Protein AF-A0A8J6H0V4-F1 (afdb_monomer_lite)

InterPro domains:
  IPR000889 Glutathione peroxidase [PF00255] (317-397)
  IPR000889 Glutathione peroxidase [PR01011] (338-354)
  IPR000889 Glutathione peroxidase [PR01011] (427-436)
  IPR000889 Glutathione peroxidase [PS51355] (317-469)
  IPR000889 Glutathione peroxidase [cd00340] (319-459)
  IPR003006 Immunoglobulin/major histocompatibility complex, conserved site [PS00290] (299-305)
  IPR003597 Immunoglobulin C1-set [PF07654] (238-308)
  IPR003597 Immunoglobulin C1-set [SM00407] (240-311)
  IPR007110 Immunoglobulin-like domain [PS50835] (227-315)
  IPR011161 MHC class I-like antigen recognition-like [PF00129] (22-112)
  IPR011161 MHC class I-like antigen recognition-like [PF00129] (132-221)
  IPR011162 MHC classes I/II-like antigen recognition protein [SSF54452] (23-223)
  IPR013783 Immunoglobulin-like fold [G3DSA:2.60.40.10] (223-315)
  IPR029760 Glutathione peroxidase conserved site [PS00763] (341-348)
  IPR036179 Immunoglobulin-like domain superfamily [SSF48726] (226-317)
  IPR036249 Thioredoxin-like superfamily [SSF52833] (317-464)
  IPR037055 MHC class I-like antigen recognition-like superfamily [G3DSA:3.30.500.10] (21-222)
  IPR050208 Antigen-presenting and immune regulatory MHC class I-related [PTHR16675] (17-315)

Organism: Microtus ochrogaster (NCBI:txid79684)

Structure (mmCIF, N/CA/C/O backbone):
data_AF-A0A8J6H0V4-F1
#
_entry.id   AF-A0A8J6H0V4-F1
#
loop_
_atom_site.group_PDB
_atom_site.id
_atom_site.type_symbol
_atom_site.label_atom_id
_atom_site.label_alt_id
_atom_site.label_comp_id
_atom_site.label_asym_id
_atom_site.label_entity_id
_atom_site.label_seq_id
_atom_site.pdbx_PDB_ins_code
_atom_site.Cartn_x
_atom_site.Cartn_y
_atom_site.Cartn_z
_atom_site.occupancy
_atom_site.B_iso_or_equiv
_atom_site.auth_seq_id
_atom_site.auth_comp_id
_atom_site.auth_asym_id
_atom_site.auth_atom_id
_atom_site.pdbx_PDB_model_num
ATOM 1 N N . MET A 1 1 ? 44.389 -31.201 23.366 1.00 42.38 1 MET A N 1
ATOM 2 C CA . MET A 1 1 ? 44.169 -29.769 23.068 1.00 42.38 1 MET A CA 1
ATOM 3 C C . MET A 1 1 ? 43.301 -29.694 21.826 1.00 42.38 1 MET A C 1
ATOM 5 O O . MET A 1 1 ? 43.809 -29.912 20.738 1.00 42.38 1 MET A O 1
ATOM 9 N N . ALA A 1 2 ? 41.991 -29.517 21.993 1.00 37.41 2 ALA A N 1
ATOM 10 C CA . ALA A 1 2 ? 41.088 -29.301 20.864 1.00 37.41 2 ALA A CA 1
ATOM 11 C C . ALA A 1 2 ? 41.216 -27.835 20.408 1.00 37.41 2 ALA A C 1
ATOM 13 O O . ALA A 1 2 ? 41.276 -26.959 21.279 1.00 37.41 2 ALA A O 1
ATOM 14 N N . PRO A 1 3 ? 41.300 -27.544 19.099 1.00 42.03 3 PRO A N 1
ATOM 15 C CA . PRO A 1 3 ? 41.389 -26.171 18.635 1.00 42.03 3 PRO A CA 1
ATOM 16 C C . PRO A 1 3 ? 40.044 -25.485 18.894 1.00 42.03 3 PRO A C 1
ATOM 18 O O . PRO A 1 3 ? 38.991 -25.965 18.482 1.00 42.03 3 PRO A O 1
ATOM 21 N N . ARG A 1 4 ? 40.084 -24.376 19.637 1.00 40.03 4 ARG A N 1
ATOM 22 C CA . ARG A 1 4 ? 38.938 -23.486 19.838 1.00 40.03 4 ARG A CA 1
ATOM 23 C C . ARG A 1 4 ? 38.650 -22.779 18.516 1.00 40.03 4 ARG A C 1
ATOM 25 O O . ARG A 1 4 ? 39.342 -21.827 18.166 1.00 40.03 4 ARG A O 1
ATOM 32 N N . THR A 1 5 ? 37.651 -23.255 17.787 1.00 45.59 5 THR A N 1
ATOM 33 C CA . THR A 1 5 ? 37.117 -22.573 16.608 1.00 45.59 5 THR A CA 1
ATOM 34 C C . THR A 1 5 ? 36.374 -21.318 17.064 1.00 45.59 5 THR A C 1
ATOM 36 O O . THR A 1 5 ? 35.381 -21.407 17.783 1.00 45.59 5 THR A O 1
ATOM 39 N N . LEU A 1 6 ? 36.881 -20.144 16.688 1.00 35.69 6 LEU A N 1
ATOM 40 C CA . LEU A 1 6 ? 36.187 -18.867 16.847 1.00 35.69 6 LEU A CA 1
ATOM 41 C C . LEU A 1 6 ? 35.175 -18.727 15.705 1.00 35.69 6 LEU A C 1
ATOM 43 O O . LEU A 1 6 ? 35.563 -18.637 14.543 1.00 35.69 6 LEU A O 1
ATOM 47 N N . LEU A 1 7 ? 33.886 -18.736 16.044 1.00 33.88 7 LEU A N 1
ATOM 48 C CA . LEU A 1 7 ? 32.797 -18.427 15.121 1.00 33.88 7 LEU A CA 1
ATOM 49 C C . LEU A 1 7 ? 32.561 -16.909 15.150 1.00 33.88 7 LEU A C 1
ATOM 51 O O . LEU A 1 7 ? 32.177 -16.369 16.186 1.00 33.88 7 LEU A O 1
ATOM 55 N N . LEU A 1 8 ? 32.796 -16.223 14.031 1.00 32.75 8 LEU A N 1
ATOM 56 C CA . LEU A 1 8 ? 32.398 -14.827 13.850 1.00 32.75 8 LEU A CA 1
ATOM 57 C C . LEU A 1 8 ? 31.008 -14.821 13.198 1.00 32.75 8 LEU A C 1
ATOM 59 O O . LEU A 1 8 ? 30.882 -15.068 12.001 1.00 32.75 8 LEU A O 1
ATOM 63 N N . LEU A 1 9 ? 29.961 -14.593 13.990 1.00 32.12 9 LEU A N 1
ATOM 64 C CA . LEU A 1 9 ? 28.604 -14.386 13.482 1.00 32.12 9 LEU A CA 1
ATOM 65 C C . LEU A 1 9 ? 28.456 -12.911 13.096 1.00 32.12 9 LEU A C 1
ATOM 67 O O . LEU A 1 9 ? 28.273 -12.051 13.955 1.00 32.12 9 LEU A O 1
ATOM 71 N N . LEU A 1 10 ? 28.570 -12.615 11.802 1.00 32.62 10 LEU A N 1
ATOM 72 C CA . LEU A 1 10 ? 28.185 -11.320 11.247 1.00 32.62 10 LEU A CA 1
ATOM 73 C C . LEU A 1 10 ? 26.661 -11.295 11.100 1.00 32.62 10 LEU A C 1
ATOM 75 O O . LEU A 1 10 ? 26.109 -11.894 10.180 1.00 32.62 10 LEU A O 1
ATOM 79 N N . ALA A 1 11 ? 25.984 -10.596 12.009 1.00 33.47 11 ALA A N 1
ATOM 80 C CA . ALA A 1 11 ? 24.611 -10.165 11.793 1.00 33.47 11 ALA A CA 1
ATOM 81 C C . ALA A 1 11 ? 24.630 -9.033 10.754 1.00 33.47 11 ALA A C 1
ATOM 83 O O . ALA A 1 11 ? 24.763 -7.860 11.094 1.00 33.47 11 ALA A O 1
ATOM 84 N N . ALA A 1 12 ? 24.559 -9.390 9.473 1.00 30.44 12 ALA A N 1
ATOM 85 C CA . ALA A 1 12 ? 24.222 -8.431 8.435 1.00 30.44 12 ALA A CA 1
ATOM 86 C C . ALA A 1 12 ? 22.711 -8.198 8.515 1.00 30.44 12 ALA A C 1
ATOM 88 O O . ALA A 1 12 ? 21.922 -8.988 8.000 1.00 30.44 12 ALA A O 1
ATOM 89 N N . ALA A 1 13 ? 22.303 -7.130 9.200 1.00 29.81 13 ALA A N 1
ATOM 90 C CA . ALA A 1 13 ? 20.993 -6.560 8.950 1.00 29.81 13 ALA A CA 1
ATOM 91 C C . ALA A 1 13 ? 20.997 -6.113 7.483 1.00 29.81 13 ALA A C 1
ATOM 93 O O . ALA A 1 13 ? 21.652 -5.132 7.130 1.00 29.81 13 ALA A O 1
ATOM 94 N N . LEU A 1 14 ? 20.315 -6.866 6.619 1.00 32.09 14 LEU A N 1
ATOM 95 C CA . LEU A 1 14 ? 19.807 -6.318 5.370 1.00 32.09 14 LEU A CA 1
ATOM 96 C C . LEU A 1 14 ? 18.828 -5.230 5.796 1.00 32.09 14 LEU A C 1
ATOM 98 O O . LEU A 1 14 ? 17.664 -5.509 6.070 1.00 32.09 14 LEU A O 1
ATOM 102 N N . ALA A 1 15 ? 19.332 -4.008 5.964 1.00 26.64 15 ALA A N 1
ATOM 103 C CA . ALA A 1 15 ? 18.470 -2.853 6.050 1.00 26.64 15 ALA A CA 1
ATOM 104 C C . ALA A 1 15 ? 17.652 -2.874 4.752 1.00 26.64 15 ALA A C 1
ATOM 106 O O . ALA A 1 15 ? 18.264 -2.809 3.679 1.00 26.64 15 ALA A O 1
ATOM 107 N N . PRO A 1 16 ? 16.313 -3.016 4.796 1.00 32.91 16 PRO A N 1
ATOM 108 C CA . PRO A 1 16 ? 15.524 -2.625 3.645 1.00 32.91 16 PRO A CA 1
ATOM 109 C C . PRO A 1 16 ? 15.962 -1.197 3.335 1.00 32.91 16 PRO A C 1
ATOM 111 O O . PRO A 1 16 ? 16.039 -0.355 4.234 1.00 32.91 16 PRO A O 1
ATOM 114 N N . THR A 1 17 ? 16.393 -0.961 2.102 1.00 33.16 17 THR A N 1
ATOM 115 C CA . THR A 1 17 ? 16.719 0.375 1.628 1.00 33.16 17 THR A CA 1
ATOM 116 C C . THR A 1 17 ? 15.465 1.211 1.827 1.00 33.16 17 THR A C 1
ATOM 118 O O . THR A 1 17 ? 14.549 1.119 1.016 1.00 33.16 17 THR A O 1
ATOM 121 N N . LEU A 1 18 ? 15.391 1.965 2.930 1.00 34.75 18 LEU A N 1
ATOM 122 C CA . LEU A 1 18 ? 14.419 3.034 3.071 1.00 34.75 18 LEU A CA 1
ATOM 123 C C . LEU A 1 18 ? 14.687 3.954 1.883 1.00 34.75 18 LEU A C 1
ATOM 125 O O . LEU A 1 18 ? 15.693 4.670 1.868 1.00 34.75 18 LEU A O 1
ATOM 129 N N . THR A 1 19 ? 13.819 3.910 0.877 1.00 42.47 19 THR A N 1
ATOM 130 C CA . THR A 1 19 ? 13.658 5.030 -0.040 1.00 42.47 19 THR A CA 1
ATOM 131 C C . THR A 1 19 ? 13.414 6.241 0.842 1.00 42.47 19 THR A C 1
ATOM 133 O O . THR A 1 19 ? 12.488 6.284 1.653 1.00 42.47 19 THR A O 1
ATOM 136 N N . ARG A 1 20 ? 14.367 7.170 0.815 1.00 48.34 20 ARG A N 1
ATOM 137 C CA . ARG A 1 20 ? 14.336 8.357 1.658 1.00 48.34 20 ARG A CA 1
ATOM 138 C C . ARG A 1 20 ? 13.078 9.129 1.277 1.00 48.34 20 ARG A C 1
ATOM 140 O O . ARG A 1 20 ? 12.924 9.435 0.103 1.00 48.34 20 ARG A O 1
ATOM 147 N N . ALA A 1 21 ? 12.218 9.439 2.248 1.00 56.38 21 ALA A N 1
ATOM 148 C CA . ALA A 1 21 ? 10.981 10.191 2.021 1.00 56.38 21 ALA A CA 1
ATOM 149 C C . ALA A 1 21 ? 11.200 11.337 1.010 1.00 56.38 21 ALA A C 1
ATOM 151 O O . ALA A 1 21 ? 12.090 12.175 1.207 1.00 56.38 21 ALA A O 1
ATOM 152 N N . GLY A 1 22 ? 10.429 11.329 -0.082 1.00 72.12 22 GLY A N 1
ATOM 153 C CA . GLY A 1 22 ? 10.547 12.288 -1.184 1.00 72.12 22 GLY A CA 1
ATOM 154 C C . GLY A 1 22 ? 11.622 12.000 -2.247 1.00 72.12 22 GLY A C 1
ATOM 155 O O . GLY A 1 22 ? 11.982 12.930 -2.972 1.00 72.12 22 GLY A O 1
ATOM 156 N N . SER A 1 23 ? 12.172 10.781 -2.346 1.00 88.69 23 SER A N 1
ATOM 157 C CA . SER A 1 23 ? 12.898 10.333 -3.547 1.00 88.69 23 SER A CA 1
ATOM 158 C C . SER A 1 23 ? 11.946 9.729 -4.581 1.00 88.69 23 SER A C 1
ATOM 160 O O . SER A 1 23 ? 10.896 9.194 -4.237 1.00 88.69 23 SER A O 1
ATOM 162 N N . HIS A 1 24 ? 12.321 9.833 -5.855 1.00 92.81 24 HIS A N 1
ATOM 163 C CA . HIS A 1 24 ? 11.563 9.284 -6.977 1.00 92.81 24 HIS A CA 1
ATOM 164 C C . HIS A 1 24 ? 12.484 8.517 -7.915 1.00 92.81 24 HIS A C 1
ATOM 166 O O . HIS A 1 24 ? 13.661 8.846 -8.052 1.00 92.81 24 HIS A O 1
ATOM 172 N N . SER A 1 25 ? 11.955 7.525 -8.617 1.00 95.69 25 SER A N 1
ATOM 173 C CA . SER A 1 25 ? 12.724 6.650 -9.497 1.00 95.69 25 SER A CA 1
ATOM 174 C C . SER A 1 25 ? 12.058 6.462 -10.854 1.00 95.69 25 SER A C 1
ATOM 176 O O . SER A 1 25 ? 10.842 6.358 -10.957 1.00 95.69 25 SER A O 1
ATOM 178 N N . LEU A 1 26 ? 12.866 6.384 -11.909 1.00 97.94 26 LEU A N 1
ATOM 179 C CA . LEU A 1 26 ? 12.450 5.970 -13.245 1.00 97.94 26 LEU A CA 1
ATOM 180 C C . LEU A 1 26 ? 13.085 4.616 -13.528 1.00 97.94 26 LEU A C 1
ATOM 182 O O . LEU A 1 26 ? 14.309 4.516 -13.582 1.00 97.94 26 LEU A O 1
ATOM 186 N N . ARG A 1 27 ? 12.272 3.576 -13.713 1.00 97.88 27 ARG A N 1
ATOM 187 C CA . ARG A 1 27 ? 12.739 2.208 -13.975 1.00 97.88 27 ARG A CA 1
ATOM 188 C C . ARG A 1 27 ? 12.188 1.712 -15.299 1.00 97.88 27 ARG A C 1
ATOM 190 O O . ARG A 1 27 ? 10.991 1.810 -15.548 1.00 97.88 27 ARG A O 1
ATOM 197 N N . TYR A 1 28 ? 13.038 1.108 -16.112 1.00 98.06 28 TYR A N 1
ATOM 198 C CA . TYR A 1 28 ? 12.611 0.317 -17.256 1.00 98.06 28 TYR A CA 1
ATOM 199 C C . TYR A 1 28 ? 13.051 -1.125 -17.063 1.00 98.06 28 TYR A C 1
ATOM 201 O O . TYR A 1 28 ? 14.191 -1.383 -16.679 1.00 98.06 28 TYR A O 1
ATOM 209 N N . PHE A 1 29 ? 12.148 -2.043 -17.382 1.00 98.19 29 PHE A N 1
ATOM 210 C CA . PHE A 1 29 ? 12.400 -3.473 -17.406 1.00 98.19 29 PHE A CA 1
ATOM 211 C C . PHE A 1 29 ? 12.188 -3.957 -18.827 1.00 98.19 29 PHE A C 1
ATOM 213 O O . PHE A 1 29 ? 11.118 -3.729 -19.407 1.00 98.19 29 PHE A O 1
ATOM 220 N N . ARG A 1 30 ? 13.186 -4.626 -19.395 1.00 98.31 30 ARG A N 1
ATOM 221 C CA . ARG A 1 30 ? 13.046 -5.277 -20.695 1.00 98.31 30 ARG A CA 1
ATOM 222 C C . ARG A 1 30 ? 13.235 -6.764 -20.520 1.00 98.31 30 ARG A C 1
ATOM 224 O O . ARG A 1 30 ? 14.003 -7.231 -19.686 1.00 98.31 30 ARG A O 1
ATOM 231 N N . THR A 1 31 ? 12.476 -7.533 -21.276 1.00 98.31 31 THR A N 1
ATOM 232 C CA . THR A 1 31 ? 12.514 -8.988 -21.208 1.00 98.31 31 THR A CA 1
ATOM 233 C C . THR A 1 31 ? 12.337 -9.536 -22.604 1.00 98.31 31 THR A C 1
ATOM 235 O O . THR A 1 31 ? 11.366 -9.207 -23.283 1.00 98.31 31 THR A O 1
ATOM 238 N N . ILE A 1 32 ? 13.274 -10.380 -23.024 1.00 97.88 32 ILE A N 1
ATOM 239 C CA . ILE A 1 32 ? 13.137 -11.196 -24.220 1.00 97.88 32 ILE A CA 1
ATOM 240 C C . ILE A 1 32 ? 13.088 -12.671 -23.830 1.00 97.88 32 ILE A C 1
ATOM 242 O O . ILE A 1 32 ? 13.905 -13.140 -23.038 1.00 97.88 32 ILE A O 1
ATOM 246 N N . VAL A 1 33 ? 12.126 -13.399 -24.389 1.00 96.25 33 VAL A N 1
ATOM 247 C CA . VAL A 1 33 ? 11.936 -14.831 -24.140 1.00 96.25 33 VAL A CA 1
ATOM 248 C C . VAL A 1 33 ? 11.974 -15.558 -25.471 1.00 96.25 33 VAL A C 1
ATOM 250 O O . VAL A 1 33 ? 11.123 -15.337 -26.335 1.00 96.25 33 VAL A O 1
ATOM 253 N N . SER A 1 34 ? 12.973 -16.416 -25.652 1.00 93.19 34 SER A N 1
ATOM 254 C CA . SER A 1 34 ? 13.044 -17.307 -26.813 1.00 93.19 34 SER A CA 1
ATOM 255 C C . SER A 1 34 ? 11.968 -18.385 -26.725 1.00 93.19 34 SER A C 1
ATOM 257 O O . SER A 1 34 ? 11.650 -18.871 -25.647 1.00 93.19 34 SER A O 1
ATOM 259 N N . ARG A 1 35 ? 11.372 -18.750 -27.863 1.00 89.06 35 ARG A N 1
ATOM 260 C CA . ARG A 1 35 ? 10.264 -19.713 -27.913 1.00 89.06 35 ARG A CA 1
ATOM 261 C C . ARG A 1 35 ? 10.515 -20.754 -29.005 1.00 89.06 35 ARG A C 1
ATOM 263 O O . ARG A 1 35 ? 9.944 -20.636 -30.091 1.00 89.06 35 ARG A O 1
ATOM 270 N N . PRO A 1 36 ? 11.386 -21.749 -28.752 1.00 81.38 36 PRO A N 1
ATOM 271 C CA . PRO A 1 36 ? 11.667 -22.818 -29.706 1.00 81.38 36 PRO A CA 1
ATOM 272 C C . PRO A 1 36 ? 10.387 -23.402 -30.318 1.00 81.38 36 PRO A C 1
ATOM 274 O O . PRO A 1 36 ? 9.484 -23.822 -29.597 1.00 81.38 36 PRO A O 1
ATOM 277 N N . GLY A 1 37 ? 10.287 -23.392 -31.649 1.00 74.75 37 GLY A N 1
ATOM 278 C CA . GLY A 1 37 ? 9.133 -23.932 -32.381 1.00 74.75 37 GLY A CA 1
ATOM 279 C C . GLY A 1 37 ? 7.853 -23.079 -32.384 1.00 74.75 37 GLY A C 1
ATOM 280 O O . GLY A 1 37 ? 6.884 -23.480 -33.021 1.00 74.75 37 GLY A O 1
ATOM 281 N N . LEU A 1 38 ? 7.829 -21.910 -31.730 1.00 78.50 38 LEU A N 1
ATOM 282 C CA . LEU A 1 38 ? 6.657 -21.014 -31.658 1.00 78.50 38 LEU A CA 1
ATOM 283 C C . LEU A 1 38 ? 6.909 -19.625 -32.279 1.00 78.50 38 LEU A C 1
ATOM 285 O O . LEU A 1 38 ? 6.136 -18.695 -32.053 1.00 78.50 38 LEU A O 1
ATOM 289 N N . GLY A 1 39 ? 7.975 -19.487 -33.073 1.00 82.38 39 GLY A N 1
ATOM 290 C CA . GLY A 1 39 ? 8.324 -18.263 -33.799 1.00 82.38 39 GLY A CA 1
ATOM 291 C C . GLY A 1 39 ? 9.465 -17.469 -33.162 1.00 82.38 39 GLY A C 1
ATOM 292 O O . GLY A 1 39 ? 10.290 -18.006 -32.424 1.00 82.38 39 GLY A O 1
ATOM 293 N N . GLU A 1 40 ? 9.532 -16.177 -33.485 1.00 88.62 40 GLU A N 1
ATOM 294 C CA . GLU A 1 40 ? 10.568 -15.279 -32.966 1.00 88.62 40 GLU A CA 1
ATOM 295 C C . GLU A 1 40 ? 10.439 -15.073 -31.440 1.00 88.62 40 GLU A C 1
ATOM 297 O O . GLU A 1 40 ? 9.332 -15.153 -30.883 1.00 88.62 40 GLU A O 1
ATOM 302 N N . PRO A 1 41 ? 11.552 -14.778 -30.738 1.00 93.31 41 PRO A N 1
ATOM 303 C CA . PRO A 1 41 ? 11.514 -14.447 -29.320 1.00 93.31 41 PRO A CA 1
ATOM 304 C C . PRO A 1 41 ? 10.566 -13.276 -29.030 1.00 93.31 41 PRO A C 1
ATOM 306 O O . PRO A 1 41 ? 10.598 -12.264 -29.731 1.00 93.31 41 PRO A O 1
ATOM 309 N N . ARG A 1 42 ? 9.742 -13.402 -27.983 1.00 96.62 42 ARG A N 1
ATOM 310 C CA . ARG A 1 42 ? 8.853 -12.318 -27.543 1.00 96.62 42 ARG A CA 1
ATOM 311 C C . ARG A 1 42 ? 9.655 -11.287 -26.776 1.00 96.62 42 ARG A C 1
ATOM 313 O O . ARG A 1 42 ? 10.352 -11.665 -25.839 1.00 96.62 42 ARG A O 1
ATOM 320 N N . PHE A 1 43 ? 9.504 -10.015 -27.111 1.00 98.12 43 PHE A N 1
ATOM 321 C CA . PHE A 1 43 ? 10.146 -8.904 -26.426 1.00 98.12 43 PHE A CA 1
ATOM 322 C C . PHE A 1 43 ? 9.114 -7.971 -25.797 1.00 98.12 43 PHE A C 1
ATOM 324 O O . PHE A 1 43 ? 8.161 -7.541 -26.447 1.00 98.12 43 PHE A O 1
ATOM 331 N N . ILE A 1 44 ? 9.313 -7.659 -24.520 1.00 98.44 44 ILE A N 1
ATOM 332 C CA . ILE A 1 44 ? 8.433 -6.809 -23.722 1.00 98.44 44 ILE A CA 1
ATOM 333 C C . ILE A 1 44 ? 9.282 -5.729 -23.056 1.00 98.44 44 ILE A C 1
ATOM 335 O O . ILE A 1 44 ? 10.342 -6.026 -22.504 1.00 98.44 44 ILE A O 1
ATOM 339 N N . ILE A 1 45 ? 8.795 -4.489 -23.077 1.00 98.50 45 ILE A N 1
ATOM 340 C CA . ILE A 1 45 ? 9.324 -3.385 -22.265 1.00 98.50 45 ILE A CA 1
ATOM 341 C C . ILE A 1 45 ? 8.200 -2.882 -21.370 1.00 98.50 45 ILE A C 1
ATOM 343 O O . ILE A 1 45 ? 7.084 -2.673 -21.846 1.00 98.50 45 ILE A O 1
ATOM 347 N N . VAL A 1 46 ? 8.499 -2.630 -20.100 1.00 98.50 46 VAL A N 1
ATOM 348 C CA . VAL A 1 46 ? 7.630 -1.863 -19.202 1.00 98.50 46 VAL A CA 1
ATOM 349 C C . VAL A 1 46 ? 8.432 -0.764 -18.514 1.00 98.50 46 VAL A C 1
ATOM 351 O O . VAL A 1 46 ? 9.572 -0.982 -18.110 1.00 98.50 46 VAL A O 1
ATOM 354 N N . GLY A 1 47 ? 7.844 0.427 -18.419 1.00 98.06 47 GLY A N 1
ATOM 355 C CA . GLY A 1 47 ? 8.432 1.580 -17.739 1.00 98.06 47 GLY A CA 1
ATOM 356 C C . GLY A 1 47 ? 7.588 1.989 -16.539 1.00 98.06 47 GLY A C 1
ATOM 357 O O . GLY A 1 47 ? 6.359 2.033 -16.638 1.00 98.06 47 GLY A O 1
ATOM 358 N N . TYR A 1 48 ? 8.252 2.302 -15.431 1.00 97.00 48 TYR A N 1
ATOM 359 C CA . TYR A 1 48 ? 7.664 2.739 -14.171 1.00 97.00 48 TYR A CA 1
ATOM 360 C C . TYR A 1 48 ? 8.279 4.061 -13.720 1.00 97.00 48 TYR A C 1
ATOM 362 O O . TYR A 1 48 ? 9.495 4.238 -13.807 1.00 97.00 48 TYR A O 1
ATOM 370 N N . VAL A 1 49 ? 7.436 4.960 -13.216 1.00 96.19 49 VAL A N 1
ATOM 371 C CA . VAL A 1 49 ? 7.868 6.019 -12.301 1.00 96.19 49 VAL A CA 1
ATOM 372 C C . VAL A 1 49 ? 7.385 5.611 -10.920 1.00 96.19 49 VAL A C 1
ATOM 374 O O . VAL A 1 49 ? 6.185 5.405 -10.732 1.00 96.19 49 VAL A O 1
ATOM 377 N N . ASP A 1 50 ? 8.322 5.423 -9.997 1.00 92.12 50 ASP A N 1
ATOM 378 C CA . ASP A 1 50 ? 8.089 4.789 -8.698 1.00 92.12 50 ASP A CA 1
ATOM 379 C C . ASP A 1 50 ? 7.370 3.446 -8.869 1.00 92.12 50 ASP A C 1
ATOM 381 O O . ASP A 1 50 ? 7.877 2.560 -9.564 1.00 92.12 50 ASP A O 1
ATOM 385 N N . ASP A 1 51 ? 6.175 3.310 -8.298 1.00 89.69 51 ASP A N 1
ATOM 386 C CA . ASP A 1 51 ? 5.350 2.108 -8.400 1.00 89.69 51 ASP A CA 1
ATOM 387 C C . ASP A 1 51 ? 4.252 2.219 -9.480 1.00 89.69 51 ASP A C 1
ATOM 389 O O . ASP A 1 51 ? 3.390 1.344 -9.604 1.00 89.69 51 ASP A O 1
ATOM 393 N N . THR A 1 52 ? 4.270 3.281 -10.295 1.00 91.75 52 THR A N 1
ATOM 394 C CA . THR A 1 52 ? 3.260 3.550 -11.329 1.00 91.75 52 THR A CA 1
ATOM 395 C C . THR A 1 52 ? 3.782 3.218 -12.727 1.00 91.75 52 THR A C 1
ATOM 397 O O . THR A 1 52 ? 4.655 3.903 -13.267 1.00 91.75 52 THR A O 1
ATOM 400 N N . GLN A 1 53 ? 3.203 2.195 -13.363 1.00 94.88 53 GLN A N 1
ATOM 401 C CA . GLN A 1 53 ? 3.513 1.864 -14.756 1.00 94.88 53 GLN A CA 1
ATOM 402 C C . GLN A 1 53 ? 3.010 2.967 -15.693 1.00 94.88 53 GLN A C 1
ATOM 404 O O . GLN A 1 53 ? 1.830 3.310 -15.663 1.00 94.88 53 GLN A O 1
ATOM 409 N N . PHE A 1 54 ? 3.866 3.464 -16.584 1.00 97.06 54 PHE A N 1
ATOM 410 C CA . PHE A 1 54 ? 3.499 4.546 -17.503 1.00 97.06 54 PHE A CA 1
ATOM 411 C C . PHE A 1 54 ? 3.600 4.182 -18.981 1.00 97.06 54 PHE A C 1
ATOM 413 O O . PHE A 1 54 ? 2.870 4.756 -19.788 1.00 97.06 54 PHE A O 1
ATOM 420 N N . VAL A 1 55 ? 4.418 3.190 -19.339 1.00 98.06 55 VAL A N 1
ATOM 421 C CA . VAL A 1 55 ? 4.549 2.708 -20.722 1.00 98.06 55 VAL A CA 1
ATOM 422 C C . VAL A 1 55 ? 4.666 1.192 -20.814 1.00 98.06 55 VAL A C 1
ATOM 424 O O . VAL A 1 55 ? 5.085 0.509 -19.870 1.00 98.06 55 VAL A O 1
ATOM 427 N N . ARG A 1 56 ? 4.292 0.662 -21.982 1.00 98.19 56 ARG A N 1
ATOM 428 C CA . ARG A 1 56 ? 4.496 -0.736 -22.365 1.00 98.19 56 ARG A CA 1
ATOM 429 C C . ARG A 1 56 ? 4.763 -0.875 -23.864 1.00 98.19 56 ARG A C 1
ATOM 431 O O . ARG A 1 56 ? 4.078 -0.255 -24.667 1.00 98.19 56 ARG A O 1
ATOM 438 N N . TYR A 1 57 ? 5.672 -1.775 -24.221 1.00 98.56 57 TYR A N 1
ATOM 439 C CA . TYR A 1 57 ? 5.841 -2.314 -25.574 1.00 98.56 57 TYR A CA 1
ATOM 440 C C . TYR A 1 57 ? 5.723 -3.841 -25.526 1.00 98.56 57 TYR A C 1
ATOM 442 O O . TYR A 1 57 ? 6.195 -4.463 -24.574 1.00 98.56 57 TYR A O 1
ATOM 450 N N . ASP A 1 58 ? 5.107 -4.443 -26.542 1.00 98.25 58 ASP A N 1
ATOM 451 C CA . ASP A 1 58 ? 4.969 -5.895 -26.688 1.00 98.25 58 ASP A CA 1
ATOM 452 C C . ASP A 1 58 ? 5.130 -6.271 -28.165 1.00 98.25 58 ASP A C 1
ATOM 454 O O . ASP A 1 58 ? 4.344 -5.831 -29.006 1.00 98.25 58 ASP A O 1
ATOM 458 N N . SER A 1 59 ? 6.152 -7.066 -28.486 1.00 97.19 59 SER A N 1
ATOM 459 C CA . SER A 1 59 ? 6.445 -7.472 -29.867 1.00 97.19 59 SER A CA 1
ATOM 460 C C . SER A 1 59 ? 5.357 -8.357 -30.479 1.00 97.19 59 SER A C 1
ATOM 462 O O . SER A 1 59 ? 5.272 -8.455 -31.697 1.00 97.19 59 SER A O 1
ATOM 464 N N . ASP A 1 60 ? 4.546 -9.015 -29.644 1.00 95.81 60 ASP A N 1
ATOM 465 C CA . ASP A 1 60 ? 3.447 -9.882 -30.085 1.00 95.81 60 ASP A CA 1
ATOM 466 C C . ASP A 1 60 ? 2.140 -9.109 -30.344 1.00 95.81 60 ASP A C 1
ATOM 468 O O . ASP A 1 60 ? 1.143 -9.704 -30.755 1.00 95.81 60 ASP A O 1
ATOM 472 N N . ALA A 1 61 ? 2.102 -7.797 -30.082 1.00 95.19 61 ALA A N 1
ATOM 473 C CA . ALA A 1 61 ? 0.940 -6.983 -30.423 1.00 95.19 61 ALA A CA 1
ATOM 474 C C . ALA A 1 61 ? 0.724 -6.954 -31.947 1.00 95.19 61 ALA A C 1
ATOM 476 O O . ALA A 1 61 ? 1.679 -6.983 -32.717 1.00 95.19 61 ALA A O 1
ATOM 477 N N . GLU A 1 62 ? -0.530 -6.830 -32.397 1.00 94.50 62 GLU A N 1
ATOM 478 C CA . GLU A 1 62 ? -0.863 -6.777 -33.833 1.00 94.50 62 GLU A CA 1
ATOM 479 C C . GLU A 1 62 ? -0.129 -5.639 -34.561 1.00 94.50 62 GLU A C 1
ATOM 481 O O . GLU A 1 62 ? 0.304 -5.783 -35.701 1.00 94.50 62 GLU A O 1
ATOM 486 N N . THR A 1 63 ? 0.047 -4.499 -33.890 1.00 95.38 63 THR A N 1
ATOM 487 C CA . THR A 1 63 ? 0.871 -3.383 -34.366 1.00 95.38 63 THR A CA 1
ATOM 488 C C . THR A 1 63 ? 1.828 -2.962 -33.251 1.00 95.38 63 THR A C 1
ATOM 490 O O . THR A 1 63 ? 1.463 -2.111 -32.436 1.00 95.38 63 THR A O 1
ATOM 493 N N . PRO A 1 64 ? 3.042 -3.545 -33.178 1.00 96.44 64 PRO A N 1
ATOM 494 C CA . PRO A 1 64 ? 3.985 -3.261 -32.102 1.00 96.44 64 PRO A CA 1
ATOM 495 C C . PRO A 1 64 ? 4.390 -1.785 -32.075 1.00 96.44 64 PRO A C 1
ATOM 497 O O . PRO A 1 64 ? 5.026 -1.268 -33.005 1.00 96.44 64 PRO A O 1
ATOM 500 N N . ARG A 1 65 ? 4.011 -1.111 -30.990 1.00 97.62 65 ARG A N 1
ATOM 501 C CA . ARG A 1 65 ? 4.321 0.289 -30.689 1.00 97.62 65 ARG A CA 1
ATOM 502 C C . ARG A 1 65 ? 4.436 0.497 -29.186 1.00 97.62 65 ARG A C 1
ATOM 504 O O . ARG A 1 65 ? 3.943 -0.322 -28.412 1.00 97.62 65 ARG A O 1
ATOM 511 N N . MET A 1 66 ? 5.100 1.574 -28.781 1.00 98.06 66 MET A N 1
ATOM 512 C CA . MET A 1 66 ? 5.084 1.998 -27.386 1.00 98.06 66 MET A CA 1
ATOM 513 C C . MET A 1 66 ? 3.692 2.542 -27.052 1.00 98.06 66 MET A C 1
ATOM 515 O O . MET A 1 66 ? 3.154 3.369 -27.786 1.00 98.06 66 MET A O 1
ATOM 519 N N . GLU A 1 67 ? 3.099 2.057 -25.966 1.00 97.38 67 GLU A N 1
ATOM 520 C CA . GLU A 1 67 ? 1.744 2.409 -25.550 1.00 97.38 67 GLU A CA 1
ATOM 521 C C . GLU A 1 67 ? 1.737 3.064 -24.166 1.00 97.38 67 GLU A C 1
ATOM 523 O O . GLU A 1 67 ? 2.432 2.580 -23.263 1.00 97.38 67 GLU A O 1
ATOM 528 N N . PRO A 1 68 ? 0.910 4.104 -23.951 1.00 97.50 68 PRO A N 1
ATOM 529 C CA . PRO A 1 68 ? 0.704 4.670 -22.628 1.00 97.50 68 PRO A CA 1
ATOM 530 C C . PRO A 1 68 ? -0.011 3.674 -21.706 1.00 97.50 68 PRO A C 1
ATOM 532 O O . PRO A 1 68 ? -0.898 2.913 -22.113 1.00 97.50 68 PRO A O 1
ATOM 535 N N . ARG A 1 69 ? 0.376 3.701 -20.430 1.00 96.19 69 ARG A N 1
ATOM 536 C CA . ARG A 1 69 ? -0.245 2.959 -19.319 1.00 96.19 69 ARG A CA 1
ATOM 537 C C . ARG A 1 69 ? -0.667 3.850 -18.154 1.00 96.19 69 ARG A C 1
ATOM 539 O O . ARG A 1 69 ? -1.348 3.367 -17.257 1.00 96.19 69 ARG A O 1
ATOM 546 N N . ALA A 1 70 ? -0.348 5.142 -18.218 1.00 94.00 70 ALA A N 1
ATOM 547 C CA . ALA A 1 70 ? -0.819 6.143 -17.275 1.00 94.00 70 ALA A CA 1
ATOM 548 C C . ALA A 1 70 ? -1.453 7.341 -18.009 1.00 94.00 70 ALA A C 1
ATOM 550 O O . ALA A 1 70 ? -0.914 7.759 -19.036 1.00 94.00 70 ALA A O 1
ATOM 551 N N . PRO A 1 71 ? -2.540 7.946 -17.484 1.00 94.31 71 PRO A N 1
ATOM 552 C CA . PRO A 1 71 ? -3.229 9.061 -18.147 1.00 94.31 71 PRO A CA 1
ATOM 553 C C . PRO A 1 71 ? -2.335 10.275 -18.419 1.00 94.31 71 PRO A C 1
ATOM 555 O O . PRO A 1 71 ? -2.472 10.951 -19.432 1.00 94.31 71 PRO A O 1
ATOM 558 N N . TRP A 1 72 ? -1.370 10.551 -17.539 1.00 94.38 72 TRP A N 1
ATOM 559 C CA . TRP A 1 72 ? -0.461 11.687 -17.699 1.00 94.38 72 TRP A CA 1
ATOM 560 C C . TRP A 1 72 ? 0.513 11.539 -18.877 1.00 94.38 72 TRP A C 1
ATOM 562 O O . TRP A 1 72 ? 1.092 12.541 -19.294 1.00 94.38 72 TRP A O 1
ATOM 572 N N . MET A 1 73 ? 0.640 10.341 -19.457 1.00 96.06 73 MET A N 1
ATOM 573 C CA . MET A 1 73 ? 1.399 10.124 -20.691 1.00 96.06 73 MET A CA 1
ATOM 574 C C . MET A 1 73 ? 0.656 10.571 -21.947 1.00 96.06 73 MET A C 1
ATOM 576 O O . MET A 1 73 ? 1.298 10.837 -22.956 1.00 96.06 73 MET A O 1
ATOM 580 N N . GLU A 1 74 ? -0.668 10.742 -21.905 1.00 91.62 74 GLU A N 1
ATOM 581 C CA . GLU A 1 74 ? -1.435 11.266 -23.050 1.00 91.62 74 GLU A CA 1
ATOM 582 C C . GLU A 1 74 ? -1.053 12.714 -23.406 1.00 91.62 74 GLU A C 1
ATOM 584 O O . GLU A 1 74 ? -1.365 13.192 -24.494 1.00 91.62 74 GLU A O 1
ATOM 589 N N . LYS A 1 75 ? -0.345 13.407 -22.503 1.00 92.31 75 LYS A N 1
ATOM 590 C CA . LYS A 1 75 ? 0.234 14.736 -22.741 1.00 92.31 75 LYS A CA 1
ATOM 591 C C . LYS A 1 75 ? 1.418 14.708 -23.712 1.00 92.31 75 LYS A C 1
ATOM 593 O O . LYS A 1 75 ? 1.757 15.754 -24.264 1.00 92.31 75 LYS A O 1
ATOM 598 N N . GLU A 1 76 ? 2.068 13.558 -23.891 1.00 96.06 76 GLU A N 1
ATOM 599 C CA . GLU A 1 76 ? 3.195 13.430 -24.811 1.00 96.06 76 GLU A CA 1
ATOM 600 C C . GLU A 1 76 ? 2.726 13.414 -26.270 1.00 96.06 76 GLU A C 1
ATOM 602 O O . GLU A 1 76 ? 1.756 12.745 -26.635 1.00 96.06 76 GLU A O 1
ATOM 607 N N . GLY A 1 77 ? 3.434 14.172 -27.110 1.00 95.25 77 GLY A N 1
ATOM 608 C CA . GLY A 1 77 ? 3.112 14.331 -28.525 1.00 95.25 77 GLY A CA 1
ATOM 609 C C . GLY A 1 77 ? 3.451 13.098 -29.375 1.00 95.25 77 GLY A C 1
ATOM 610 O O . GLY A 1 77 ? 4.154 12.196 -28.922 1.00 95.25 77 GLY A O 1
ATOM 611 N N . PRO A 1 78 ? 2.999 13.057 -30.641 1.00 96.25 78 PRO A N 1
ATOM 612 C CA . PRO A 1 78 ? 3.242 11.924 -31.537 1.00 96.25 78 PRO A CA 1
ATOM 613 C C . PRO A 1 78 ? 4.734 11.637 -31.776 1.00 96.25 78 PRO A C 1
ATOM 615 O O . PRO A 1 78 ? 5.100 10.473 -31.897 1.00 96.25 78 PRO A O 1
ATOM 618 N N . GLU A 1 79 ? 5.587 12.668 -31.780 1.00 97.06 79 GLU A N 1
ATOM 619 C CA . GLU A 1 79 ? 7.042 12.532 -31.962 1.00 97.06 79 GLU A CA 1
ATOM 620 C C . GLU A 1 79 ? 7.680 11.654 -30.875 1.00 97.06 79 GLU A C 1
ATOM 622 O O . GLU A 1 79 ? 8.469 10.766 -31.187 1.00 97.06 79 GLU A O 1
ATOM 627 N N . TYR A 1 80 ? 7.266 11.829 -29.614 1.00 97.00 80 TYR A N 1
ATOM 628 C CA . TYR A 1 80 ? 7.720 11.000 -28.494 1.00 97.00 80 TYR A CA 1
ATOM 629 C C . TYR A 1 80 ? 7.375 9.525 -28.719 1.00 97.00 80 TYR A C 1
ATOM 631 O O . TYR A 1 80 ? 8.219 8.642 -28.577 1.00 97.00 80 TYR A O 1
ATOM 639 N N . TRP A 1 81 ? 6.126 9.249 -29.101 1.00 97.88 81 TRP A N 1
ATOM 640 C CA . TRP A 1 81 ? 5.652 7.882 -29.305 1.00 97.88 81 TRP A CA 1
ATOM 641 C C . TRP A 1 81 ? 6.320 7.206 -30.499 1.00 97.88 81 TRP A C 1
ATOM 643 O O . TRP A 1 81 ? 6.580 6.002 -30.449 1.00 97.88 81 TRP A O 1
ATOM 653 N N . GLU A 1 82 ? 6.603 7.955 -31.563 1.00 97.69 82 GLU A N 1
ATOM 654 C CA . GLU A 1 82 ? 7.332 7.460 -32.728 1.00 97.69 82 GLU A CA 1
ATOM 655 C C . GLU A 1 82 ? 8.790 7.136 -32.376 1.00 97.69 82 GLU A C 1
ATOM 657 O O . GLU A 1 82 ? 9.254 6.027 -32.663 1.00 97.69 82 GLU A O 1
ATOM 662 N N . GLU A 1 83 ? 9.480 8.043 -31.678 1.00 97.31 83 GLU A N 1
ATOM 663 C CA . GLU A 1 83 ? 10.862 7.849 -31.232 1.00 97.31 83 GLU A CA 1
ATOM 664 C C . GLU A 1 83 ? 10.989 6.649 -30.282 1.00 97.31 83 GLU A C 1
ATOM 666 O O . GLU A 1 83 ? 11.787 5.739 -30.529 1.00 97.31 83 GLU A O 1
ATOM 671 N N . GLU A 1 84 ? 10.154 6.579 -29.242 1.00 97.50 84 GLU A N 1
ATOM 672 C CA . GLU A 1 84 ? 10.185 5.481 -28.271 1.00 97.50 84 GLU A CA 1
ATOM 673 C C . GLU A 1 84 ? 9.777 4.142 -28.901 1.00 97.50 84 GLU A C 1
ATOM 675 O O . GLU A 1 84 ? 10.342 3.095 -28.571 1.00 97.50 84 GLU A O 1
ATOM 680 N N . THR A 1 85 ? 8.861 4.152 -29.875 1.00 98.31 85 THR A N 1
ATOM 681 C CA . THR A 1 85 ? 8.532 2.952 -30.658 1.00 98.31 85 THR A CA 1
ATOM 682 C C . THR A 1 85 ? 9.724 2.482 -31.485 1.00 98.31 85 THR A C 1
ATOM 684 O O . THR A 1 85 ? 10.031 1.287 -31.502 1.00 98.31 85 THR A O 1
ATOM 687 N N . GLN A 1 86 ? 10.417 3.394 -32.168 1.00 97.94 86 GLN A N 1
ATOM 688 C CA . GLN A 1 86 ? 11.584 3.032 -32.967 1.00 97.94 86 GLN A CA 1
ATOM 689 C C . GLN A 1 86 ? 12.729 2.530 -32.080 1.00 97.94 86 GLN A C 1
ATOM 691 O O . GLN A 1 86 ? 13.384 1.536 -32.409 1.00 97.94 86 GLN A O 1
ATOM 696 N N . ARG A 1 87 ? 12.935 3.159 -30.919 1.00 96.50 87 ARG A N 1
ATOM 697 C CA . ARG A 1 87 ? 13.902 2.716 -29.913 1.00 96.50 87 ARG A CA 1
ATOM 698 C C . ARG A 1 87 ? 13.567 1.322 -29.387 1.00 96.50 87 ARG A C 1
ATOM 700 O O . ARG A 1 87 ? 14.463 0.485 -29.300 1.00 96.50 87 ARG A O 1
ATOM 707 N N . ALA A 1 88 ? 12.296 1.039 -29.101 1.00 97.69 88 ALA A N 1
ATOM 708 C CA . ALA A 1 88 ? 11.848 -0.285 -28.674 1.00 97.69 88 ALA A CA 1
ATOM 709 C C . ALA A 1 88 ? 12.112 -1.360 -29.740 1.00 97.69 88 ALA A C 1
ATOM 711 O O . ALA A 1 88 ? 12.670 -2.407 -29.415 1.00 97.69 88 ALA A O 1
ATOM 712 N N . LYS A 1 89 ? 11.820 -1.077 -31.016 1.00 97.31 89 LYS A N 1
ATOM 713 C CA . LYS A 1 89 ? 12.112 -1.986 -32.140 1.00 97.31 89 LYS A CA 1
ATOM 714 C C . LYS A 1 89 ? 13.611 -2.233 -32.326 1.00 97.31 89 LYS A C 1
ATOM 716 O O . LYS A 1 89 ? 14.024 -3.360 -32.586 1.00 97.31 89 LYS A O 1
ATOM 721 N N . ASN A 1 90 ? 14.441 -1.203 -32.163 1.00 97.25 90 ASN A N 1
ATOM 722 C CA . ASN A 1 90 ? 15.896 -1.356 -32.215 1.00 97.25 90 ASN A CA 1
ATOM 723 C C . ASN A 1 90 ? 16.408 -2.203 -31.038 1.00 97.25 90 ASN A C 1
ATOM 725 O O . ASN A 1 90 ? 17.235 -3.095 -31.229 1.00 97.25 90 ASN A O 1
ATOM 729 N N . ASN A 1 91 ? 15.882 -1.968 -29.832 1.00 96.25 91 ASN A N 1
ATOM 730 C CA . ASN A 1 91 ? 16.202 -2.772 -28.656 1.00 96.25 91 ASN A CA 1
ATOM 731 C C . ASN A 1 91 ? 15.810 -4.234 -28.868 1.00 96.25 91 ASN A C 1
ATOM 733 O O . ASN A 1 91 ? 16.623 -5.108 -28.608 1.00 96.25 91 ASN A O 1
ATOM 737 N N . GLU A 1 92 ? 14.626 -4.510 -29.410 1.00 96.62 92 GLU A N 1
ATOM 738 C CA . GLU A 1 92 ? 14.184 -5.869 -29.728 1.00 96.62 92 GLU A CA 1
ATOM 739 C C . GLU A 1 92 ? 15.229 -6.635 -30.555 1.00 96.62 92 GLU A C 1
ATOM 741 O O . GLU A 1 92 ? 15.600 -7.756 -30.207 1.00 96.62 92 GLU A O 1
ATOM 746 N N . GLN A 1 93 ? 15.774 -6.011 -31.605 1.00 96.06 93 GLN A N 1
ATOM 747 C CA . GLN A 1 93 ? 16.821 -6.625 -32.428 1.00 96.06 93 GLN A CA 1
ATOM 748 C C . GLN A 1 93 ? 18.127 -6.836 -31.652 1.00 96.06 93 GLN A C 1
ATOM 750 O O . GLN A 1 93 ? 18.725 -7.911 -31.736 1.00 96.06 93 GLN A O 1
ATOM 755 N N . ASN A 1 94 ? 18.546 -5.856 -30.845 1.00 94.88 94 ASN A N 1
ATOM 756 C CA . ASN A 1 94 ? 19.727 -5.986 -29.986 1.00 94.88 94 ASN A CA 1
ATOM 757 C C . ASN A 1 94 ? 19.573 -7.140 -28.986 1.00 94.88 94 ASN A C 1
ATOM 759 O O . ASN A 1 94 ? 20.505 -7.917 -28.792 1.00 94.88 94 ASN A O 1
ATOM 763 N N . TYR A 1 95 ? 18.386 -7.295 -28.403 1.00 96.12 95 TYR A N 1
ATOM 764 C CA . TYR A 1 95 ? 18.060 -8.361 -27.463 1.00 96.12 95 TYR A CA 1
ATOM 765 C C . TYR A 1 95 ? 18.016 -9.736 -28.133 1.00 96.12 95 TYR A C 1
ATOM 767 O O . TYR A 1 95 ? 18.489 -10.710 -27.548 1.00 96.12 95 TYR A O 1
ATOM 775 N N . ARG A 1 96 ? 17.532 -9.831 -29.380 1.00 94.88 96 ARG A N 1
ATOM 776 C CA . ARG A 1 96 ? 17.613 -11.073 -30.169 1.00 94.88 96 ARG A CA 1
ATOM 777 C C . ARG A 1 96 ? 19.066 -11.487 -30.402 1.00 94.88 96 ARG A C 1
ATOM 779 O O . ARG A 1 96 ? 19.408 -12.651 -30.213 1.00 94.88 96 ARG A O 1
ATOM 786 N N . VAL A 1 97 ? 19.938 -10.545 -30.769 1.00 94.75 97 VAL A N 1
ATOM 787 C CA . VAL A 1 97 ? 21.382 -10.805 -30.930 1.00 94.75 97 VAL A CA 1
ATOM 788 C C . VAL A 1 97 ? 22.038 -11.156 -29.590 1.00 94.75 97 VAL A C 1
ATOM 790 O O . VAL A 1 97 ? 22.865 -12.069 -29.534 1.00 94.75 97 VAL A O 1
ATOM 793 N N . GLY A 1 98 ? 21.646 -10.473 -28.512 1.00 94.81 98 GLY A N 1
ATOM 794 C CA . GLY A 1 98 ? 22.083 -10.760 -27.147 1.00 94.81 98 GLY A CA 1
ATOM 795 C C . GLY A 1 98 ? 21.768 -12.197 -26.737 1.00 94.81 98 GLY A C 1
ATOM 796 O O . GLY A 1 98 ? 22.680 -12.919 -26.346 1.00 94.81 98 GLY A O 1
ATOM 797 N N . LEU A 1 99 ? 20.527 -12.654 -26.940 1.00 93.44 99 LEU A N 1
ATOM 798 C CA . LEU A 1 99 ? 20.132 -14.044 -26.686 1.00 93.44 99 LEU A CA 1
ATOM 799 C C . LEU A 1 99 ? 21.004 -15.049 -27.443 1.00 93.44 99 LEU A C 1
ATOM 801 O O . LEU A 1 99 ? 21.532 -15.968 -26.828 1.00 93.44 99 LEU A O 1
ATOM 805 N N . ARG A 1 100 ? 21.209 -14.867 -28.755 1.00 92.19 100 ARG A N 1
ATOM 806 C CA . ARG A 1 100 ? 22.062 -15.776 -29.552 1.00 92.19 100 ARG A CA 1
ATOM 807 C C . ARG A 1 100 ? 23.506 -15.803 -29.051 1.00 92.19 100 ARG A C 1
ATOM 809 O O . ARG A 1 100 ? 24.145 -16.851 -29.013 1.00 92.19 100 ARG A O 1
ATOM 816 N N . THR A 1 101 ? 24.016 -14.648 -28.628 1.00 94.19 101 THR A N 1
ATOM 817 C CA . THR A 1 101 ? 25.359 -14.534 -28.045 1.00 94.19 101 THR A CA 1
ATOM 818 C C . THR A 1 101 ? 25.451 -15.292 -26.720 1.00 94.19 101 THR A C 1
ATOM 820 O O . THR A 1 101 ? 26.411 -16.028 -26.506 1.00 94.19 101 THR A O 1
ATOM 823 N N . LEU A 1 102 ? 24.446 -15.158 -25.850 1.00 95.00 102 LEU A N 1
ATOM 824 C CA . LEU A 1 102 ? 24.386 -15.859 -24.566 1.00 95.00 102 LEU A CA 1
ATOM 825 C C . LEU A 1 102 ? 24.274 -17.373 -24.757 1.00 95.00 102 LEU A C 1
ATOM 827 O O . LEU A 1 102 ? 25.037 -18.107 -24.133 1.00 95.00 102 LEU A O 1
ATOM 831 N N . LEU A 1 103 ? 23.433 -17.838 -25.687 1.00 92.31 103 LEU A N 1
ATOM 832 C CA . LEU A 1 103 ? 23.366 -19.255 -26.060 1.00 92.31 103 LEU A CA 1
ATOM 833 C C . LEU A 1 103 ? 24.751 -19.793 -26.437 1.00 92.31 103 LEU A C 1
ATOM 835 O O . LEU A 1 103 ? 25.169 -20.837 -25.941 1.00 92.31 103 LEU A O 1
ATOM 839 N N . SER A 1 104 ? 25.506 -19.042 -27.245 1.00 92.44 104 SER A N 1
ATOM 840 C CA . SER A 1 104 ? 26.874 -19.417 -27.607 1.00 92.44 104 SER A CA 1
ATOM 841 C C . SER A 1 104 ? 27.827 -19.421 -26.410 1.00 92.44 104 SER A C 1
ATOM 843 O O . SER A 1 104 ? 28.618 -20.352 -26.288 1.00 92.44 104 SER A O 1
ATOM 845 N N . TYR A 1 105 ? 27.779 -18.419 -25.528 1.00 94.06 105 TYR A N 1
ATOM 846 C CA . TYR A 1 105 ? 28.673 -18.351 -24.365 1.00 94.06 105 TYR A CA 1
ATOM 847 C C . TYR A 1 105 ? 28.432 -19.484 -23.365 1.00 94.06 105 TYR A C 1
ATOM 849 O O . TYR A 1 105 ? 29.381 -19.965 -22.746 1.00 94.06 105 TYR A O 1
ATOM 857 N N . TYR A 1 106 ? 27.183 -19.932 -23.238 1.00 92.88 106 TYR A N 1
ATOM 858 C CA . TYR A 1 106 ? 26.795 -21.028 -22.353 1.00 92.88 106 TYR A CA 1
ATOM 859 C C . TYR A 1 106 ? 26.748 -22.398 -23.048 1.00 92.88 106 TYR A C 1
ATOM 861 O O . TYR A 1 106 ? 26.376 -23.380 -22.408 1.00 92.88 106 TYR A O 1
ATOM 869 N N . ASN A 1 107 ? 27.159 -22.495 -24.320 1.00 90.25 107 ASN A N 1
ATOM 870 C CA . ASN A 1 107 ? 27.105 -23.718 -25.133 1.00 90.25 107 ASN A CA 1
ATOM 871 C C . ASN A 1 107 ? 25.704 -24.369 -25.168 1.00 90.25 107 ASN A C 1
ATOM 873 O O . ASN A 1 107 ? 25.566 -25.587 -25.066 1.00 90.25 107 ASN A O 1
ATOM 877 N N . GLN A 1 108 ? 24.659 -23.550 -25.285 1.00 86.44 108 GLN A N 1
ATOM 878 C CA . GLN A 1 108 ? 23.256 -23.963 -25.339 1.00 86.44 108 GLN A CA 1
ATOM 879 C C . GLN A 1 108 ? 22.756 -24.005 -26.794 1.00 86.44 108 GLN A C 1
ATOM 881 O O . GLN A 1 108 ? 23.174 -23.207 -27.634 1.00 86.44 108 GLN A O 1
ATOM 886 N N . SER A 1 109 ? 21.863 -24.946 -27.113 1.00 74.69 109 SER A N 1
ATOM 887 C CA . SER A 1 109 ? 21.345 -25.146 -28.474 1.00 74.69 109 SER A CA 1
ATOM 888 C C . SER A 1 109 ? 20.242 -24.145 -28.838 1.00 74.69 109 SER A C 1
ATOM 890 O O . SER A 1 109 ? 19.258 -24.027 -28.107 1.00 74.69 109 SER A O 1
ATOM 892 N N . GLU A 1 110 ? 20.333 -23.518 -30.015 1.00 63.31 110 GLU A N 1
ATOM 893 C CA . GLU A 1 110 ? 19.196 -22.828 -30.636 1.00 63.31 110 GLU A CA 1
ATOM 894 C C . GLU A 1 110 ? 18.141 -23.868 -31.035 1.00 63.31 110 GLU A C 1
ATOM 896 O O . GLU A 1 110 ? 18.404 -24.779 -31.818 1.00 63.31 110 GLU A O 1
ATOM 901 N N . GLY A 1 111 ? 16.937 -23.775 -30.481 1.00 55.09 111 GLY A N 1
ATOM 902 C CA . GLY A 1 111 ? 15.860 -24.710 -30.789 1.00 55.09 111 GLY A CA 1
ATOM 903 C C . GLY A 1 111 ? 15.296 -24.557 -32.186 1.00 55.09 111 GLY A C 1
ATOM 904 O O . GLY A 1 111 ? 14.265 -23.918 -32.365 1.00 55.09 111 GLY A O 1
ATOM 905 N N . GLY A 1 112 ? 15.963 -25.175 -33.159 1.00 44.56 112 GLY A N 1
ATOM 906 C CA . GLY A 1 112 ? 15.580 -25.201 -34.565 1.00 44.56 112 GLY A CA 1
ATOM 907 C C . GLY A 1 112 ? 15.535 -26.620 -35.125 1.00 44.56 112 GLY A C 1
ATOM 908 O O . GLY A 1 112 ? 16.387 -26.999 -35.920 1.00 44.56 112 GLY A O 1
ATOM 909 N N . GLY A 1 113 ? 14.528 -27.405 -34.736 1.00 36.75 113 GLY A N 1
ATOM 910 C CA . GLY A 1 113 ? 14.084 -28.559 -35.518 1.00 36.75 113 GLY A CA 1
ATOM 911 C C . GLY A 1 113 ? 12.988 -28.106 -36.476 1.00 36.75 113 GLY A C 1
ATOM 912 O O . GLY A 1 113 ? 11.853 -27.901 -36.050 1.00 36.75 113 GLY A O 1
ATOM 913 N N . ALA A 1 114 ? 13.324 -27.896 -37.749 1.00 35.41 114 ALA A N 1
ATOM 914 C CA . ALA A 1 114 ? 12.342 -27.609 -38.787 1.00 35.41 114 ALA A CA 1
ATOM 915 C C . ALA A 1 114 ? 11.340 -28.770 -38.904 1.00 35.41 114 ALA A C 1
ATOM 917 O O . ALA A 1 114 ? 11.714 -29.944 -38.896 1.00 35.41 114 ALA A O 1
ATOM 918 N N . ALA A 1 115 ? 10.059 -28.431 -39.018 1.00 38.84 115 ALA A N 1
ATOM 919 C CA . ALA A 1 115 ? 9.009 -29.382 -39.329 1.00 38.84 115 ALA A CA 1
ATOM 920 C C . ALA A 1 115 ? 9.243 -29.998 -40.723 1.00 38.84 115 ALA A C 1
ATOM 922 O O . ALA A 1 115 ? 9.129 -29.306 -41.726 1.00 38.84 115 ALA A O 1
ATOM 923 N N . GLY A 1 116 ? 9.538 -31.300 -40.742 1.00 30.66 116 GLY A N 1
ATOM 924 C CA . GLY A 1 116 ? 9.151 -32.263 -41.778 1.00 30.66 116 GLY A CA 1
ATOM 925 C C . GLY A 1 116 ? 9.743 -32.119 -43.184 1.00 30.66 116 GLY A C 1
ATOM 926 O O . GLY A 1 116 ? 9.179 -31.429 -44.023 1.00 30.66 116 GLY A O 1
ATOM 927 N N . ASP A 1 117 ? 10.733 -32.961 -43.485 1.00 26.64 117 ASP A N 1
ATOM 928 C CA . ASP A 1 117 ? 10.804 -33.664 -44.771 1.00 26.64 117 ASP A CA 1
ATOM 929 C C . ASP A 1 117 ? 10.943 -35.171 -44.454 1.00 26.64 117 ASP A C 1
ATOM 931 O O . ASP A 1 117 ? 11.865 -35.548 -43.723 1.00 26.64 117 ASP A O 1
ATOM 935 N N . PRO A 1 118 ? 10.015 -36.057 -44.868 1.00 44.72 118 PRO A N 1
ATOM 936 C CA . PRO A 1 118 ? 9.959 -37.424 -44.367 1.00 44.72 118 PRO A CA 1
ATOM 937 C C . PRO A 1 118 ? 10.731 -38.379 -45.279 1.00 44.72 118 PRO A C 1
ATOM 939 O O . PRO A 1 118 ? 10.133 -39.261 -45.880 1.00 44.72 118 PRO A O 1
ATOM 942 N N . VAL A 1 119 ? 12.051 -38.239 -45.391 1.00 39.12 119 VAL A N 1
ATOM 943 C CA . VAL A 1 119 ? 12.902 -39.308 -45.938 1.00 39.12 119 VAL A CA 1
ATOM 944 C C . VAL A 1 119 ? 14.299 -39.184 -45.329 1.00 39.12 119 VAL A C 1
ATOM 946 O O . VAL A 1 119 ? 15.038 -38.278 -45.682 1.00 39.12 119 VAL A O 1
ATOM 949 N N . VAL A 1 120 ? 14.649 -40.074 -44.398 1.00 33.56 120 VAL A N 1
ATOM 950 C CA . VAL A 1 120 ? 15.824 -40.972 -44.441 1.00 33.56 120 VAL A CA 1
ATOM 951 C C . VAL A 1 120 ? 15.929 -41.665 -43.079 1.00 33.56 120 VAL A C 1
ATOM 953 O O . VAL A 1 120 ? 16.080 -41.045 -42.029 1.00 33.56 120 VAL A O 1
ATOM 956 N N . GLU A 1 121 ? 15.822 -42.986 -43.128 1.00 33.16 121 GLU A N 1
ATOM 957 C CA . GLU A 1 121 ? 15.926 -43.911 -42.010 1.00 33.16 121 GLU A CA 1
ATOM 958 C C . GLU A 1 121 ? 17.400 -44.129 -41.607 1.00 33.16 121 GLU A C 1
ATOM 960 O O . GLU A 1 121 ? 18.258 -44.321 -42.463 1.00 33.16 121 GLU A O 1
ATOM 965 N N . GLN A 1 122 ? 17.644 -44.116 -40.290 1.00 36.03 122 GLN A N 1
ATOM 966 C CA . GLN A 1 122 ? 18.693 -44.819 -39.528 1.00 36.03 122 GLN A CA 1
ATOM 967 C C . GLN A 1 122 ? 20.136 -44.874 -40.062 1.00 36.03 122 GLN A C 1
ATOM 969 O O . GLN A 1 122 ? 20.429 -45.718 -40.897 1.00 36.03 122 GLN A O 1
ATOM 974 N N . VAL A 1 123 ? 21.073 -44.203 -39.363 1.00 32.31 123 VAL A N 1
ATOM 975 C CA . VAL A 1 123 ? 22.357 -44.801 -38.916 1.00 32.31 123 VAL A CA 1
ATOM 976 C C . VAL A 1 123 ? 22.861 -44.121 -37.618 1.00 32.31 123 VAL A C 1
ATOM 978 O O . VAL A 1 123 ? 23.175 -42.940 -37.612 1.00 32.31 123 VAL A O 1
ATOM 981 N N . SER A 1 124 ? 22.925 -44.915 -36.539 1.00 32.56 124 SER A N 1
ATOM 982 C CA . SER A 1 124 ? 23.794 -44.880 -35.336 1.00 32.56 124 SER A CA 1
ATOM 983 C C . SER A 1 124 ? 24.225 -43.573 -34.636 1.00 32.56 124 SER A C 1
ATOM 985 O O . SER A 1 124 ? 24.887 -42.727 -35.226 1.00 32.56 124 SER A O 1
ATOM 987 N N . GLY A 1 125 ? 24.138 -43.594 -33.298 1.00 28.77 125 GLY A N 1
ATOM 988 C CA . GLY A 1 125 ? 25.166 -43.012 -32.420 1.00 28.77 125 GLY A CA 1
ATOM 989 C C . GLY A 1 125 ? 24.626 -42.055 -31.362 1.00 28.77 125 GLY A C 1
ATOM 990 O O . GLY A 1 125 ? 23.950 -41.090 -31.682 1.00 28.77 125 GLY A O 1
ATOM 991 N N . ALA A 1 126 ? 24.921 -42.348 -30.099 1.00 42.12 126 ALA A N 1
ATOM 992 C CA . ALA A 1 126 ? 24.535 -41.575 -28.929 1.00 42.12 126 ALA A CA 1
ATOM 993 C C . ALA A 1 126 ? 24.918 -40.086 -29.023 1.00 42.12 126 ALA A C 1
ATOM 995 O O . ALA A 1 126 ? 26.096 -39.753 -28.971 1.00 42.12 126 ALA A O 1
ATOM 996 N N . ASP A 1 127 ? 23.914 -39.215 -29.049 1.00 31.52 127 ASP A N 1
ATOM 997 C CA . ASP A 1 127 ? 23.827 -38.111 -28.099 1.00 31.52 127 ASP A CA 1
ATOM 998 C C . ASP A 1 127 ? 22.342 -37.783 -27.913 1.00 31.52 127 ASP A C 1
ATOM 1000 O O . ASP A 1 127 ? 21.608 -37.556 -28.878 1.00 31.52 127 ASP A O 1
ATOM 1004 N N . GLY A 1 128 ? 21.854 -37.876 -26.679 1.00 32.41 128 GLY A N 1
ATOM 1005 C CA . GLY A 1 128 ? 20.477 -37.526 -26.360 1.00 32.41 128 GLY A CA 1
ATOM 1006 C C . GLY A 1 128 ? 20.339 -36.018 -26.469 1.00 32.41 128 GLY A C 1
ATOM 1007 O O . GLY A 1 128 ? 20.589 -35.325 -25.488 1.00 32.41 128 GLY A O 1
ATOM 1008 N N . GLY A 1 129 ? 19.982 -35.522 -27.657 1.00 35.88 129 GLY A N 1
ATOM 1009 C CA . GLY A 1 129 ? 19.736 -34.106 -27.902 1.00 35.88 129 GLY A CA 1
ATOM 1010 C C . GLY A 1 129 ? 18.778 -33.561 -26.850 1.00 35.88 129 GLY A C 1
ATOM 1011 O O . GLY A 1 129 ? 17.596 -33.909 -26.834 1.00 35.88 129 GLY A O 1
ATOM 1012 N N . VAL A 1 130 ? 19.311 -32.744 -25.942 1.00 39.34 130 VAL A N 1
ATOM 1013 C CA . VAL A 1 130 ? 18.524 -31.999 -24.963 1.00 39.34 130 VAL A CA 1
ATOM 1014 C C . VAL A 1 130 ? 17.527 -31.166 -25.771 1.00 39.34 130 VAL A C 1
ATOM 1016 O O . VAL A 1 130 ? 17.963 -30.422 -26.654 1.00 39.34 130 VAL A O 1
ATOM 1019 N N . PRO A 1 131 ? 16.206 -31.299 -25.557 1.00 49.91 131 PRO A N 1
ATOM 1020 C CA . PRO A 1 131 ? 15.249 -30.453 -26.250 1.00 49.91 131 PRO A CA 1
ATOM 1021 C C . PRO A 1 131 ? 15.611 -29.002 -25.954 1.00 49.91 131 PRO A C 1
ATOM 1023 O O . PRO A 1 131 ? 15.802 -28.631 -24.795 1.00 49.91 131 PRO A O 1
ATOM 1026 N N . ALA A 1 132 ? 15.759 -28.205 -27.007 1.00 61.03 132 ALA A N 1
ATOM 1027 C CA . ALA A 1 132 ? 16.161 -26.822 -26.862 1.00 61.03 132 ALA A CA 1
ATOM 1028 C C . ALA A 1 132 ? 15.198 -26.084 -25.930 1.00 61.03 132 ALA A C 1
ATOM 1030 O O . ALA A 1 132 ? 13.984 -26.055 -26.152 1.00 61.03 132 ALA A O 1
ATOM 1031 N N . GLY A 1 133 ? 15.763 -25.539 -24.857 1.00 76.88 133 GLY A N 1
ATOM 1032 C CA . GLY A 1 133 ? 15.021 -24.841 -23.824 1.00 76.88 133 GLY A CA 1
ATOM 1033 C C . GLY A 1 133 ? 14.578 -23.457 -24.283 1.00 76.88 133 GLY A C 1
ATOM 1034 O O . GLY A 1 133 ? 15.188 -22.830 -25.146 1.00 76.88 133 GLY A O 1
ATOM 1035 N N . SER A 1 134 ? 13.497 -22.969 -23.683 1.00 90.19 134 SER A N 1
ATOM 1036 C CA . SER A 1 134 ? 13.161 -21.548 -23.701 1.00 90.19 134 SER A CA 1
ATOM 1037 C C . SER A 1 134 ? 14.124 -20.810 -22.773 1.00 90.19 134 SER A C 1
ATOM 1039 O O . SER A 1 134 ? 14.160 -21.102 -21.581 1.00 90.19 134 SER A O 1
ATOM 1041 N N . HIS A 1 135 ? 14.847 -19.836 -23.309 1.00 93.88 135 HIS A N 1
ATOM 1042 C CA . HIS A 1 135 ? 15.777 -18.971 -22.581 1.00 93.88 135 HIS A CA 1
ATOM 1043 C C . HIS A 1 135 ? 15.253 -17.544 -22.450 1.00 93.88 135 HIS A C 1
ATOM 1045 O O . HIS A 1 135 ? 14.582 -17.039 -23.360 1.00 93.88 135 HIS A O 1
ATOM 1051 N N . THR A 1 136 ? 15.595 -16.893 -21.341 1.00 96.44 136 THR A N 1
ATOM 1052 C CA . THR A 1 136 ? 15.133 -15.549 -20.978 1.00 96.44 136 THR A CA 1
ATOM 1053 C C . THR A 1 136 ? 16.313 -14.619 -20.729 1.00 96.44 136 THR A C 1
ATOM 1055 O O . THR A 1 136 ? 17.205 -14.944 -19.955 1.00 96.44 136 THR A O 1
ATOM 1058 N N . TYR A 1 137 ? 16.307 -13.440 -21.348 1.00 97.50 137 TYR A N 1
ATOM 1059 C CA . TYR A 1 137 ? 17.297 -12.388 -21.107 1.00 97.50 137 TYR A CA 1
ATOM 1060 C C . TYR A 1 137 ? 16.589 -11.092 -20.716 1.00 97.50 137 TYR A C 1
ATOM 1062 O O . TYR A 1 137 ? 15.615 -10.689 -21.359 1.00 97.50 137 TYR A O 1
ATOM 1070 N N . GLN A 1 138 ? 17.038 -10.475 -19.627 1.00 97.75 138 GLN A N 1
ATOM 1071 C CA . GLN A 1 138 ? 16.359 -9.345 -18.996 1.00 97.75 138 GLN A CA 1
ATOM 1072 C C . GLN A 1 138 ? 17.357 -8.258 -18.622 1.00 97.75 138 GLN A C 1
ATOM 1074 O O . GLN A 1 138 ? 18.490 -8.566 -18.252 1.00 97.75 138 GLN A O 1
ATOM 1079 N N . ASP A 1 139 ? 16.913 -7.004 -18.663 1.00 97.06 139 ASP A N 1
ATOM 1080 C CA . ASP A 1 139 ? 17.589 -5.897 -17.991 1.00 97.06 139 ASP A CA 1
ATOM 1081 C C . ASP A 1 139 ? 16.648 -5.130 -17.069 1.00 97.06 139 ASP A C 1
ATOM 1083 O O . ASP A 1 139 ? 15.418 -5.170 -17.167 1.00 97.06 139 ASP A O 1
ATOM 1087 N N . THR A 1 140 ? 17.265 -4.409 -16.147 1.00 97.44 140 THR A N 1
ATOM 1088 C CA . THR A 1 140 ? 16.645 -3.306 -15.431 1.00 97.44 140 THR A CA 1
ATOM 1089 C C . THR A 1 140 ? 17.610 -2.143 -15.461 1.00 97.44 140 THR A C 1
ATOM 1091 O O . THR A 1 140 ? 18.768 -2.288 -15.071 1.00 97.44 140 THR A O 1
ATOM 1094 N N . TYR A 1 141 ? 17.145 -0.986 -15.916 1.00 96.44 141 TYR A N 1
ATOM 1095 C CA . TYR A 1 141 ? 17.953 0.227 -15.903 1.00 96.44 141 TYR A CA 1
ATOM 1096 C C . TYR A 1 141 ? 17.113 1.445 -15.541 1.00 96.44 141 TYR A C 1
ATOM 1098 O O . TYR A 1 141 ? 15.893 1.470 -15.741 1.00 96.44 141 TYR A O 1
ATOM 1106 N N . GLY A 1 142 ? 17.764 2.459 -14.984 1.00 97.50 142 GLY A N 1
ATOM 1107 C CA . GLY A 1 142 ? 17.054 3.618 -14.481 1.00 97.50 142 GLY A CA 1
ATOM 1108 C C . GLY A 1 142 ? 17.853 4.480 -13.525 1.00 97.50 142 GLY A C 1
ATOM 1109 O O . GLY A 1 142 ? 19.014 4.210 -13.226 1.00 97.50 142 GLY A O 1
ATOM 1110 N N . CYS A 1 143 ? 17.199 5.527 -13.045 1.00 97.50 143 CYS A N 1
ATOM 1111 C CA . CYS A 1 143 ? 17.772 6.505 -12.136 1.00 97.50 143 CYS A CA 1
ATOM 1112 C C . CYS A 1 143 ? 16.808 6.788 -10.986 1.00 97.50 143 CYS A C 1
ATOM 1114 O O . CYS A 1 143 ? 15.590 6.759 -11.156 1.00 97.50 143 CYS A O 1
ATOM 1116 N N . GLU A 1 144 ? 17.369 7.103 -9.828 1.00 96.50 144 GLU A N 1
ATOM 1117 C CA . GLU A 1 144 ? 16.671 7.619 -8.660 1.00 96.50 144 GLU A CA 1
ATOM 1118 C C . GLU A 1 144 ? 17.151 9.043 -8.382 1.00 96.50 144 GLU A C 1
ATOM 1120 O O . GLU A 1 144 ? 18.354 9.315 -8.410 1.00 96.50 144 GLU A O 1
ATOM 1125 N N . VAL A 1 145 ? 16.217 9.951 -8.117 1.00 94.56 145 VAL A N 1
ATOM 1126 C CA . VAL A 1 145 ? 16.480 11.349 -7.780 1.00 94.56 145 VAL A CA 1
ATOM 1127 C C . VAL A 1 145 ? 15.950 11.671 -6.394 1.00 94.56 145 VAL A C 1
ATOM 1129 O O . VAL A 1 145 ? 14.927 11.143 -5.965 1.00 94.56 145 VAL A O 1
ATOM 1132 N N . GLY A 1 146 ? 16.648 12.552 -5.688 1.00 90.88 146 GLY A N 1
ATOM 1133 C CA . GLY A 1 146 ? 16.199 13.053 -4.397 1.00 90.88 146 GLY A CA 1
ATOM 1134 C C . GLY A 1 146 ? 15.140 14.136 -4.549 1.00 90.88 146 GLY A C 1
ATOM 1135 O O . GLY A 1 146 ? 14.833 14.589 -5.652 1.00 90.88 146 GLY A O 1
ATOM 1136 N N . SER A 1 147 ? 14.653 14.630 -3.414 1.00 85.75 147 SER A N 1
ATOM 1137 C CA . SER A 1 147 ? 13.689 15.734 -3.359 1.00 85.75 147 SER A CA 1
ATOM 1138 C C . SER A 1 147 ? 14.220 17.043 -3.965 1.00 85.75 147 SER A C 1
ATOM 1140 O O . SER A 1 147 ? 13.449 17.910 -4.360 1.00 85.75 147 SER A O 1
ATOM 1142 N N . ASP A 1 148 ? 15.545 17.212 -4.039 1.00 87.12 148 ASP A N 1
ATOM 1143 C CA . ASP A 1 148 ? 16.212 18.333 -4.717 1.00 87.12 148 ASP A CA 1
ATOM 1144 C C . ASP A 1 148 ? 16.352 18.122 -6.240 1.00 87.12 148 ASP A C 1
ATOM 1146 O O . ASP A 1 148 ? 16.939 18.946 -6.948 1.00 87.12 148 ASP A O 1
ATOM 1150 N N . GLY A 1 149 ? 15.832 17.000 -6.743 1.00 86.00 149 GLY A N 1
ATOM 1151 C CA . GLY A 1 149 ? 15.874 16.573 -8.131 1.00 86.00 149 GLY A CA 1
ATOM 1152 C C . GLY A 1 149 ? 17.236 16.059 -8.592 1.00 86.00 149 GLY A C 1
ATOM 1153 O O . GLY A 1 149 ? 17.376 15.783 -9.786 1.00 86.00 149 GLY A O 1
ATOM 1154 N N . ARG A 1 150 ? 18.258 15.968 -7.732 1.00 91.88 150 ARG A N 1
ATOM 1155 C CA . ARG A 1 150 ? 19.594 15.483 -8.118 1.00 91.88 150 ARG A CA 1
ATOM 1156 C C . ARG A 1 150 ? 19.637 13.962 -8.143 1.00 91.88 150 ARG A C 1
ATOM 1158 O O . ARG A 1 150 ? 18.942 13.318 -7.363 1.00 91.88 150 ARG A O 1
ATOM 1165 N N . LEU A 1 151 ? 20.477 13.405 -9.019 1.00 94.50 151 LEU A N 1
ATOM 1166 C CA . LEU A 1 151 ? 20.711 11.965 -9.080 1.00 94.50 151 LEU A CA 1
ATOM 1167 C C . LEU A 1 151 ? 21.236 11.465 -7.726 1.00 94.50 151 LEU A C 1
ATOM 1169 O O . LEU A 1 151 ? 22.258 11.945 -7.239 1.00 94.50 151 LEU A O 1
ATOM 1173 N N . LEU A 1 152 ? 20.537 10.493 -7.148 1.00 93.94 152 LEU A N 1
ATOM 1174 C CA . LEU A 1 152 ? 20.987 9.724 -5.992 1.00 93.94 152 LEU A CA 1
ATOM 1175 C C . LEU A 1 152 ? 21.684 8.442 -6.431 1.00 93.94 152 LEU A C 1
ATOM 1177 O O . LEU A 1 152 ? 22.724 8.090 -5.880 1.00 93.94 152 LEU A O 1
ATOM 1181 N N . ARG A 1 153 ? 21.104 7.746 -7.416 1.00 93.81 153 ARG A N 1
ATOM 1182 C CA . ARG A 1 153 ? 21.603 6.455 -7.887 1.00 93.81 153 ARG A CA 1
ATOM 1183 C C . ARG A 1 153 ? 21.220 6.210 -9.339 1.00 93.81 153 ARG A C 1
ATOM 1185 O O . ARG A 1 153 ? 20.072 6.421 -9.713 1.00 93.81 153 ARG A O 1
ATOM 1192 N N . GLY A 1 154 ? 22.164 5.728 -10.138 1.00 95.00 154 GLY A N 1
ATOM 1193 C CA . GLY A 1 154 ? 21.889 5.078 -11.419 1.00 95.00 154 GLY A CA 1
ATOM 1194 C C . GLY A 1 154 ? 22.052 3.568 -11.272 1.00 95.00 154 GLY A C 1
ATOM 1195 O O . GLY A 1 154 ? 22.873 3.115 -10.478 1.00 95.00 154 GLY A O 1
ATOM 1196 N N . TYR A 1 155 ? 21.277 2.787 -12.012 1.00 93.50 155 TYR A N 1
ATOM 1197 C CA . TYR A 1 155 ? 21.444 1.337 -12.070 1.00 93.50 155 TYR A CA 1
ATOM 1198 C C . TYR A 1 155 ? 21.235 0.844 -13.496 1.00 93.50 155 TYR A C 1
ATOM 1200 O O . TYR A 1 155 ? 20.401 1.361 -14.241 1.00 93.50 155 TYR A O 1
ATOM 1208 N N . GLU A 1 156 ? 22.007 -0.172 -13.859 1.00 96.25 156 GLU A N 1
ATOM 1209 C CA . GLU A 1 156 ? 21.884 -0.934 -15.095 1.00 96.25 156 GLU A CA 1
ATOM 1210 C C . GLU A 1 156 ? 22.368 -2.356 -14.801 1.00 96.25 156 GLU A C 1
ATOM 1212 O O . GLU A 1 156 ? 23.537 -2.579 -14.492 1.00 96.25 156 GLU A O 1
ATOM 1217 N N . GLN A 1 157 ? 21.457 -3.321 -14.842 1.00 97.31 157 GLN A N 1
ATOM 1218 C CA . GLN A 1 157 ? 21.732 -4.708 -14.483 1.00 97.31 157 GLN A CA 1
ATOM 1219 C C . GLN A 1 157 ? 21.043 -5.659 -15.447 1.00 97.31 157 GLN A C 1
ATOM 1221 O O . GLN A 1 157 ? 19.929 -5.396 -15.897 1.00 97.31 157 GLN A O 1
ATOM 1226 N N . TYR A 1 158 ? 21.705 -6.771 -15.735 1.00 97.94 158 TYR A N 1
ATOM 1227 C CA . TYR A 1 158 ? 21.259 -7.773 -16.688 1.00 97.94 158 TYR A CA 1
ATOM 1228 C C . TYR A 1 158 ? 21.200 -9.148 -16.032 1.00 97.94 158 TYR A C 1
ATOM 1230 O O . TYR A 1 158 ? 22.086 -9.510 -15.255 1.00 97.94 158 TYR A O 1
ATOM 1238 N N . ALA A 1 159 ? 20.197 -9.935 -16.411 1.00 98.00 159 ALA A N 1
ATOM 1239 C CA . ALA A 1 159 ? 19.984 -11.298 -15.944 1.00 98.00 159 ALA A CA 1
ATOM 1240 C C . ALA A 1 159 ? 19.717 -12.250 -17.117 1.00 98.00 159 ALA A C 1
ATOM 1242 O O . ALA A 1 159 ? 19.066 -11.881 -18.097 1.00 98.00 159 ALA A O 1
ATOM 1243 N N . TYR A 1 160 ? 20.201 -13.486 -17.002 1.00 97.38 160 TYR A N 1
ATOM 1244 C CA . TYR A 1 160 ? 19.983 -14.564 -17.965 1.00 97.38 160 TYR A CA 1
ATOM 1245 C C . TYR A 1 160 ? 19.424 -15.800 -17.254 1.00 97.38 160 TYR A C 1
ATOM 1247 O O . TYR A 1 160 ? 19.953 -16.224 -16.228 1.00 97.38 160 TYR A O 1
ATOM 1255 N N . ASP A 1 161 ? 18.317 -16.344 -17.764 1.00 95.69 161 ASP A N 1
ATOM 1256 C CA . ASP A 1 161 ? 17.571 -17.471 -17.185 1.00 95.69 161 ASP A CA 1
ATOM 1257 C C . ASP A 1 161 ? 17.267 -17.302 -15.679 1.00 95.69 161 ASP A C 1
ATOM 1259 O O . ASP A 1 161 ? 17.365 -18.236 -14.880 1.00 95.69 161 ASP A O 1
ATOM 1263 N N . GLY A 1 162 ? 16.898 -16.075 -15.290 1.00 93.19 162 GLY A N 1
ATOM 1264 C CA . GLY A 1 162 ? 16.534 -15.713 -13.916 1.00 93.19 162 GLY A CA 1
ATOM 1265 C C . GLY A 1 162 ? 17.714 -15.587 -12.947 1.00 93.19 162 GLY A C 1
ATOM 1266 O O . GLY A 1 162 ? 17.493 -15.500 -11.741 1.00 93.19 162 GLY A O 1
ATOM 1267 N N . ARG A 1 163 ? 18.957 -15.594 -13.445 1.00 96.00 163 ARG A N 1
ATOM 1268 C CA . ARG A 1 163 ? 20.176 -15.397 -12.649 1.00 96.00 163 ARG A CA 1
ATOM 1269 C C . ARG A 1 163 ? 20.884 -14.119 -13.065 1.00 96.00 163 ARG A C 1
ATOM 1271 O O . ARG A 1 163 ? 20.909 -13.793 -14.252 1.00 96.00 163 ARG A O 1
ATOM 1278 N N . ASP A 1 164 ? 21.491 -13.436 -12.101 1.00 97.50 164 ASP A N 1
ATOM 1279 C CA . ASP A 1 164 ? 22.329 -12.270 -12.375 1.00 97.50 164 ASP A CA 1
ATOM 1280 C C . ASP A 1 164 ? 23.422 -12.627 -13.389 1.00 97.50 164 ASP A C 1
ATOM 1282 O O . ASP A 1 164 ? 24.054 -13.681 -13.293 1.00 97.50 164 ASP A O 1
ATOM 1286 N N . TYR A 1 165 ? 23.626 -11.750 -14.371 1.00 98.00 165 TYR A N 1
ATOM 1287 C CA . TYR A 1 165 ? 24.616 -11.919 -15.430 1.00 98.00 165 TYR A CA 1
ATOM 1288 C C . TYR A 1 165 ? 25.720 -10.866 -15.305 1.00 98.00 165 TYR A C 1
ATOM 1290 O O . TYR A 1 165 ? 26.872 -11.200 -15.028 1.00 98.00 165 TYR A O 1
ATOM 1298 N N . ILE A 1 166 ? 25.380 -9.585 -15.462 1.00 98.00 166 ILE A N 1
ATOM 1299 C CA . ILE A 1 166 ? 26.331 -8.475 -15.320 1.00 98.00 166 ILE A CA 1
ATOM 1300 C C . ILE A 1 166 ? 25.612 -7.223 -14.805 1.00 98.00 166 ILE A C 1
ATOM 1302 O O . ILE A 1 166 ? 24.489 -6.945 -15.226 1.00 98.00 166 ILE A O 1
ATOM 1306 N N . ALA A 1 167 ? 26.247 -6.469 -13.911 1.00 97.88 167 ALA A N 1
ATOM 1307 C CA . ALA A 1 167 ? 25.684 -5.249 -13.332 1.00 97.88 167 ALA A CA 1
ATOM 1308 C C . ALA A 1 167 ? 26.695 -4.099 -13.337 1.00 97.88 167 ALA A C 1
ATOM 1310 O O . ALA A 1 167 ? 27.884 -4.310 -13.088 1.00 97.88 167 ALA A O 1
ATOM 1311 N N . LEU A 1 168 ? 26.214 -2.892 -13.632 1.00 96.81 168 LEU A N 1
ATOM 1312 C CA . LEU A 1 168 ? 26.963 -1.650 -13.489 1.00 96.81 168 LEU A CA 1
ATOM 1313 C C . LEU A 1 168 ? 27.063 -1.315 -11.998 1.00 96.81 168 LEU A C 1
ATOM 1315 O O . LEU A 1 168 ? 26.054 -1.302 -11.293 1.00 96.81 168 LEU A O 1
ATOM 1319 N N . ASN A 1 169 ? 28.275 -1.058 -11.519 1.00 95.25 169 ASN A N 1
ATOM 1320 C CA . ASN A 1 169 ? 28.510 -0.716 -10.122 1.00 95.25 169 ASN A CA 1
ATOM 1321 C C . ASN A 1 169 ? 28.016 0.705 -9.810 1.00 95.25 169 ASN A C 1
ATOM 1323 O O . ASN A 1 169 ? 27.847 1.528 -10.708 1.00 95.25 169 ASN A O 1
ATOM 1327 N N . ASP A 1 170 ? 27.842 1.021 -8.524 1.00 92.25 170 ASP A N 1
ATOM 1328 C CA . ASP A 1 170 ? 27.340 2.333 -8.078 1.00 92.25 170 ASP A CA 1
ATOM 1329 C C . ASP A 1 170 ? 28.262 3.512 -8.476 1.00 92.25 170 ASP A C 1
ATOM 1331 O O . ASP A 1 170 ? 27.836 4.664 -8.458 1.00 92.25 170 ASP A O 1
ATOM 1335 N N . ASP A 1 171 ? 29.515 3.241 -8.866 1.00 93.19 171 ASP A N 1
ATOM 1336 C CA . ASP A 1 171 ? 30.434 4.239 -9.435 1.00 93.19 171 ASP A CA 1
ATOM 1337 C C . ASP A 1 171 ? 30.106 4.633 -10.893 1.00 93.19 171 ASP A C 1
ATOM 1339 O O . ASP A 1 171 ? 30.698 5.576 -11.424 1.00 93.19 171 ASP A O 1
ATOM 1343 N N . LEU A 1 172 ? 29.164 3.925 -11.529 1.00 94.38 172 LEU A N 1
ATOM 1344 C CA . LEU A 1 172 ? 28.706 4.079 -12.914 1.00 94.38 172 LEU A CA 1
ATOM 1345 C C . LEU A 1 172 ? 29.805 3.936 -13.979 1.00 94.38 172 LEU A C 1
ATOM 1347 O O . LEU A 1 172 ? 29.639 4.378 -15.114 1.00 94.38 172 LEU A O 1
ATOM 1351 N N . THR A 1 173 ? 30.932 3.320 -13.634 1.00 93.75 173 THR A N 1
ATOM 1352 C CA . THR A 1 173 ? 32.108 3.195 -14.513 1.00 93.75 173 THR A CA 1
ATOM 1353 C C . THR A 1 173 ? 32.628 1.768 -14.609 1.00 93.75 173 THR A C 1
ATOM 1355 O O . THR A 1 173 ? 33.192 1.392 -15.638 1.00 93.75 173 THR A O 1
ATOM 1358 N N . THR A 1 174 ? 32.425 0.956 -13.572 1.00 95.25 174 THR A N 1
ATOM 1359 C CA . THR A 1 174 ? 32.915 -0.421 -13.507 1.00 95.25 174 THR A CA 1
ATOM 1360 C C . THR A 1 174 ? 31.774 -1.438 -13.508 1.00 95.25 174 THR A C 1
ATOM 1362 O O . THR A 1 174 ? 30.641 -1.130 -13.143 1.00 95.25 174 THR A O 1
ATOM 1365 N N . TRP A 1 175 ? 32.072 -2.667 -13.937 1.00 97.31 175 TRP A N 1
ATOM 1366 C CA . TRP A 1 175 ? 31.099 -3.758 -14.037 1.00 97.31 175 TRP A CA 1
ATOM 1367 C C . TRP A 1 175 ? 31.429 -4.894 -13.073 1.00 97.31 175 TRP A C 1
ATOM 1369 O O . TRP A 1 175 ? 32.594 -5.239 -12.868 1.00 97.31 175 TRP A O 1
ATOM 1379 N N . THR A 1 176 ? 30.389 -5.532 -12.548 1.00 97.81 176 THR A N 1
ATOM 1380 C CA . THR A 1 176 ? 30.481 -6.792 -11.809 1.00 97.81 176 THR A CA 1
ATOM 1381 C C . THR A 1 176 ? 29.876 -7.908 -12.655 1.00 97.81 176 THR A C 1
ATOM 1383 O O . THR A 1 176 ? 28.694 -7.874 -12.991 1.00 97.81 176 THR A O 1
ATOM 1386 N N . ALA A 1 177 ? 30.699 -8.893 -13.017 1.00 98.00 177 ALA A N 1
ATOM 1387 C CA . ALA A 1 177 ? 30.302 -10.086 -13.764 1.00 98.00 177 ALA A CA 1
ATOM 1388 C C . ALA A 1 177 ? 29.989 -11.247 -12.810 1.00 98.00 177 ALA A C 1
ATOM 1390 O O . ALA A 1 177 ? 30.790 -11.551 -11.925 1.00 98.00 177 ALA A O 1
ATOM 1391 N N . ALA A 1 178 ? 28.853 -11.917 -13.013 1.00 97.50 178 ALA A N 1
ATOM 1392 C CA . ALA A 1 178 ? 28.402 -13.002 -12.143 1.00 97.50 178 ALA A CA 1
ATOM 1393 C C . ALA A 1 178 ? 29.158 -14.323 -12.375 1.00 97.50 178 ALA A C 1
ATOM 1395 O O . ALA A 1 178 ? 29.344 -15.110 -11.447 1.00 97.50 178 ALA A O 1
ATOM 1396 N N . ASP A 1 179 ? 29.617 -14.572 -13.605 1.00 96.44 179 ASP A N 1
ATOM 1397 C CA . ASP A 1 179 ? 30.330 -15.794 -13.977 1.00 96.44 179 ASP A CA 1
ATOM 1398 C C . ASP A 1 179 ? 31.349 -15.590 -15.119 1.00 96.44 179 ASP A C 1
ATOM 1400 O O . ASP A 1 179 ? 31.600 -14.481 -15.599 1.00 96.44 179 ASP A O 1
ATOM 1404 N N . VAL A 1 180 ? 31.971 -16.689 -15.556 1.00 96.38 180 VAL A N 1
ATOM 1405 C CA . VAL A 1 180 ? 32.991 -16.685 -16.617 1.00 96.38 180 VAL A CA 1
ATOM 1406 C C . VAL A 1 180 ? 32.451 -16.261 -17.986 1.00 96.38 180 VAL A C 1
ATOM 1408 O O . VAL A 1 180 ? 33.207 -15.694 -18.774 1.00 96.38 180 VAL A O 1
ATOM 1411 N N . ALA A 1 181 ? 31.168 -16.493 -18.277 1.00 96.19 181 ALA A N 1
ATOM 1412 C CA . ALA A 1 181 ? 30.539 -16.056 -19.519 1.00 96.19 181 ALA A CA 1
ATOM 1413 C C . ALA A 1 181 ? 30.266 -14.545 -19.478 1.00 96.19 181 ALA A C 1
ATOM 1415 O O . ALA A 1 181 ? 30.527 -13.836 -20.453 1.00 96.19 181 ALA A O 1
ATOM 1416 N N . ALA A 1 182 ? 29.825 -14.023 -18.334 1.00 97.56 182 ALA A N 1
ATOM 1417 C CA . ALA A 1 182 ? 29.669 -12.591 -18.103 1.00 97.56 182 ALA A CA 1
ATOM 1418 C C . ALA A 1 182 ? 30.996 -11.822 -18.187 1.00 97.56 182 ALA A C 1
ATOM 1420 O O . ALA A 1 182 ? 31.026 -10.713 -18.721 1.00 97.56 182 ALA A O 1
ATOM 1421 N N . GLN A 1 183 ? 32.117 -12.424 -17.771 1.00 98.00 183 GLN A N 1
ATOM 1422 C CA . GLN A 1 183 ? 33.449 -11.817 -17.926 1.00 98.00 183 GLN A CA 1
ATOM 1423 C C . GLN A 1 183 ? 33.827 -11.558 -19.395 1.00 98.00 183 GLN A C 1
ATOM 1425 O O . GLN A 1 183 ? 34.595 -10.637 -19.683 1.00 98.00 183 GLN A O 1
ATOM 1430 N N . ILE A 1 184 ? 33.303 -12.345 -20.343 1.00 97.50 184 ILE A N 1
ATOM 1431 C CA . ILE A 1 184 ? 33.518 -12.104 -21.779 1.00 97.50 184 ILE A CA 1
ATOM 1432 C C . ILE A 1 184 ? 32.848 -10.785 -22.184 1.00 97.50 184 ILE A C 1
ATOM 1434 O O . ILE A 1 184 ? 33.470 -9.951 -22.850 1.00 97.50 184 ILE A O 1
ATOM 1438 N N . THR A 1 185 ? 31.605 -10.578 -21.744 1.00 97.12 185 THR A N 1
ATOM 1439 C CA . THR A 1 185 ? 30.855 -9.335 -21.968 1.00 97.12 185 THR A CA 1
ATOM 1440 C C . THR A 1 185 ? 31.517 -8.155 -21.274 1.00 97.12 185 THR A C 1
ATOM 1442 O O . THR A 1 185 ? 31.748 -7.143 -21.932 1.00 97.12 185 THR A O 1
ATOM 1445 N N . GLN A 1 186 ? 31.931 -8.309 -20.013 1.00 97.75 186 GLN A N 1
ATOM 1446 C CA . GLN A 1 186 ? 32.656 -7.283 -19.263 1.00 97.75 186 GLN A CA 1
ATOM 1447 C C . GLN A 1 186 ? 33.865 -6.750 -20.046 1.00 97.75 186 GLN A C 1
ATOM 1449 O O . GLN A 1 186 ? 33.934 -5.560 -20.343 1.00 97.75 186 GLN A O 1
ATOM 1454 N N . ARG A 1 187 ? 34.775 -7.633 -20.484 1.00 97.81 187 ARG A N 1
ATOM 1455 C CA . ARG A 1 187 ? 35.980 -7.232 -21.239 1.00 97.81 187 ARG A CA 1
ATOM 1456 C C . ARG A 1 187 ? 35.651 -6.545 -22.564 1.00 97.81 187 ARG A C 1
ATOM 1458 O O . ARG A 1 187 ? 36.425 -5.723 -23.055 1.00 97.81 187 ARG A O 1
ATOM 1465 N N . LYS A 1 188 ? 34.542 -6.926 -23.206 1.00 96.31 188 LYS A N 1
ATOM 1466 C CA . LYS A 1 188 ? 34.072 -6.277 -24.436 1.00 96.31 188 LYS A CA 1
ATOM 1467 C C . LYS A 1 188 ? 33.563 -4.868 -24.137 1.00 96.31 188 LYS A C 1
ATOM 1469 O O . LYS A 1 188 ? 34.000 -3.930 -24.788 1.00 96.31 188 LYS A O 1
ATOM 1474 N N . TRP A 1 189 ? 32.704 -4.721 -23.137 1.00 95.94 189 TRP A N 1
ATOM 1475 C CA . TRP A 1 189 ? 32.093 -3.445 -22.769 1.00 95.94 189 TRP A CA 1
ATOM 1476 C C . TRP A 1 189 ? 33.095 -2.439 -22.211 1.00 95.94 189 TRP A C 1
ATOM 1478 O O . TRP A 1 189 ? 33.011 -1.261 -22.550 1.00 95.94 189 TRP A O 1
ATOM 1488 N N . GLU A 1 190 ? 34.078 -2.891 -21.432 1.00 95.69 190 GLU A N 1
ATOM 1489 C CA . GLU A 1 190 ? 35.178 -2.050 -20.945 1.00 95.69 190 GLU A CA 1
ATOM 1490 C C . GLU A 1 190 ? 36.036 -1.526 -22.103 1.00 95.69 190 GLU A C 1
ATOM 1492 O O . GLU A 1 190 ? 36.314 -0.332 -22.187 1.00 95.69 190 GLU A O 1
ATOM 1497 N N . ARG A 1 191 ? 36.400 -2.398 -23.051 1.00 95.94 191 ARG A N 1
ATOM 1498 C CA . ARG A 1 191 ? 37.153 -2.016 -24.255 1.00 95.94 191 ARG A CA 1
ATOM 1499 C C . ARG A 1 191 ? 36.386 -1.039 -25.148 1.00 95.94 191 ARG A C 1
ATOM 1501 O O . ARG A 1 191 ? 37.002 -0.150 -25.728 1.00 95.94 191 ARG A O 1
ATOM 1508 N N . ASP A 1 192 ? 35.073 -1.213 -25.261 1.00 94.31 192 ASP A N 1
ATOM 1509 C CA . ASP A 1 192 ? 34.213 -0.383 -26.110 1.00 94.31 192 ASP A CA 1
ATOM 1510 C C . ASP A 1 192 ? 33.742 0.907 -25.399 1.00 94.31 192 ASP A C 1
ATOM 1512 O O . ASP A 1 192 ? 33.051 1.729 -26.007 1.00 94.31 192 ASP A O 1
ATOM 1516 N N . GLY A 1 193 ? 34.104 1.099 -24.122 1.00 93.12 193 GLY A N 1
ATOM 1517 C CA . GLY A 1 193 ? 33.719 2.265 -23.324 1.00 93.12 193 GLY A CA 1
ATOM 1518 C C . GLY A 1 193 ? 32.212 2.359 -23.064 1.00 93.12 193 GLY A C 1
ATOM 1519 O O . GLY A 1 193 ? 31.655 3.456 -23.046 1.00 93.12 193 GLY A O 1
ATOM 1520 N N . TYR A 1 194 ? 31.526 1.222 -22.909 1.00 92.44 194 TYR A N 1
ATOM 1521 C CA . TYR A 1 194 ? 30.065 1.181 -22.776 1.00 92.44 194 TYR A CA 1
ATOM 1522 C C . TYR A 1 194 ? 29.568 1.888 -21.503 1.00 92.44 194 TYR A C 1
ATOM 1524 O O . TYR A 1 194 ? 28.554 2.585 -21.549 1.00 92.44 194 TYR A O 1
ATOM 1532 N N . ALA A 1 195 ? 30.317 1.782 -20.397 1.00 93.31 195 ALA A N 1
ATOM 1533 C CA . ALA A 1 195 ? 29.965 2.415 -19.123 1.00 93.31 195 ALA A CA 1
ATOM 1534 C C . ALA A 1 195 ? 29.814 3.940 -19.241 1.00 93.31 195 ALA A C 1
ATOM 1536 O O . ALA A 1 195 ? 28.851 4.492 -18.727 1.00 93.31 195 ALA A O 1
ATOM 1537 N N . GLU A 1 196 ? 30.685 4.615 -19.999 1.00 92.19 196 GLU A N 1
ATOM 1538 C CA . GLU A 1 196 ? 30.617 6.075 -20.180 1.00 92.19 196 GLU A CA 1
ATOM 1539 C C . GLU A 1 196 ? 29.323 6.518 -20.878 1.00 92.19 196 GLU A C 1
ATOM 1541 O O . GLU A 1 196 ? 28.742 7.552 -20.547 1.00 92.19 196 GLU A O 1
ATOM 1546 N N . ARG A 1 197 ? 28.825 5.710 -21.825 1.00 88.12 197 ARG A N 1
ATOM 1547 C CA . ARG A 1 197 ? 27.542 5.972 -22.498 1.00 88.12 197 ARG A CA 1
ATOM 1548 C C . ARG A 1 197 ? 26.363 5.754 -21.552 1.00 88.12 197 ARG A C 1
ATOM 1550 O O . ARG A 1 197 ? 25.447 6.575 -21.541 1.00 88.12 197 ARG A O 1
ATOM 1557 N N . GLY A 1 198 ? 26.396 4.670 -20.772 1.00 91.62 198 GLY A N 1
ATOM 1558 C CA . GLY A 1 198 ? 25.388 4.381 -19.748 1.00 91.62 198 GLY A CA 1
ATOM 1559 C C . GLY A 1 198 ? 25.329 5.492 -18.703 1.00 91.62 198 GLY A C 1
ATOM 1560 O O . GLY A 1 198 ? 24.269 6.065 -18.466 1.00 91.62 198 GLY A O 1
ATOM 1561 N N . LYS A 1 199 ? 26.487 5.892 -18.172 1.00 94.62 199 LYS A N 1
ATOM 1562 C CA . LYS A 1 199 ? 26.632 6.993 -17.220 1.00 94.62 199 LYS A CA 1
ATOM 1563 C C . LYS A 1 199 ? 26.057 8.305 -17.745 1.00 94.62 199 LYS A C 1
ATOM 1565 O O . LYS A 1 199 ? 25.235 8.906 -17.062 1.00 94.62 199 LYS A O 1
ATOM 1570 N N . ALA A 1 200 ? 26.410 8.714 -18.966 1.00 95.19 200 ALA A N 1
ATOM 1571 C CA . ALA A 1 200 ? 25.883 9.945 -19.560 1.00 95.19 200 ALA A CA 1
ATOM 1572 C C . ALA A 1 200 ? 24.345 9.938 -19.660 1.00 95.19 200 ALA A C 1
ATOM 1574 O O . ALA A 1 200 ? 23.695 10.940 -19.365 1.00 95.19 200 ALA A O 1
ATOM 1575 N N . TYR A 1 201 ? 23.746 8.799 -20.025 1.00 95.19 201 TYR A N 1
ATOM 1576 C CA . TYR A 1 201 ? 22.289 8.653 -20.032 1.00 95.19 201 TYR A CA 1
ATOM 1577 C C . TYR A 1 201 ? 21.692 8.728 -18.618 1.00 95.19 201 TYR A C 1
ATOM 1579 O O . TYR A 1 201 ? 20.685 9.407 -18.416 1.00 95.19 201 TYR A O 1
ATOM 1587 N N . LEU A 1 202 ? 22.287 8.026 -17.651 1.00 96.50 202 LEU A N 1
ATOM 1588 C CA . LEU A 1 202 ? 21.783 7.927 -16.280 1.00 96.50 202 LEU A CA 1
ATOM 1589 C C . LEU A 1 202 ? 21.883 9.255 -15.518 1.00 96.50 202 LEU A C 1
ATOM 1591 O O . LEU A 1 202 ? 20.954 9.597 -14.790 1.00 96.50 202 LEU A O 1
ATOM 1595 N N . GLU A 1 203 ? 22.969 10.007 -15.707 1.00 95.56 203 GLU A N 1
ATOM 1596 C CA . GLU A 1 203 ? 23.212 11.291 -15.036 1.00 95.56 203 GLU A CA 1
ATOM 1597 C C . GLU A 1 203 ? 22.404 12.451 -15.624 1.00 95.56 203 GLU A C 1
ATOM 1599 O O . GLU A 1 203 ? 22.051 13.371 -14.885 1.00 95.56 203 GLU A O 1
ATOM 1604 N N . ASP A 1 204 ? 22.085 12.407 -16.921 1.00 95.62 204 ASP A N 1
ATOM 1605 C CA . ASP A 1 204 ? 21.423 13.517 -17.607 1.00 95.62 204 ASP A CA 1
ATOM 1606 C C . ASP A 1 204 ? 20.037 13.138 -18.139 1.00 95.62 204 ASP A C 1
ATOM 1608 O O . ASP A 1 204 ? 19.013 13.507 -17.559 1.00 95.62 204 ASP A O 1
ATOM 1612 N N . THR A 1 205 ? 19.976 12.358 -19.220 1.00 96.38 205 THR A N 1
ATOM 1613 C CA . THR A 1 205 ? 18.723 12.064 -19.933 1.00 96.38 205 THR A CA 1
ATOM 1614 C C . THR A 1 205 ? 17.672 11.414 -19.030 1.00 96.38 205 THR A C 1
ATOM 1616 O O . THR A 1 205 ? 16.513 11.825 -19.038 1.00 96.38 205 THR A O 1
ATOM 1619 N N . CYS A 1 206 ? 18.059 10.427 -18.221 1.00 97.69 206 CYS A N 1
ATOM 1620 C CA . CYS A 1 206 ? 17.148 9.741 -17.309 1.00 97.69 206 CYS A CA 1
ATOM 1621 C C . CYS A 1 206 ? 16.553 10.705 -16.271 1.00 97.69 206 CYS A C 1
ATOM 1623 O O . CYS A 1 206 ? 15.337 10.730 -16.075 1.00 97.69 206 CYS A O 1
ATOM 1625 N N . VAL A 1 207 ? 17.396 11.544 -15.661 1.00 97.50 207 VAL A N 1
ATOM 1626 C CA . VAL A 1 207 ? 16.987 12.542 -14.662 1.00 97.50 207 VAL A CA 1
ATOM 1627 C C . VAL A 1 207 ? 16.056 13.586 -15.279 1.00 97.50 207 VAL A C 1
ATOM 1629 O O . VAL A 1 207 ? 15.043 13.941 -14.676 1.00 97.50 207 VAL A O 1
ATOM 1632 N N . GLN A 1 208 ? 16.364 14.066 -16.488 1.00 97.00 208 GLN A N 1
ATOM 1633 C CA . GLN A 1 208 ? 15.519 15.024 -17.205 1.00 97.00 208 GLN A CA 1
ATOM 1634 C C . GLN A 1 208 ? 14.127 14.448 -17.501 1.00 97.00 208 GLN A C 1
ATOM 1636 O O . GLN A 1 208 ? 13.122 15.108 -17.222 1.00 97.00 208 GLN A O 1
ATOM 1641 N N . TRP A 1 209 ? 14.055 13.212 -18.006 1.00 97.00 209 TRP A N 1
ATOM 1642 C CA . TRP A 1 209 ? 12.781 12.539 -18.268 1.00 97.00 209 TRP A CA 1
ATOM 1643 C C . TRP A 1 209 ? 11.987 12.279 -16.993 1.00 97.00 209 TRP A C 1
ATOM 1645 O O . TRP A 1 209 ? 10.798 12.585 -16.960 1.00 97.00 209 TRP A O 1
ATOM 1655 N N . LEU A 1 210 ? 12.629 11.793 -15.927 1.00 97.38 210 LEU A N 1
ATOM 1656 C CA . LEU A 1 210 ? 11.964 11.579 -14.643 1.00 97.38 210 LEU A CA 1
ATOM 1657 C C . LEU A 1 210 ? 11.342 12.880 -14.119 1.00 97.38 210 LEU A C 1
ATOM 1659 O O . LEU A 1 210 ? 10.167 12.893 -13.767 1.00 97.38 210 LEU A O 1
ATOM 1663 N N . ARG A 1 211 ? 12.072 14.002 -14.156 1.00 95.06 211 ARG A N 1
ATOM 1664 C CA . ARG A 1 211 ? 11.525 15.312 -13.757 1.00 95.06 211 ARG A CA 1
ATOM 1665 C C . ARG A 1 211 ? 10.323 15.728 -14.606 1.00 95.06 211 ARG A C 1
ATOM 1667 O O . ARG A 1 211 ? 9.333 16.208 -14.061 1.00 95.06 211 ARG A O 1
ATOM 1674 N N . ARG A 1 212 ? 10.386 15.531 -15.928 1.00 95.62 212 ARG A N 1
ATOM 1675 C CA . ARG A 1 212 ? 9.261 15.820 -16.832 1.00 95.62 212 ARG A CA 1
ATOM 1676 C C . ARG A 1 212 ? 8.040 14.962 -16.500 1.00 95.62 212 ARG A C 1
ATOM 1678 O O . ARG A 1 212 ? 6.932 15.487 -16.457 1.00 95.62 212 ARG A O 1
ATOM 1685 N N . TYR A 1 213 ? 8.230 13.670 -16.240 1.00 96.44 213 TYR A N 1
ATOM 1686 C CA . TYR A 1 213 ? 7.141 12.764 -15.879 1.00 96.44 213 TYR A CA 1
ATOM 1687 C C . TYR A 1 213 ? 6.530 13.104 -14.521 1.00 96.44 213 TYR A C 1
ATOM 1689 O O . TYR A 1 213 ? 5.306 13.121 -14.411 1.00 96.44 213 TYR A O 1
ATOM 1697 N N . LEU A 1 214 ? 7.347 13.457 -13.524 1.00 94.06 214 LEU A N 1
ATOM 1698 C CA . LEU A 1 214 ? 6.863 13.928 -12.224 1.00 94.06 214 LEU A CA 1
ATOM 1699 C C . LEU A 1 214 ? 6.026 15.207 -12.360 1.00 94.06 214 LEU A C 1
ATOM 1701 O O . LEU A 1 214 ? 4.975 15.301 -11.736 1.00 94.06 214 LEU A O 1
ATOM 1705 N N . GLU A 1 215 ? 6.417 16.155 -13.219 1.00 93.62 215 GLU A N 1
ATOM 1706 C CA . GLU A 1 215 ? 5.606 17.354 -13.482 1.00 93.62 215 GLU A CA 1
ATOM 1707 C C . GLU A 1 215 ? 4.305 17.012 -14.230 1.00 93.62 215 GLU A C 1
ATOM 1709 O O . GLU A 1 215 ? 3.216 17.451 -13.851 1.00 93.62 215 GLU A O 1
ATOM 1714 N N . ASN A 1 216 ? 4.388 16.181 -15.274 1.00 94.12 216 ASN A N 1
ATOM 1715 C CA . ASN A 1 216 ? 3.223 15.766 -16.055 1.00 94.12 216 ASN A CA 1
ATOM 1716 C C . ASN A 1 216 ? 2.208 14.990 -15.207 1.00 94.12 216 ASN A C 1
ATOM 1718 O O . ASN A 1 216 ? 0.999 15.180 -15.373 1.00 94.12 216 ASN A O 1
ATOM 1722 N N . GLY A 1 217 ? 2.694 14.123 -14.322 1.00 93.12 217 GLY A N 1
ATOM 1723 C CA . GLY A 1 217 ? 1.917 13.223 -13.482 1.00 93.12 217 GLY A CA 1
ATOM 1724 C C . GLY A 1 217 ? 1.764 13.679 -12.036 1.00 93.12 217 GLY A C 1
ATOM 1725 O O . GLY A 1 217 ? 1.378 12.852 -11.217 1.00 93.12 217 GLY A O 1
ATOM 1726 N N . LYS A 1 218 ? 2.040 14.947 -11.706 1.00 91.25 218 LYS A N 1
ATOM 1727 C CA . LYS A 1 218 ? 2.134 15.437 -10.318 1.00 91.25 218 LYS A CA 1
ATOM 1728 C C . LYS A 1 218 ? 0.958 15.055 -9.419 1.00 91.25 218 LYS A C 1
ATOM 1730 O O . LYS A 1 218 ? 1.171 14.619 -8.296 1.00 91.25 218 LYS A O 1
ATOM 1735 N N . ASP A 1 219 ? -0.267 15.121 -9.939 1.00 88.50 219 ASP A N 1
ATOM 1736 C CA . ASP A 1 219 ? -1.487 14.819 -9.178 1.00 88.50 219 ASP A CA 1
ATOM 1737 C C . ASP A 1 219 ? -1.604 13.324 -8.813 1.00 88.50 219 ASP A C 1
ATOM 1739 O O . ASP A 1 219 ? -2.396 12.942 -7.958 1.00 88.50 219 ASP A O 1
ATOM 1743 N N . THR A 1 220 ? -0.843 12.459 -9.492 1.00 87.75 220 THR A N 1
ATOM 1744 C CA . THR A 1 220 ? -0.809 11.005 -9.270 1.00 87.75 220 THR A CA 1
ATOM 1745 C C . THR A 1 220 ? 0.494 10.551 -8.620 1.00 87.75 220 THR A C 1
ATOM 1747 O O . THR A 1 220 ? 0.449 9.776 -7.679 1.00 87.75 220 THR A O 1
ATOM 1750 N N . LEU A 1 221 ? 1.643 11.014 -9.114 1.00 88.81 221 LEU A N 1
ATOM 1751 C CA . LEU A 1 221 ? 2.966 10.532 -8.708 1.00 88.81 221 LEU A CA 1
ATOM 1752 C C . LEU A 1 221 ? 3.462 11.175 -7.411 1.00 88.81 221 LEU A C 1
ATOM 1754 O O . LEU A 1 221 ? 4.201 10.540 -6.671 1.00 88.81 221 LEU A O 1
ATOM 1758 N N . LEU A 1 222 ? 3.044 12.415 -7.132 1.00 87.69 222 LEU A N 1
ATOM 1759 C CA . LEU A 1 222 ? 3.414 13.150 -5.916 1.00 87.69 222 LEU A CA 1
ATOM 1760 C C . LEU A 1 222 ? 2.300 13.129 -4.863 1.00 87.69 222 LEU A C 1
ATOM 1762 O O . LEU A 1 222 ? 2.357 13.878 -3.887 1.00 87.69 222 LEU A O 1
ATOM 1766 N N . ARG A 1 223 ? 1.246 12.333 -5.083 1.00 88.69 223 ARG A N 1
ATOM 1767 C CA . ARG A 1 223 ? 0.193 12.159 -4.086 1.00 88.69 223 ARG A CA 1
ATOM 1768 C C . ARG A 1 223 ? 0.686 11.225 -2.998 1.00 88.69 223 ARG A C 1
ATOM 1770 O O . ARG A 1 223 ? 1.470 10.318 -3.260 1.00 88.69 223 ARG A O 1
ATOM 1777 N N . THR A 1 224 ? 0.110 11.382 -1.820 1.00 89.19 224 THR A N 1
ATOM 1778 C CA . THR A 1 224 ? 0.316 10.438 -0.736 1.00 89.19 224 THR A CA 1
ATOM 1779 C C . THR A 1 224 ? -1.030 10.092 -0.130 1.00 89.19 224 THR A C 1
ATOM 1781 O O . THR A 1 224 ? -1.717 10.955 0.419 1.00 89.19 224 THR A O 1
ATOM 1784 N N . ASP A 1 225 ? -1.409 8.823 -0.242 1.00 87.94 225 ASP A N 1
ATOM 1785 C CA . ASP A 1 225 ? -2.681 8.319 0.259 1.00 87.94 225 ASP A CA 1
ATOM 1786 C C . ASP A 1 225 ? -2.414 7.543 1.560 1.00 87.94 225 ASP A C 1
ATOM 1788 O O . ASP A 1 225 ? -1.737 6.510 1.527 1.00 87.94 225 ASP A O 1
ATOM 1792 N N . PRO A 1 226 ? -2.886 8.011 2.732 1.00 88.12 226 PRO A N 1
ATOM 1793 C CA . PRO A 1 226 ? -2.651 7.312 3.991 1.00 88.12 226 PRO A CA 1
ATOM 1794 C C . PRO A 1 226 ? -3.396 5.966 4.052 1.00 88.12 226 PRO A C 1
ATOM 1796 O O . PRO A 1 226 ? -4.542 5.867 3.602 1.00 88.12 226 PRO A O 1
ATOM 1799 N N . PRO A 1 227 ? -2.810 4.932 4.687 1.00 89.69 227 PRO A N 1
ATOM 1800 C CA . PRO A 1 227 ? -3.442 3.627 4.824 1.00 89.69 227 PRO A CA 1
ATOM 1801 C C . PRO A 1 227 ? -4.689 3.673 5.703 1.00 89.69 227 PRO A C 1
ATOM 1803 O O . PRO A 1 227 ? -4.678 4.161 6.833 1.00 89.69 227 PRO A O 1
ATOM 1806 N N . LYS A 1 228 ? -5.757 3.031 5.225 1.00 84.94 228 LYS A N 1
ATOM 1807 C CA . LYS A 1 228 ? -6.924 2.676 6.038 1.00 84.94 228 LYS A CA 1
ATOM 1808 C C . LYS A 1 228 ? -6.602 1.408 6.812 1.00 84.94 228 LYS A C 1
ATOM 1810 O O . LYS A 1 228 ? -6.723 0.300 6.282 1.00 84.94 228 LYS A O 1
ATOM 1815 N N . ALA A 1 229 ? -6.156 1.580 8.051 1.00 84.81 229 ALA A N 1
ATOM 1816 C CA . ALA A 1 229 ? -5.636 0.484 8.850 1.00 84.81 229 ALA A CA 1
ATOM 1817 C C . ALA A 1 229 ? -6.600 0.015 9.953 1.00 84.81 229 ALA A C 1
ATOM 1819 O O . ALA A 1 229 ? -7.310 0.814 10.561 1.00 84.81 229 ALA A O 1
ATOM 1820 N N . HIS A 1 230 ? -6.663 -1.298 10.191 1.00 79.19 230 HIS A N 1
ATOM 1821 C CA . HIS A 1 230 ? -7.524 -1.905 11.217 1.00 79.19 230 HIS A CA 1
ATOM 1822 C C . HIS A 1 230 ? -7.026 -3.296 11.632 1.00 79.19 230 HIS A C 1
ATOM 1824 O O . HIS A 1 230 ? -6.276 -3.936 10.902 1.00 79.19 230 HIS A O 1
ATOM 1830 N N . VAL A 1 231 ? -7.468 -3.794 12.793 1.00 83.94 231 VAL A N 1
ATOM 1831 C CA . VAL A 1 231 ? -7.109 -5.131 13.297 1.00 83.94 231 VAL A CA 1
ATOM 1832 C C . VAL A 1 231 ? -8.329 -6.050 13.297 1.00 83.94 231 VAL A C 1
ATOM 1834 O O . VAL A 1 231 ? -9.372 -5.725 13.861 1.00 83.94 231 VAL A O 1
ATOM 1837 N N . THR A 1 232 ? -8.177 -7.222 12.687 1.00 78.88 232 THR A N 1
ATOM 1838 C CA . THR A 1 232 ? -9.154 -8.320 12.671 1.00 78.88 232 THR A CA 1
ATOM 1839 C C . THR A 1 232 ? -8.753 -9.418 13.655 1.00 78.88 232 THR A C 1
ATOM 1841 O O . THR A 1 232 ? -7.572 -9.583 13.955 1.00 78.88 232 THR A O 1
ATOM 1844 N N . HIS A 1 233 ? -9.743 -10.145 14.174 1.00 83.69 233 HIS A N 1
ATOM 1845 C CA . HIS A 1 233 ? -9.582 -11.168 15.208 1.00 83.69 233 HIS A CA 1
ATOM 1846 C C . HIS A 1 233 ? -10.243 -12.466 14.755 1.00 83.69 233 HIS A C 1
ATOM 1848 O O . HIS A 1 233 ? -11.454 -12.500 14.516 1.00 83.69 233 HIS A O 1
ATOM 1854 N N . HIS A 1 234 ? -9.457 -13.533 14.668 1.00 78.06 234 HIS A N 1
ATOM 1855 C CA . HIS A 1 234 ? -9.907 -14.839 14.205 1.00 78.06 234 HIS A CA 1
ATOM 1856 C C . HIS A 1 234 ? -9.631 -15.895 15.283 1.00 78.06 234 HIS A C 1
ATOM 1858 O O . HIS A 1 234 ? -8.467 -16.233 15.501 1.00 78.06 234 HIS A O 1
ATOM 1864 N N . PRO A 1 235 ? -10.666 -16.414 15.971 1.00 77.06 235 PRO A N 1
ATOM 1865 C CA . PRO A 1 235 ? -10.501 -17.510 16.919 1.00 77.06 235 PRO A CA 1
ATOM 1866 C C . PRO A 1 235 ? -9.965 -18.764 16.220 1.00 77.06 235 PRO A C 1
ATOM 1868 O O . PRO A 1 235 ? -10.511 -19.197 15.204 1.00 77.06 235 PRO A O 1
ATOM 1871 N N . GLY A 1 236 ? -8.904 -19.337 16.772 1.00 77.19 236 GLY A N 1
ATOM 1872 C CA . GLY A 1 236 ? -8.313 -20.596 16.350 1.00 77.19 236 GLY A CA 1
ATOM 1873 C C . GLY A 1 236 ? -8.984 -21.805 17.016 1.00 77.19 236 GLY A C 1
ATOM 1874 O O . GLY A 1 236 ? -9.627 -21.690 18.064 1.00 77.19 236 GLY A O 1
ATOM 1875 N N . PRO A 1 237 ? -8.842 -23.007 16.431 1.00 77.44 237 PRO A N 1
ATOM 1876 C CA . PRO A 1 237 ? -9.482 -24.222 16.933 1.00 77.44 237 PRO A CA 1
ATOM 1877 C C . PRO A 1 237 ? -8.888 -24.731 18.257 1.00 77.44 237 PRO A C 1
ATOM 1879 O O . PRO A 1 237 ? -9.500 -25.578 18.904 1.00 77.44 237 PRO A O 1
ATOM 1882 N N . LYS A 1 238 ? -7.705 -24.248 18.666 1.00 79.56 238 LYS A N 1
ATOM 1883 C CA . LYS A 1 238 ? -7.020 -24.667 19.900 1.00 79.56 238 LYS A CA 1
ATOM 1884 C C . LYS A 1 238 ? -7.217 -23.676 21.055 1.00 79.56 238 LYS A C 1
ATOM 1886 O O . LYS A 1 238 ? -6.571 -23.824 22.089 1.00 79.56 238 LYS A O 1
ATOM 1891 N N . GLY A 1 239 ? -8.105 -22.691 20.892 1.00 72.06 239 GLY A N 1
ATOM 1892 C CA . GLY A 1 239 ? -8.320 -21.615 21.867 1.00 72.06 239 GLY A CA 1
ATOM 1893 C C . GLY A 1 239 ? -7.288 -20.485 21.780 1.00 72.06 239 GLY A C 1
ATOM 1894 O O . GLY A 1 239 ? -7.272 -19.604 22.633 1.00 72.06 239 GLY A O 1
ATOM 1895 N N . ASP A 1 240 ? -6.430 -20.510 20.766 1.00 81.62 240 ASP A N 1
ATOM 1896 C CA . ASP A 1 240 ? -5.581 -19.408 20.334 1.00 81.62 240 ASP A CA 1
ATOM 1897 C C . ASP A 1 240 ? -6.366 -18.414 19.464 1.00 81.62 240 ASP A C 1
ATOM 1899 O O . ASP A 1 240 ? -7.480 -18.689 19.020 1.00 81.62 240 ASP A O 1
ATOM 1903 N N . VAL A 1 241 ? -5.808 -17.231 19.230 1.00 85.25 241 VAL A N 1
ATOM 1904 C CA . VAL A 1 241 ? -6.428 -16.174 18.426 1.00 85.25 241 VAL A CA 1
ATOM 1905 C C . VAL A 1 241 ? -5.417 -15.674 17.411 1.00 85.25 241 VAL A C 1
ATOM 1907 O O . VAL A 1 241 ? -4.293 -15.351 17.763 1.00 85.25 241 VAL A O 1
ATOM 1910 N N . THR A 1 242 ? -5.808 -15.540 16.149 1.00 91.94 242 THR A N 1
ATOM 1911 C CA . THR A 1 242 ? -5.011 -14.796 15.168 1.00 91.94 242 THR A CA 1
ATOM 1912 C C . THR A 1 242 ? -5.464 -13.343 15.139 1.00 91.94 242 THR A C 1
ATOM 1914 O O . THR A 1 242 ? -6.616 -13.052 14.796 1.00 91.94 242 THR A O 1
ATOM 1917 N N . LEU A 1 243 ? -4.554 -12.426 15.461 1.00 91.81 243 LEU A N 1
ATOM 1918 C CA . LEU A 1 243 ? -4.736 -11.001 15.211 1.00 91.81 243 LEU A CA 1
ATOM 1919 C C . LEU A 1 243 ? -4.105 -10.662 13.868 1.00 91.81 243 LEU A C 1
ATOM 1921 O O . LEU A 1 243 ? -2.944 -10.982 13.635 1.00 91.81 243 LEU A O 1
ATOM 1925 N N . ARG A 1 244 ? -4.854 -10.001 12.984 1.00 94.00 244 ARG A N 1
ATOM 1926 C CA . ARG A 1 244 ? -4.345 -9.550 11.683 1.00 94.00 244 ARG A CA 1
ATOM 1927 C C . ARG A 1 244 ? -4.570 -8.061 11.512 1.00 94.00 244 ARG A C 1
ATOM 1929 O O . ARG A 1 244 ? -5.712 -7.606 11.457 1.00 94.00 244 ARG A O 1
ATOM 1936 N N . CYS A 1 245 ? -3.472 -7.330 11.407 1.00 94.00 245 CYS A N 1
ATOM 1937 C CA . CYS A 1 245 ? -3.430 -5.912 11.113 1.00 94.00 245 CYS A CA 1
ATOM 1938 C C . CYS A 1 245 ? -3.417 -5.698 9.605 1.00 94.00 245 CYS A C 1
ATOM 1940 O O . CYS A 1 245 ? -2.550 -6.218 8.910 1.00 94.00 245 CYS A O 1
ATOM 1942 N N . TRP A 1 246 ? -4.381 -4.940 9.110 1.00 92.44 246 TRP A N 1
ATOM 1943 C CA . TRP A 1 246 ? -4.525 -4.580 7.711 1.00 92.44 246 TRP A CA 1
ATOM 1944 C C . TRP A 1 246 ? -4.110 -3.135 7.500 1.00 92.44 246 TRP A C 1
ATOM 1946 O O . TRP A 1 246 ? -4.434 -2.288 8.326 1.00 92.44 246 TRP A O 1
ATOM 1956 N N . ALA A 1 247 ? -3.490 -2.857 6.359 1.00 92.12 247 ALA A N 1
ATOM 1957 C CA . ALA A 1 247 ? -3.343 -1.534 5.774 1.00 92.12 247 ALA A CA 1
ATOM 1958 C C . ALA A 1 247 ? -3.858 -1.602 4.331 1.00 92.12 247 ALA A C 1
ATOM 1960 O O . ALA A 1 247 ? -3.424 -2.458 3.557 1.00 92.12 247 ALA A O 1
ATOM 1961 N N . LEU A 1 248 ? -4.823 -0.751 3.984 1.00 87.62 248 LEU A N 1
ATOM 1962 C CA . LEU A 1 248 ? -5.511 -0.779 2.691 1.00 87.62 248 LEU A CA 1
ATOM 1963 C C . LEU A 1 248 ? -5.540 0.609 2.051 1.00 87.62 248 LEU A C 1
ATOM 1965 O O . LEU A 1 248 ? -5.713 1.601 2.758 1.00 87.62 248 LEU A O 1
ATOM 1969 N N . GLY A 1 249 ? -5.483 0.658 0.721 1.00 89.69 249 GLY A N 1
ATOM 1970 C CA . GLY A 1 249 ? -5.752 1.870 -0.050 1.00 89.69 249 GLY A CA 1
ATOM 1971 C C . GLY A 1 249 ? -4.697 2.957 0.125 1.00 89.69 249 GLY A C 1
ATOM 1972 O O . GLY A 1 249 ? -5.063 4.127 0.146 1.00 89.69 249 GLY A O 1
ATOM 1973 N N . PHE A 1 250 ? -3.433 2.570 0.318 1.00 91.31 250 PHE A N 1
ATOM 1974 C CA . PHE A 1 250 ? -2.320 3.504 0.492 1.00 91.31 250 PHE A CA 1
ATOM 1975 C C . PHE A 1 250 ? -1.473 3.637 -0.773 1.00 91.31 250 PHE A C 1
ATOM 1977 O O . PHE A 1 250 ? -1.468 2.743 -1.621 1.00 91.31 250 PHE A O 1
ATOM 1984 N N . TYR A 1 251 ? -0.774 4.759 -0.887 1.00 91.19 251 TYR A N 1
ATOM 1985 C CA . TYR A 1 251 ? 0.205 5.051 -1.931 1.00 91.19 251 TYR A CA 1
ATOM 1986 C C . TYR A 1 251 ? 1.243 6.024 -1.357 1.00 91.19 251 TYR A C 1
ATOM 1988 O O . TYR A 1 251 ? 0.811 7.003 -0.731 1.00 91.19 251 TYR A O 1
ATOM 1996 N N . PRO A 1 252 ? 2.557 5.830 -1.585 1.00 91.38 252 PRO A N 1
ATOM 1997 C CA . PRO A 1 252 ? 3.227 4.818 -2.425 1.00 91.38 252 PRO A CA 1
ATOM 1998 C C . PRO A 1 252 ? 3.239 3.408 -1.805 1.00 91.38 252 PRO A C 1
ATOM 2000 O O . PRO A 1 252 ? 2.602 3.171 -0.784 1.00 91.38 252 PRO A O 1
ATOM 2003 N N . ALA A 1 253 ? 3.900 2.429 -2.438 1.00 92.62 253 ALA A N 1
ATOM 2004 C CA . ALA A 1 253 ? 3.896 1.045 -1.949 1.00 92.62 253 ALA A CA 1
ATOM 2005 C C . ALA A 1 253 ? 4.720 0.833 -0.665 1.00 92.62 253 ALA A C 1
ATOM 2007 O O . ALA A 1 253 ? 4.510 -0.164 0.038 1.00 92.62 253 ALA A O 1
ATOM 2008 N N . ASP A 1 254 ? 5.664 1.731 -0.366 1.00 92.31 254 ASP A N 1
ATOM 2009 C CA . ASP A 1 254 ? 6.519 1.600 0.810 1.00 92.31 254 ASP A CA 1
ATOM 2010 C C . ASP A 1 254 ? 5.717 1.814 2.099 1.00 92.31 254 ASP A C 1
ATOM 2012 O O . ASP A 1 254 ? 5.137 2.869 2.357 1.00 92.31 254 ASP A O 1
ATOM 2016 N N . ILE A 1 255 ? 5.651 0.766 2.914 1.00 94.25 255 ILE A N 1
ATOM 2017 C CA . ILE A 1 255 ? 4.905 0.752 4.165 1.00 94.25 255 ILE A CA 1
ATOM 2018 C C . ILE A 1 255 ? 5.546 -0.245 5.121 1.00 94.25 255 ILE A C 1
ATOM 2020 O O . ILE A 1 255 ? 5.938 -1.350 4.736 1.00 94.25 255 ILE A O 1
ATOM 2024 N N . THR A 1 256 ? 5.578 0.104 6.402 1.00 95.62 256 THR A N 1
ATOM 2025 C CA . THR A 1 256 ? 6.063 -0.791 7.454 1.00 95.62 256 THR A CA 1
ATOM 2026 C C . THR A 1 256 ? 4.933 -1.123 8.417 1.00 95.62 256 THR A C 1
ATOM 2028 O O . THR A 1 256 ? 4.349 -0.232 9.034 1.00 95.62 256 THR A O 1
ATOM 2031 N N . LEU A 1 257 ? 4.625 -2.417 8.540 1.00 95.38 257 LEU A N 1
ATOM 2032 C CA . LEU A 1 257 ? 3.692 -2.968 9.523 1.00 95.38 257 LEU A CA 1
ATOM 2033 C C . LEU A 1 257 ? 4.487 -3.831 10.497 1.00 95.38 257 LEU A C 1
ATOM 2035 O O . LEU A 1 257 ? 5.112 -4.803 10.073 1.00 95.38 257 LEU A O 1
ATOM 2039 N N . THR A 1 258 ? 4.427 -3.504 11.782 1.00 94.50 258 THR A N 1
ATOM 2040 C CA . THR A 1 258 ? 5.072 -4.288 12.839 1.00 94.50 258 THR A CA 1
ATOM 2041 C C . THR A 1 258 ? 4.092 -4.576 13.959 1.00 94.50 258 THR A C 1
ATOM 2043 O O . THR A 1 258 ? 3.151 -3.820 14.202 1.00 94.50 258 THR A O 1
ATOM 2046 N N . TRP A 1 259 ? 4.303 -5.688 14.649 1.00 94.31 259 TRP A N 1
ATOM 2047 C CA . TRP A 1 259 ? 3.583 -6.002 15.871 1.00 94.31 259 TRP A CA 1
ATOM 2048 C C . TRP A 1 259 ? 4.509 -5.878 17.067 1.00 94.31 259 TRP A C 1
ATOM 2050 O O . TRP A 1 259 ? 5.657 -6.309 17.014 1.00 94.31 259 TRP A O 1
ATOM 2060 N N . GLN A 1 260 ? 3.996 -5.316 18.153 1.00 91.50 260 GLN A N 1
ATOM 2061 C CA . GLN A 1 260 ? 4.686 -5.235 19.429 1.00 91.50 260 GLN A CA 1
ATOM 2062 C C . GLN A 1 260 ? 3.856 -5.900 20.521 1.00 91.50 260 GLN A C 1
ATOM 2064 O O . GLN A 1 260 ? 2.624 -5.832 20.510 1.00 91.50 260 GLN A O 1
ATOM 2069 N N . ARG A 1 261 ? 4.541 -6.520 21.480 1.00 90.00 261 ARG A N 1
ATOM 2070 C CA . ARG A 1 261 ? 3.983 -6.996 22.744 1.00 90.00 261 ARG A CA 1
ATOM 2071 C C . ARG A 1 261 ? 4.733 -6.290 23.861 1.00 90.00 261 ARG A C 1
ATOM 2073 O O . ARG A 1 261 ? 5.932 -6.479 23.976 1.00 90.00 261 ARG A O 1
ATOM 2080 N N . GLU A 1 262 ? 4.035 -5.491 24.667 1.00 78.19 262 GLU A N 1
ATOM 2081 C CA . GLU A 1 262 ? 4.657 -4.773 25.799 1.00 78.19 262 GLU A CA 1
ATOM 2082 C C . GLU A 1 262 ? 5.949 -4.018 25.395 1.00 78.19 262 GLU A C 1
ATOM 2084 O O . GLU A 1 262 ? 6.948 -4.074 26.098 1.00 78.19 262 GLU A O 1
ATOM 2089 N N . GLU A 1 263 ? 5.910 -3.318 24.249 1.00 74.25 263 GLU A N 1
ATOM 2090 C CA . GLU A 1 263 ? 7.026 -2.558 23.637 1.00 74.25 263 GLU A CA 1
ATOM 2091 C C . GLU A 1 263 ? 8.130 -3.398 22.961 1.00 74.25 263 GLU A C 1
ATOM 2093 O O . GLU A 1 263 ? 9.031 -2.837 22.339 1.00 74.25 263 GLU A O 1
ATOM 2098 N N . GLU A 1 264 ? 8.041 -4.730 22.985 1.00 86.38 264 GLU A N 1
ATOM 2099 C CA . GLU A 1 264 ? 8.972 -5.619 22.282 1.00 86.38 264 GLU A CA 1
ATOM 2100 C C . GLU A 1 264 ? 8.431 -6.038 20.906 1.00 86.38 264 GLU A C 1
ATOM 2102 O O . GLU A 1 264 ? 7.318 -6.559 20.782 1.00 86.38 264 GLU A O 1
ATOM 2107 N N . GLU A 1 265 ? 9.224 -5.837 19.853 1.00 88.12 265 GLU A N 1
ATOM 2108 C CA . GLU A 1 265 ? 8.844 -6.158 18.475 1.00 88.12 265 GLU A CA 1
ATOM 2109 C C . GLU A 1 265 ? 8.792 -7.673 18.214 1.00 88.12 265 GLU A C 1
ATOM 2111 O O . GLU A 1 265 ? 9.725 -8.414 18.514 1.00 88.12 265 GLU A O 1
ATOM 2116 N N . GLN A 1 266 ? 7.695 -8.139 17.617 1.00 88.38 266 GLN A N 1
ATOM 2117 C CA . GLN A 1 266 ? 7.392 -9.552 17.388 1.00 88.38 266 GLN A CA 1
ATOM 2118 C C . GLN A 1 266 ? 7.698 -9.945 15.935 1.00 88.38 266 GLN A C 1
ATOM 2120 O O . GLN A 1 266 ? 6.792 -10.214 15.153 1.00 88.38 266 GLN A O 1
ATOM 2125 N N . THR A 1 267 ? 8.970 -9.944 15.535 1.00 80.00 267 THR A N 1
ATOM 2126 C CA . THR A 1 267 ? 9.353 -10.183 14.128 1.00 80.00 267 THR A CA 1
ATOM 2127 C C . THR A 1 267 ? 9.326 -11.655 13.705 1.00 80.00 267 THR A C 1
ATOM 2129 O O . THR A 1 267 ? 8.982 -11.939 12.562 1.00 80.00 267 THR A O 1
ATOM 2132 N N . GLN A 1 268 ? 9.666 -12.600 14.591 1.00 77.94 268 GLN A N 1
ATOM 2133 C CA . GLN A 1 268 ? 9.746 -14.032 14.239 1.00 77.94 268 GLN A CA 1
ATOM 2134 C C . GLN A 1 268 ? 8.383 -14.731 14.174 1.00 77.94 268 GLN A C 1
ATOM 2136 O O . GLN A 1 268 ? 8.193 -15.617 13.345 1.00 77.94 268 GLN A O 1
ATOM 2141 N N . ASP A 1 269 ? 7.438 -14.318 15.017 1.00 79.81 269 ASP A N 1
ATOM 2142 C CA . ASP A 1 269 ? 6.107 -14.932 15.115 1.00 79.81 269 ASP A CA 1
ATOM 2143 C C . ASP A 1 269 ? 5.076 -14.274 14.179 1.00 79.81 269 ASP A C 1
ATOM 2145 O O . ASP A 1 269 ? 3.894 -14.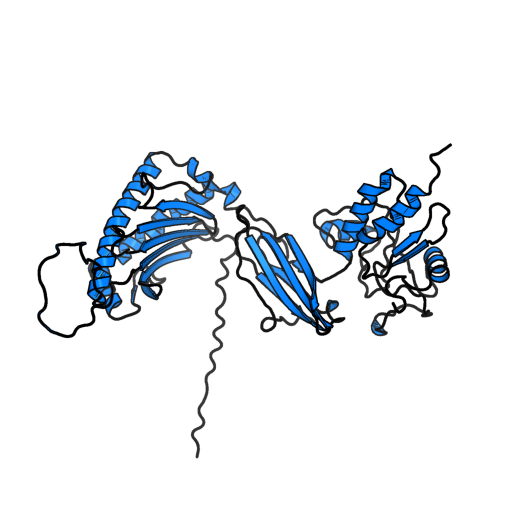631 14.179 1.00 79.81 269 ASP A O 1
ATOM 2149 N N . MET A 1 270 ? 5.519 -13.288 13.393 1.00 88.50 270 MET A N 1
ATOM 2150 C CA . MET A 1 270 ? 4.680 -12.495 12.507 1.00 88.50 270 MET A CA 1
ATOM 2151 C C . MET A 1 270 ? 4.679 -13.055 11.084 1.00 88.50 270 MET A C 1
ATOM 2153 O O . MET A 1 270 ? 5.698 -13.107 10.399 1.00 88.50 270 MET A O 1
ATOM 2157 N N . GLU A 1 271 ? 3.488 -13.378 10.596 1.00 92.44 271 GLU A N 1
ATOM 2158 C CA . GLU A 1 271 ? 3.224 -13.582 9.181 1.00 92.44 271 GLU A CA 1
ATOM 2159 C C . GLU A 1 271 ? 3.032 -12.216 8.512 1.00 92.44 271 GLU A C 1
ATOM 2161 O O . GLU A 1 271 ? 2.022 -11.536 8.719 1.00 92.44 271 GLU A O 1
ATOM 2166 N N . LEU A 1 272 ? 4.012 -11.804 7.709 1.00 93.44 272 LEU A N 1
ATOM 2167 C CA . LEU A 1 272 ? 3.980 -10.557 6.952 1.00 93.44 272 LEU A CA 1
ATOM 2168 C C . LEU A 1 272 ? 3.896 -10.864 5.460 1.00 93.44 272 LEU A C 1
ATOM 2170 O O . LEU A 1 272 ? 4.807 -11.470 4.898 1.00 93.44 272 LEU A O 1
ATOM 2174 N N . VAL A 1 273 ? 2.828 -10.414 4.802 1.00 92.81 273 VAL A N 1
ATOM 2175 C CA . VAL A 1 273 ? 2.727 -10.557 3.343 1.00 92.81 273 VAL A CA 1
ATOM 2176 C C . VAL A 1 273 ? 3.457 -9.441 2.613 1.00 92.81 273 VAL A C 1
ATOM 2178 O O . VAL A 1 273 ? 3.565 -8.312 3.103 1.00 92.81 273 VAL A O 1
ATOM 2181 N N . GLU A 1 274 ? 3.918 -9.734 1.400 1.00 92.38 274 GLU A N 1
ATOM 2182 C CA . GLU A 1 274 ? 4.412 -8.718 0.474 1.00 92.38 274 GLU A CA 1
ATOM 2183 C C . GLU A 1 274 ? 3.339 -7.658 0.193 1.00 92.38 274 GLU A C 1
ATOM 2185 O O . GLU A 1 274 ? 2.131 -7.916 0.250 1.00 92.38 274 GLU A O 1
ATOM 2190 N N . THR A 1 275 ? 3.790 -6.432 -0.067 1.00 94.81 275 THR A N 1
ATOM 2191 C CA . THR A 1 275 ? 2.885 -5.357 -0.470 1.00 94.81 275 THR A CA 1
ATOM 2192 C C . THR A 1 275 ? 2.338 -5.683 -1.852 1.00 94.81 275 THR A C 1
ATOM 2194 O O . THR A 1 275 ? 3.103 -5.978 -2.765 1.00 94.81 275 THR A O 1
ATOM 2197 N N . ARG A 1 276 ? 1.014 -5.644 -2.014 1.00 93.19 276 ARG A N 1
ATOM 2198 C CA . ARG A 1 276 ? 0.355 -6.056 -3.260 1.00 93.19 276 ARG A CA 1
ATOM 2199 C C . ARG A 1 276 ? -0.519 -4.933 -3.824 1.00 93.19 276 ARG A C 1
ATOM 2201 O O . ARG A 1 276 ? -1.152 -4.21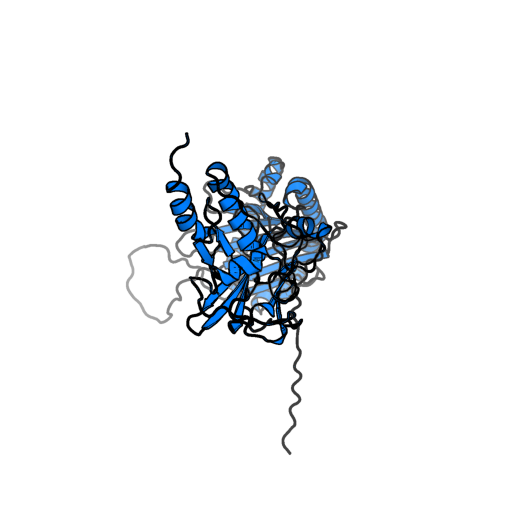6 -3.041 1.00 93.19 276 ARG A O 1
ATOM 2208 N N . PRO A 1 277 ? -0.595 -4.788 -5.156 1.00 93.06 277 PRO A N 1
ATOM 2209 C CA . PRO A 1 277 ? -1.449 -3.790 -5.784 1.00 93.06 277 PRO A CA 1
ATOM 2210 C C . PRO A 1 277 ? -2.934 -4.133 -5.596 1.00 93.06 277 PRO A C 1
ATOM 2212 O O . PRO A 1 277 ? -3.333 -5.300 -5.619 1.00 93.06 277 PRO A O 1
ATOM 2215 N N . SER A 1 278 ? -3.766 -3.108 -5.429 1.00 91.31 278 SER A N 1
ATOM 2216 C CA . SER A 1 278 ? -5.231 -3.228 -5.341 1.00 91.31 278 SER A CA 1
ATOM 2217 C C . SER A 1 278 ? -5.921 -3.171 -6.712 1.00 91.31 278 SER A C 1
ATOM 2219 O O . SER A 1 278 ? -7.071 -3.582 -6.834 1.00 91.31 278 SER A O 1
ATOM 2221 N N . GLY A 1 279 ? -5.219 -2.695 -7.749 1.00 87.81 279 GLY A N 1
ATOM 2222 C CA . GLY A 1 279 ? -5.733 -2.550 -9.120 1.00 87.81 279 GLY A CA 1
ATOM 2223 C C . GLY A 1 279 ? -6.313 -1.168 -9.452 1.00 87.81 279 GLY A C 1
ATOM 2224 O O . GLY A 1 279 ? -6.591 -0.891 -10.612 1.00 87.81 279 GLY A O 1
ATOM 2225 N N . ASP A 1 280 ? -6.439 -0.286 -8.463 1.00 85.56 280 ASP A N 1
ATOM 2226 C CA . ASP A 1 280 ? -6.910 1.103 -8.585 1.00 85.56 280 ASP A CA 1
ATOM 2227 C C . ASP A 1 280 ? -5.770 2.137 -8.454 1.00 85.56 280 ASP A C 1
ATOM 2229 O O . ASP A 1 280 ? -6.009 3.333 -8.294 1.00 85.56 280 ASP A O 1
ATOM 2233 N N . GLY A 1 281 ? -4.518 1.674 -8.517 1.00 85.62 281 GLY A N 1
ATOM 2234 C CA . GLY A 1 281 ? -3.325 2.491 -8.283 1.00 85.62 281 GLY A CA 1
ATOM 2235 C C . GLY A 1 281 ? -2.952 2.656 -6.806 1.00 85.62 281 GLY A C 1
ATOM 2236 O O . GLY A 1 281 ? -2.056 3.438 -6.510 1.00 85.62 281 GLY A O 1
ATOM 2237 N N . THR A 1 282 ? -3.616 1.942 -5.890 1.00 90.75 282 THR A N 1
ATOM 2238 C CA . THR A 1 282 ? -3.228 1.849 -4.474 1.00 90.75 282 THR A CA 1
ATOM 2239 C C . THR A 1 282 ? -2.683 0.465 -4.120 1.00 90.75 282 THR A C 1
ATOM 2241 O O . THR A 1 282 ? -2.760 -0.488 -4.907 1.00 90.75 282 THR A O 1
ATOM 2244 N N . PHE A 1 283 ? -2.172 0.340 -2.898 1.00 94.38 283 PHE A N 1
ATOM 2245 C CA . PHE A 1 283 ? -1.596 -0.874 -2.344 1.00 94.38 283 PHE A CA 1
ATOM 2246 C C . PHE A 1 283 ? -2.348 -1.359 -1.105 1.00 94.38 283 PHE A C 1
ATOM 2248 O O . PHE A 1 283 ? -3.152 -0.658 -0.479 1.00 94.38 283 PHE A O 1
ATOM 2255 N N . GLN A 1 284 ? -2.091 -2.615 -0.762 1.00 94.31 284 GLN A N 1
ATOM 2256 C CA . GLN A 1 284 ? -2.588 -3.262 0.442 1.00 94.31 284 GLN A CA 1
ATOM 2257 C C . GLN A 1 284 ? -1.513 -4.196 1.010 1.00 94.31 284 GLN A C 1
ATOM 2259 O O . GLN A 1 284 ? -0.749 -4.820 0.271 1.00 94.31 284 GLN A O 1
ATOM 2264 N N . LYS A 1 285 ? -1.470 -4.311 2.336 1.00 97.12 285 LYS A N 1
ATOM 2265 C CA . LYS A 1 285 ? -0.556 -5.187 3.077 1.00 97.12 285 LYS A CA 1
ATOM 2266 C C . LYS A 1 285 ? -1.221 -5.606 4.382 1.00 97.12 285 LYS A C 1
ATOM 2268 O O . LYS A 1 285 ? -2.078 -4.891 4.905 1.00 97.12 285 LYS A O 1
ATOM 2273 N N . TRP A 1 286 ? -0.840 -6.755 4.922 1.00 95.81 286 TRP A N 1
ATOM 2274 C CA . TRP A 1 286 ? -1.244 -7.134 6.268 1.00 95.81 286 TRP A CA 1
ATOM 2275 C C . TRP A 1 286 ? -0.132 -7.871 7.006 1.00 95.81 286 TRP A C 1
ATOM 2277 O O . TRP A 1 286 ? 0.747 -8.477 6.396 1.00 95.81 286 TRP A O 1
ATOM 2287 N N . ALA A 1 287 ? -0.200 -7.801 8.329 1.00 96.56 287 ALA A N 1
ATOM 2288 C CA . ALA A 1 287 ? 0.681 -8.495 9.253 1.00 96.56 287 ALA A CA 1
ATOM 2289 C C . ALA A 1 287 ? -0.173 -9.236 10.282 1.00 96.56 287 ALA A C 1
ATOM 2291 O O . ALA A 1 287 ? -1.051 -8.627 10.904 1.00 96.56 287 ALA A O 1
ATOM 2292 N N . ALA A 1 288 ? 0.050 -10.531 10.467 1.00 95.69 288 ALA A N 1
ATOM 2293 C CA . ALA A 1 288 ? -0.695 -11.348 11.414 1.00 95.69 288 ALA A CA 1
ATOM 2294 C C . ALA A 1 288 ? 0.226 -12.066 12.394 1.00 95.69 288 ALA A C 1
ATOM 2296 O O . ALA A 1 288 ? 1.362 -12.372 12.063 1.00 95.69 288 ALA A O 1
ATOM 2297 N N . LEU A 1 289 ? -0.282 -12.359 13.586 1.00 94.88 289 LEU A N 1
ATOM 2298 C CA . LEU A 1 289 ? 0.370 -13.262 14.529 1.00 94.88 289 LEU A CA 1
ATOM 2299 C C . LEU A 1 289 ? -0.667 -13.987 15.381 1.00 94.88 289 LEU A C 1
ATOM 2301 O O . LEU A 1 289 ? -1.817 -13.549 15.514 1.00 94.88 289 LEU A O 1
ATOM 2305 N N . VAL A 1 290 ? -0.245 -15.108 15.952 1.00 92.94 290 VAL A N 1
ATOM 2306 C CA . VAL A 1 290 ? -1.067 -15.924 16.843 1.00 92.94 290 VAL A CA 1
ATOM 2307 C C . VAL A 1 290 ? -0.791 -15.522 18.290 1.00 92.94 290 VAL A C 1
ATOM 2309 O O . VAL A 1 290 ? 0.355 -15.496 18.728 1.00 92.94 290 VAL A O 1
ATOM 2312 N N . VAL A 1 291 ? -1.847 -15.214 19.038 1.00 89.81 291 VAL A N 1
ATOM 2313 C CA . VAL A 1 291 ? -1.797 -14.817 20.448 1.00 89.81 291 VAL A CA 1
ATOM 2314 C C . VAL A 1 291 ? -2.600 -15.778 21.322 1.00 89.81 291 VAL A C 1
ATOM 2316 O O . VAL A 1 291 ? -3.591 -16.357 20.862 1.00 89.81 291 VAL A O 1
ATOM 2319 N N . PRO A 1 292 ? -2.236 -15.929 22.606 1.00 86.25 292 PRO A N 1
ATOM 2320 C CA . PRO A 1 292 ? -3.102 -16.578 23.581 1.00 86.25 292 PRO A CA 1
ATOM 2321 C C . PRO A 1 292 ? -4.421 -15.810 23.740 1.00 86.25 292 PRO A C 1
ATOM 2323 O O . PRO A 1 292 ? -4.419 -14.583 23.879 1.00 86.25 292 PRO A O 1
ATOM 2326 N N . SER A 1 293 ? -5.549 -16.527 23.773 1.00 79.31 293 SER A N 1
ATOM 2327 C CA . SER A 1 293 ? -6.847 -15.915 24.075 1.00 79.31 293 SER A CA 1
ATOM 2328 C C . SER A 1 293 ? -6.806 -15.206 25.434 1.00 79.31 293 SER A C 1
ATOM 2330 O O . SER A 1 293 ? -6.357 -15.768 26.432 1.00 79.31 293 SER A O 1
ATOM 2332 N N . GLY A 1 294 ? -7.326 -13.982 25.487 1.00 70.56 294 GLY A N 1
ATOM 2333 C CA . GLY A 1 294 ? -7.322 -13.115 26.669 1.00 70.56 294 GLY A CA 1
ATOM 2334 C C . GLY A 1 294 ? -6.098 -12.199 26.792 1.00 70.56 294 GLY A C 1
ATOM 2335 O O . GLY A 1 294 ? -6.138 -11.240 27.569 1.00 70.56 294 GLY A O 1
ATOM 2336 N N . GLU A 1 295 ? -5.030 -12.434 26.026 1.00 80.00 295 GLU A N 1
ATOM 2337 C CA . GLU A 1 295 ? -3.834 -11.581 26.008 1.00 80.00 295 GLU A CA 1
ATOM 2338 C C . GLU A 1 295 ? -3.814 -10.572 24.851 1.00 80.00 295 GLU A C 1
ATOM 2340 O O . GLU A 1 295 ? -2.866 -9.802 24.732 1.00 80.00 295 GLU A O 1
ATOM 2345 N N . GLU A 1 296 ? -4.866 -10.497 24.033 1.00 78.75 296 GLU A N 1
ATOM 2346 C CA . GLU A 1 296 ? -4.911 -9.694 22.801 1.00 78.75 296 GLU A CA 1
ATOM 2347 C C . GLU A 1 296 ? -4.610 -8.209 23.054 1.00 78.75 296 GLU A C 1
ATOM 2349 O O . GLU A 1 296 ? -3.975 -7.536 22.248 1.00 78.75 296 GLU A O 1
ATOM 2354 N N . HIS A 1 297 ? -5.035 -7.696 24.211 1.00 74.69 297 HIS A N 1
ATOM 2355 C CA . HIS A 1 297 ? -4.848 -6.307 24.633 1.00 74.69 297 HIS A CA 1
ATOM 2356 C C . HIS A 1 297 ? -3.378 -5.901 24.834 1.00 74.69 297 HIS A C 1
ATOM 2358 O O . HIS A 1 297 ? -3.085 -4.698 24.864 1.00 74.69 297 HIS A O 1
ATOM 2364 N N . LYS A 1 298 ? -2.475 -6.879 24.989 1.00 81.56 298 LYS A N 1
ATOM 2365 C CA . LYS A 1 298 ? -1.027 -6.673 25.123 1.00 81.56 298 LYS A CA 1
ATOM 2366 C C . LYS A 1 298 ? -0.334 -6.426 23.785 1.00 81.56 298 LYS A C 1
ATOM 2368 O O . LYS A 1 298 ? 0.809 -5.979 23.789 1.00 81.56 298 LYS A O 1
ATOM 2373 N N . TYR A 1 299 ? -1.017 -6.706 22.675 1.00 87.81 299 TYR A N 1
ATOM 2374 C CA . TYR A 1 299 ? -0.460 -6.615 21.334 1.00 87.81 299 TYR A CA 1
ATOM 2375 C C . TYR A 1 299 ? -0.917 -5.334 20.630 1.00 87.81 299 TYR A C 1
ATOM 2377 O O . TYR A 1 299 ? -2.109 -5.006 20.594 1.00 87.81 299 TYR A O 1
ATOM 2385 N N . THR A 1 300 ? 0.037 -4.616 20.045 1.00 89.31 300 THR A N 1
ATOM 2386 C CA . THR A 1 300 ? -0.182 -3.410 19.239 1.00 89.31 300 THR A CA 1
ATOM 2387 C C . THR A 1 300 ? 0.400 -3.589 17.848 1.00 89.31 300 THR A C 1
ATOM 2389 O O . THR A 1 300 ? 1.537 -4.021 17.698 1.00 89.31 300 THR A O 1
ATOM 2392 N N . CYS A 1 301 ? -0.365 -3.237 16.821 1.00 91.12 301 CYS A N 1
ATOM 2393 C CA . CYS A 1 301 ? 0.145 -3.100 15.465 1.00 91.12 301 CYS A CA 1
ATOM 2394 C C . CYS A 1 301 ? 0.577 -1.655 15.230 1.00 91.12 301 CYS A C 1
ATOM 2396 O O . CYS A 1 301 ? -0.203 -0.736 15.477 1.00 91.12 301 CYS A O 1
ATOM 2398 N N . HIS A 1 302 ? 1.785 -1.459 14.723 1.00 91.25 302 HIS A N 1
ATOM 2399 C CA . HIS A 1 302 ? 2.327 -0.164 14.349 1.00 91.25 302 HIS A CA 1
ATOM 2400 C C . HIS A 1 302 ? 2.400 -0.070 12.827 1.00 91.25 302 HIS A C 1
ATOM 2402 O O . HIS A 1 302 ? 2.949 -0.953 12.170 1.00 91.25 302 HIS A O 1
ATOM 2408 N N . VAL A 1 303 ? 1.837 0.999 12.268 1.00 91.12 303 VAL A N 1
ATOM 2409 C CA . VAL A 1 303 ? 1.815 1.252 10.824 1.00 91.12 303 VAL A CA 1
ATOM 2410 C C . VAL A 1 303 ? 2.554 2.551 10.546 1.00 91.12 303 VAL A C 1
ATOM 2412 O O . VAL A 1 303 ? 2.129 3.617 10.992 1.00 91.12 303 VAL A O 1
ATOM 2415 N N . HIS A 1 304 ? 3.645 2.452 9.794 1.00 92.81 304 HIS A N 1
ATOM 2416 C CA . HIS A 1 304 ? 4.429 3.588 9.323 1.00 92.81 304 HIS A CA 1
ATOM 2417 C C . HIS A 1 304 ? 4.270 3.704 7.812 1.00 92.81 304 HIS A C 1
ATOM 2419 O O . HIS A 1 304 ? 4.457 2.726 7.089 1.00 92.81 304 HIS A O 1
ATOM 2425 N N . HIS A 1 305 ? 3.914 4.897 7.356 1.00 90.44 305 HIS A N 1
ATOM 2426 C CA . HIS A 1 305 ? 3.713 5.232 5.953 1.00 90.44 305 HIS A CA 1
ATOM 2427 C C . HIS A 1 305 ? 3.926 6.738 5.795 1.00 90.44 305 HIS A C 1
ATOM 2429 O O . HIS A 1 305 ? 3.503 7.487 6.674 1.00 90.44 305 HIS A O 1
ATOM 2435 N N . GLU A 1 306 ? 4.519 7.199 4.694 1.00 87.62 306 GLU A N 1
ATOM 2436 C CA . GLU A 1 306 ? 4.799 8.633 4.501 1.00 87.62 306 GLU A CA 1
ATOM 2437 C C . GLU A 1 306 ? 3.538 9.511 4.464 1.00 87.62 306 GLU A C 1
ATOM 2439 O O . GLU A 1 306 ? 3.572 10.676 4.846 1.00 87.62 306 GLU A O 1
ATOM 2444 N N . GLY A 1 307 ? 2.395 8.936 4.080 1.00 84.31 307 GLY A N 1
ATOM 2445 C CA . GLY A 1 307 ? 1.098 9.625 4.097 1.00 84.31 307 GLY A CA 1
ATOM 2446 C C . GLY A 1 307 ? 0.518 9.862 5.485 1.00 84.31 307 GLY A C 1
ATOM 2447 O O . GLY A 1 307 ? -0.498 10.544 5.610 1.00 84.31 307 GLY A O 1
ATOM 2448 N N . LEU A 1 308 ? 1.112 9.277 6.526 1.00 82.25 308 LEU A N 1
ATOM 2449 C CA . LEU A 1 308 ? 0.674 9.474 7.899 1.00 82.25 308 LEU A CA 1
ATOM 2450 C C . LEU A 1 308 ? 1.495 10.597 8.548 1.00 82.25 308 LEU A C 1
ATOM 2452 O O . LEU A 1 308 ? 2.722 10.525 8.532 1.00 82.25 308 LEU A O 1
ATOM 2456 N N . PRO A 1 309 ? 0.853 11.599 9.179 1.00 79.50 309 PRO A N 1
ATOM 2457 C CA . PRO A 1 309 ? 1.583 12.634 9.912 1.00 79.50 309 PRO A CA 1
ATOM 2458 C C . PRO A 1 309 ? 2.344 12.054 11.115 1.00 79.50 309 PRO A C 1
ATOM 2460 O O . PRO A 1 309 ? 3.411 12.547 11.465 1.00 79.50 309 PRO A O 1
ATOM 2463 N N . GLU A 1 310 ? 1.803 10.994 11.722 1.00 75.31 310 GLU A N 1
ATOM 2464 C CA . GLU A 1 310 ? 2.422 10.217 12.794 1.00 75.31 310 GLU A CA 1
ATOM 2465 C C . GLU A 1 310 ? 2.092 8.724 12.609 1.00 75.31 310 GLU A C 1
ATOM 2467 O O . GLU A 1 310 ? 1.016 8.401 12.090 1.00 75.31 310 GLU A O 1
ATOM 2472 N N . PRO A 1 311 ? 2.966 7.795 13.039 1.00 83.00 311 PRO A N 1
ATOM 2473 C CA . PRO A 1 311 ? 2.698 6.363 12.944 1.00 83.00 311 PRO A CA 1
ATOM 2474 C C . PRO A 1 311 ? 1.411 5.955 13.669 1.00 83.00 311 PRO A C 1
ATOM 2476 O O . PRO A 1 311 ? 1.163 6.355 14.809 1.00 83.00 311 PRO A O 1
ATOM 2479 N N . LEU A 1 312 ? 0.603 5.096 13.045 1.00 80.12 312 LEU A N 1
ATOM 2480 C CA . LEU A 1 312 ? -0.607 4.583 13.689 1.00 80.12 312 LEU A CA 1
ATOM 2481 C C . LEU A 1 312 ? -0.248 3.454 14.649 1.00 80.12 312 LEU A C 1
ATOM 2483 O O . LEU A 1 312 ? 0.466 2.530 14.276 1.00 80.12 312 LEU A O 1
ATOM 2487 N N . THR A 1 313 ? -0.816 3.488 15.854 1.00 84.81 313 THR A N 1
ATOM 2488 C CA . THR A 1 313 ? -0.752 2.381 16.818 1.00 84.81 313 THR A CA 1
ATOM 2489 C C . THR A 1 313 ? -2.149 1.808 17.030 1.00 84.81 313 THR A C 1
ATOM 2491 O O . THR A 1 313 ? -3.019 2.430 17.642 1.00 84.81 313 THR A O 1
ATOM 2494 N N . LEU A 1 314 ? -2.378 0.605 16.516 1.00 78.31 314 LEU A N 1
ATOM 2495 C CA . LEU A 1 314 ? -3.664 -0.079 16.520 1.00 78.31 314 LEU A CA 1
ATOM 2496 C C . LEU A 1 314 ? -3.661 -1.208 17.546 1.00 78.31 314 LEU A C 1
ATOM 2498 O O . LEU A 1 314 ? -2.726 -1.996 17.629 1.00 78.31 314 LEU A O 1
ATOM 2502 N N . ARG A 1 315 ? -4.753 -1.334 18.295 1.00 80.00 315 ARG A N 1
ATOM 2503 C CA . ARG A 1 315 ? -5.044 -2.516 19.115 1.00 80.00 315 ARG A CA 1
ATOM 2504 C C . ARG A 1 315 ? -6.319 -3.151 18.608 1.00 80.00 315 ARG A C 1
ATOM 2506 O O . ARG A 1 315 ? -7.201 -2.453 18.104 1.00 80.00 315 ARG A O 1
ATOM 2513 N N . TRP A 1 316 ? -6.453 -4.455 18.803 1.00 71.75 316 TRP A N 1
ATOM 2514 C CA . TRP A 1 316 ? -7.772 -5.058 18.710 1.00 71.75 316 TRP A CA 1
ATOM 2515 C C . TRP A 1 316 ? -8.662 -4.493 19.829 1.00 71.75 316 TRP A C 1
ATOM 2517 O O . TRP A 1 316 ? -8.307 -4.544 21.007 1.00 71.75 316 TRP A O 1
ATOM 2527 N N . GLY A 1 317 ? -9.795 -3.895 19.461 1.00 64.81 317 GLY A N 1
ATO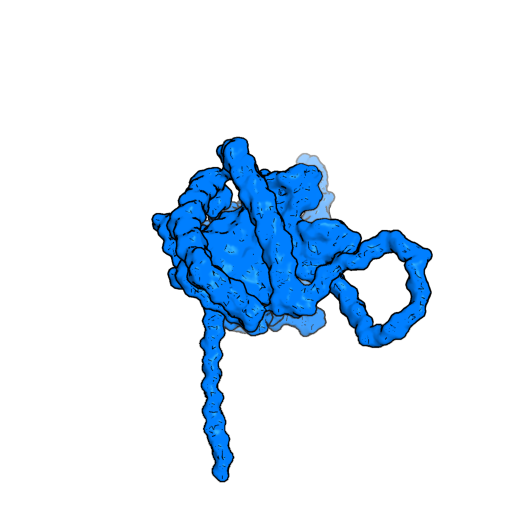M 2528 C CA . GLY A 1 317 ? -10.714 -3.261 20.401 1.00 64.81 317 GLY A CA 1
ATOM 2529 C C . GLY A 1 317 ? -12.136 -3.212 19.853 1.00 64.81 317 GLY A C 1
ATOM 2530 O O . GLY A 1 317 ? -12.354 -2.960 18.670 1.00 64.81 317 GLY A O 1
ATOM 2531 N N . THR A 1 318 ? -13.111 -3.446 20.728 1.00 63.88 318 THR A N 1
ATOM 2532 C CA . THR A 1 318 ? -14.548 -3.418 20.414 1.00 63.88 318 THR A CA 1
ATOM 2533 C C . THR A 1 318 ? -15.040 -2.017 20.040 1.00 63.88 318 THR A C 1
ATOM 2535 O O . THR A 1 318 ? -15.957 -1.886 19.244 1.00 63.88 318 THR A O 1
ATOM 2538 N N . THR A 1 319 ? -14.364 -0.955 20.490 1.00 73.69 319 THR A N 1
ATOM 2539 C CA . THR A 1 319 ? -14.754 0.446 20.263 1.00 73.69 319 THR A CA 1
ATOM 2540 C C . THR A 1 319 ? -15.106 0.773 18.811 1.00 73.69 319 THR A C 1
ATOM 2542 O O . THR A 1 319 ? -16.222 1.205 18.546 1.00 73.69 319 THR A O 1
ATOM 2545 N N . THR A 1 320 ? -14.205 0.535 17.853 1.00 77.94 320 THR A N 1
ATOM 2546 C CA . THR A 1 320 ? -14.457 0.883 16.442 1.00 77.94 320 THR A CA 1
ATOM 2547 C C . THR A 1 320 ? -15.644 0.113 15.865 1.00 77.94 320 THR A C 1
ATOM 2549 O O . THR A 1 320 ? -16.489 0.698 15.185 1.00 77.94 320 THR A O 1
ATOM 2552 N N . ARG A 1 321 ? -15.736 -1.187 16.172 1.00 84.06 321 ARG A N 1
ATOM 2553 C CA . ARG A 1 321 ? -16.843 -2.051 15.748 1.00 84.06 321 ARG A CA 1
ATOM 2554 C C . ARG A 1 321 ? -18.164 -1.539 16.314 1.00 84.06 321 ARG A C 1
ATOM 2556 O O . ARG A 1 321 ? -19.075 -1.226 15.555 1.00 84.06 321 ARG A O 1
ATOM 2563 N N . ASP A 1 322 ? -18.258 -1.439 17.635 1.00 90.06 322 ASP A N 1
ATOM 2564 C CA . ASP A 1 322 ? -19.514 -1.174 18.324 1.00 90.06 322 ASP A CA 1
ATOM 2565 C C . ASP A 1 322 ? -20.041 0.237 18.037 1.00 90.06 322 ASP A C 1
ATOM 2567 O O . ASP A 1 322 ? -21.232 0.373 17.773 1.00 90.06 322 ASP A O 1
ATOM 2571 N N . TYR A 1 323 ? -19.185 1.268 17.991 1.00 91.94 323 TYR A N 1
ATOM 2572 C CA . TYR A 1 323 ? -19.603 2.625 17.601 1.00 91.94 323 TYR A CA 1
ATOM 2573 C C . TYR A 1 323 ? -20.144 2.682 16.167 1.00 91.94 323 TYR A C 1
ATOM 2575 O O . TYR A 1 323 ? -21.176 3.308 15.916 1.00 91.94 323 TYR A O 1
ATOM 2583 N N . THR A 1 324 ? -19.493 1.991 15.227 1.00 89.31 324 THR A N 1
ATOM 2584 C CA . THR A 1 324 ? -19.937 1.947 13.825 1.00 89.31 324 THR A CA 1
ATOM 2585 C C . THR A 1 324 ? -21.267 1.206 13.682 1.00 89.31 324 THR A C 1
ATOM 2587 O O . THR A 1 324 ? -22.169 1.671 12.983 1.00 89.31 324 THR A O 1
ATOM 2590 N N . GLU A 1 325 ? -21.416 0.069 14.362 1.00 93.75 325 GLU A N 1
ATOM 2591 C CA . GLU A 1 325 ? -22.649 -0.720 14.341 1.00 93.75 325 GLU A CA 1
ATOM 2592 C C . GLU A 1 325 ? -23.811 0.005 15.045 1.00 93.75 325 GLU A C 1
ATOM 2594 O O . GLU A 1 325 ? -24.924 -0.000 14.523 1.00 93.75 325 GLU A O 1
ATOM 2599 N N . MET A 1 326 ? -23.560 0.705 16.159 1.00 96.31 326 MET A N 1
ATOM 2600 C CA . MET A 1 326 ? -24.551 1.568 16.821 1.00 96.31 326 MET A CA 1
ATOM 2601 C C . MET A 1 326 ? -25.035 2.689 15.892 1.00 96.31 326 MET A C 1
ATOM 2603 O O . MET A 1 326 ? -26.242 2.884 15.751 1.00 96.31 326 MET A O 1
ATOM 2607 N N . ASN A 1 327 ? -24.116 3.363 15.188 1.00 95.88 327 ASN A N 1
ATOM 2608 C CA . ASN A 1 327 ? -24.476 4.377 14.193 1.00 95.88 327 ASN A CA 1
ATOM 2609 C C . ASN A 1 327 ? -25.362 3.806 13.076 1.00 95.88 327 ASN A C 1
ATOM 2611 O O . ASN A 1 327 ? -26.281 4.473 12.590 1.00 95.88 327 ASN A O 1
ATOM 2615 N N . ASN A 1 328 ? -25.069 2.577 12.647 1.00 96.25 328 ASN A N 1
ATOM 2616 C CA . ASN A 1 328 ? -25.822 1.885 11.610 1.00 96.25 328 ASN A CA 1
ATOM 2617 C C . ASN A 1 328 ? -27.251 1.558 12.075 1.00 96.25 328 ASN A C 1
ATOM 2619 O O . ASN A 1 328 ? -28.211 1.919 11.392 1.00 96.25 328 ASN A O 1
ATOM 2623 N N . LEU A 1 329 ? -27.400 0.970 13.265 1.00 97.38 329 LEU A N 1
ATOM 2624 C CA . LEU A 1 329 ? -28.711 0.691 13.857 1.00 97.38 329 LEU A CA 1
ATOM 2625 C C . LEU A 1 329 ? -29.529 1.968 14.055 1.00 97.38 329 LEU A C 1
ATOM 2627 O O . LEU A 1 329 ? -30.673 2.024 13.609 1.00 97.38 329 LEU A O 1
ATOM 2631 N N . GLN A 1 330 ? -28.940 3.015 14.640 1.00 97.69 330 GLN A N 1
ATOM 2632 C CA . GLN A 1 330 ? -29.610 4.304 14.826 1.00 97.69 330 GLN A CA 1
ATOM 2633 C C . GLN A 1 330 ? -30.070 4.896 13.486 1.00 97.69 330 GLN A C 1
ATOM 2635 O O . GLN A 1 330 ? -31.180 5.409 13.380 1.00 97.69 330 GLN A O 1
ATOM 2640 N N . ARG A 1 331 ? -29.252 4.792 12.431 1.00 97.06 331 ARG A N 1
ATOM 2641 C CA . ARG A 1 331 ? -29.612 5.281 11.092 1.00 97.06 331 ARG A CA 1
ATOM 2642 C C . ARG A 1 331 ? -30.775 4.497 10.478 1.00 97.06 331 ARG A C 1
ATOM 2644 O O . ARG A 1 331 ? -31.654 5.105 9.876 1.00 97.06 331 ARG A O 1
ATOM 2651 N N . ARG A 1 332 ? -30.760 3.165 10.588 1.00 96.44 332 ARG A N 1
ATOM 2652 C CA . ARG A 1 332 ? -31.756 2.266 9.974 1.00 96.44 332 ARG A CA 1
ATOM 2653 C C . ARG A 1 332 ? -33.082 2.254 10.730 1.00 96.44 332 ARG A C 1
ATOM 2655 O O . ARG A 1 332 ? -34.140 2.329 10.113 1.00 96.44 332 ARG A O 1
ATOM 2662 N N . LEU A 1 333 ? -33.018 2.132 12.053 1.00 97.06 333 LEU A N 1
ATOM 2663 C CA . LEU A 1 333 ? -34.168 1.860 12.919 1.00 97.06 333 LEU A CA 1
ATOM 2664 C C . LEU A 1 333 ? -34.602 3.083 13.733 1.00 97.06 333 LEU A C 1
ATOM 2666 O O . LEU A 1 333 ? -35.700 3.084 14.284 1.00 97.06 333 LEU A O 1
ATOM 2670 N N . GLY A 1 334 ? -33.793 4.146 13.774 1.00 95.88 334 GLY A N 1
ATOM 2671 C CA . GLY A 1 334 ? -34.152 5.409 14.422 1.00 95.88 334 GLY A CA 1
ATOM 2672 C C . GLY A 1 334 ? -35.476 6.003 13.935 1.00 95.88 334 GLY A C 1
ATOM 2673 O O . GLY A 1 334 ? -36.327 6.312 14.767 1.00 95.88 334 GLY A O 1
ATOM 2674 N N . PRO A 1 335 ? -35.740 6.065 12.611 1.00 95.69 335 PRO A N 1
ATOM 2675 C CA . PRO A 1 335 ? -37.033 6.515 12.083 1.00 95.69 335 PRO A CA 1
ATOM 2676 C C . PRO A 1 335 ? -38.231 5.662 12.520 1.00 95.69 335 PRO A C 1
ATOM 2678 O O . PRO A 1 335 ? -39.372 6.093 12.392 1.00 95.69 335 PRO A O 1
ATOM 2681 N N . ARG A 1 336 ? -37.978 4.446 13.010 1.00 94.81 336 ARG A N 1
ATOM 2682 C CA . ARG A 1 336 ? -38.993 3.506 13.490 1.00 94.81 336 ARG A CA 1
ATOM 2683 C C . ARG A 1 336 ? -39.124 3.499 15.013 1.00 94.81 336 ARG A C 1
ATOM 2685 O O . ARG A 1 336 ? -39.905 2.713 15.527 1.00 94.81 336 ARG A O 1
ATOM 2692 N N . GLY A 1 337 ? -38.386 4.358 15.718 1.00 93.62 337 GLY A N 1
ATOM 2693 C CA . GLY A 1 337 ? -38.483 4.526 17.169 1.00 93.62 337 GLY A CA 1
ATOM 2694 C C . GLY A 1 337 ? -37.295 3.997 17.973 1.00 93.62 337 GLY A C 1
ATOM 2695 O O . GLY A 1 337 ? -37.320 4.109 19.196 1.00 93.62 337 GLY A O 1
ATOM 2696 N N . LEU A 1 338 ? -36.243 3.453 17.342 1.00 97.00 338 LEU A N 1
ATOM 2697 C CA . LEU A 1 338 ? -35.021 3.106 18.077 1.00 97.00 338 LEU A CA 1
ATOM 2698 C C . LEU A 1 338 ? -34.285 4.373 18.538 1.00 97.00 338 LEU A C 1
ATOM 2700 O O . LEU A 1 338 ? -34.031 5.287 17.754 1.00 97.00 338 LEU A O 1
ATOM 2704 N N . VAL A 1 339 ? -33.849 4.384 19.795 1.00 97.19 339 VAL A N 1
ATOM 2705 C CA . VAL A 1 339 ? -32.939 5.405 20.318 1.00 97.19 339 VAL A CA 1
ATOM 2706 C C . VAL A 1 339 ? -31.744 4.723 20.969 1.00 97.19 339 VAL A C 1
ATOM 2708 O O . VAL A 1 339 ? -31.886 3.997 21.950 1.00 97.19 339 VAL A O 1
ATOM 2711 N N . VAL A 1 340 ? -30.558 4.964 20.419 1.00 98.00 340 VAL A N 1
ATOM 2712 C CA . VAL A 1 340 ? -29.285 4.544 21.003 1.00 98.00 340 VAL A CA 1
ATOM 2713 C C . VAL A 1 340 ? -28.803 5.617 21.981 1.00 98.00 340 VAL A C 1
ATOM 2715 O O . VAL A 1 340 ? -28.779 6.805 21.660 1.00 98.00 340 VAL A O 1
ATOM 2718 N N . LEU A 1 341 ? -28.404 5.189 23.180 1.00 97.38 341 LEU A N 1
ATOM 2719 C CA . LEU A 1 341 ? -27.888 6.046 24.249 1.00 97.38 341 LEU A CA 1
ATOM 2720 C C . LEU A 1 341 ? -26.508 5.530 24.678 1.00 97.38 341 LEU A C 1
ATOM 2722 O O . LEU A 1 341 ? -26.387 4.421 25.197 1.00 97.38 341 LEU A O 1
ATOM 2726 N N . GLY A 1 342 ? -25.463 6.320 24.440 1.00 96.00 342 GLY A N 1
ATOM 2727 C CA . GLY A 1 342 ? -24.086 5.984 24.788 1.00 96.00 342 GLY A CA 1
ATOM 2728 C C . GLY A 1 342 ? -23.664 6.602 26.119 1.00 96.00 342 GLY A C 1
ATOM 2729 O O . GLY A 1 342 ? -23.787 7.810 26.306 1.00 96.00 342 GLY A O 1
ATOM 2730 N N . PHE A 1 343 ? -23.116 5.788 27.021 1.00 96.25 343 PHE A N 1
ATOM 2731 C CA . PHE A 1 343 ? -22.616 6.220 28.329 1.00 96.25 343 PHE A CA 1
ATOM 2732 C C . PHE A 1 343 ? -21.117 5.918 28.435 1.00 96.25 343 PHE A C 1
ATOM 2734 O O . PHE A 1 343 ? -20.740 4.765 28.662 1.00 96.25 343 PHE A O 1
ATOM 2741 N N . PRO A 1 344 ? -20.245 6.922 28.259 1.00 94.81 344 PRO A N 1
ATOM 2742 C CA . PRO A 1 344 ? -18.813 6.751 28.449 1.00 94.81 344 PRO A CA 1
ATOM 2743 C C . PRO A 1 344 ? -18.492 6.313 29.884 1.00 94.81 344 PRO A C 1
ATOM 2745 O O . PRO A 1 344 ? -19.058 6.830 30.850 1.00 94.81 344 PRO A O 1
ATOM 2748 N N . CYS A 1 345 ? -17.557 5.377 30.041 1.00 92.94 345 CYS A N 1
ATOM 2749 C CA . CYS A 1 345 ? -17.132 4.879 31.346 1.00 92.94 345 CYS A CA 1
ATOM 2750 C C . CYS A 1 345 ? -15.646 4.522 31.323 1.00 92.94 345 CYS A C 1
ATOM 2752 O O . CYS A 1 345 ? -15.177 3.830 30.423 1.00 92.94 345 CYS A O 1
ATOM 2754 N N . ASN A 1 346 ? -14.902 4.960 32.340 1.00 90.44 346 ASN A N 1
ATOM 2755 C CA . ASN A 1 346 ? -13.461 4.715 32.426 1.00 90.44 346 ASN A CA 1
ATOM 2756 C C . ASN A 1 346 ? -13.074 3.600 33.416 1.00 90.44 346 ASN A C 1
ATOM 2758 O O . ASN A 1 346 ? -11.895 3.444 33.734 1.00 90.44 346 ASN A O 1
ATOM 2762 N N . GLN A 1 347 ? -14.050 2.835 33.920 1.00 92.19 347 GLN A N 1
ATOM 2763 C CA . GLN A 1 347 ? -13.811 1.773 34.908 1.00 92.19 347 GLN A CA 1
ATOM 2764 C C . GLN A 1 347 ? -13.100 0.544 34.317 1.00 92.19 347 GLN A C 1
ATOM 2766 O O . GLN A 1 347 ? -12.550 -0.263 35.057 1.00 92.19 347 GLN A O 1
ATOM 2771 N N . PHE A 1 348 ? -13.058 0.407 32.989 1.00 88.69 348 PHE A N 1
ATOM 2772 C CA . PHE A 1 348 ? -12.565 -0.793 32.310 1.00 88.69 348 PHE A CA 1
ATOM 2773 C C . PHE A 1 348 ? -11.191 -0.556 31.684 1.00 88.69 348 PHE A C 1
ATOM 2775 O O . PHE A 1 348 ? -11.082 -0.103 30.543 1.00 88.69 348 PHE A O 1
ATOM 2782 N N . GLY A 1 349 ? -10.131 -0.819 32.456 1.00 78.56 349 GLY A N 1
ATOM 2783 C CA . GLY A 1 349 ? -8.741 -0.709 31.991 1.00 78.56 349 GLY A CA 1
ATOM 2784 C C . GLY A 1 349 ? -8.342 0.694 31.519 1.00 78.56 349 GLY A C 1
ATOM 2785 O O . GLY A 1 349 ? -7.478 0.822 30.657 1.00 78.56 349 GLY A O 1
ATOM 2786 N N . HIS A 1 350 ? -9.012 1.728 32.031 1.00 79.38 350 HIS A N 1
ATOM 2787 C CA . HIS A 1 350 ? -8.847 3.126 31.633 1.00 79.38 350 HIS A CA 1
ATOM 2788 C C . HIS A 1 350 ? -8.971 3.399 30.119 1.00 79.38 350 HIS A C 1
ATOM 2790 O O . HIS A 1 350 ? -8.323 4.298 29.582 1.00 79.38 350 HIS A O 1
ATOM 2796 N N . GLN A 1 351 ? -9.795 2.614 29.416 1.00 72.81 351 GLN A N 1
ATOM 2797 C CA . GLN A 1 351 ? -9.952 2.713 27.960 1.00 72.81 351 GLN A CA 1
ATOM 2798 C C . GLN A 1 351 ? -10.661 3.991 27.482 1.00 72.81 351 GLN A C 1
ATOM 2800 O O . GLN A 1 351 ? -10.559 4.309 26.300 1.00 72.81 351 GLN A O 1
ATOM 2805 N N . GLU A 1 352 ? -11.357 4.710 28.368 1.00 79.69 352 GLU A N 1
ATOM 2806 C CA . GLU A 1 352 ? -12.017 5.992 28.090 1.00 79.69 352 GLU A CA 1
ATOM 2807 C C . GLU A 1 352 ? -11.386 7.080 28.966 1.00 79.69 352 GLU A C 1
ATOM 2809 O O . GLU A 1 352 ? -12.002 7.637 29.880 1.00 79.69 352 GLU A O 1
ATOM 2814 N N . ASN A 1 353 ? -10.094 7.321 28.769 1.00 78.50 353 ASN A N 1
ATOM 2815 C CA . ASN A 1 353 ? -9.308 8.257 29.571 1.00 78.50 353 ASN A CA 1
ATOM 2816 C C . ASN A 1 353 ? -9.548 9.735 29.206 1.00 78.50 353 ASN A C 1
ATOM 2818 O O . ASN A 1 353 ? -9.191 10.602 30.002 1.00 78.50 353 ASN A O 1
ATOM 2822 N N . ALA A 1 354 ? -10.189 10.020 28.068 1.00 79.31 354 ALA A N 1
ATOM 2823 C CA . ALA A 1 354 ? -10.518 11.371 27.607 1.00 79.31 354 ALA A CA 1
ATOM 2824 C C . ALA A 1 354 ? -11.503 12.083 28.546 1.00 79.31 354 ALA A C 1
ATOM 2826 O O . ALA A 1 354 ? -12.386 11.449 29.124 1.00 79.31 354 ALA A O 1
ATOM 2827 N N . LYS A 1 355 ? -11.402 13.401 28.713 1.00 85.25 355 LYS A N 1
ATOM 2828 C CA . LYS A 1 355 ? -12.416 14.180 29.451 1.00 85.25 355 LYS A CA 1
ATOM 2829 C C . LYS A 1 355 ? -13.713 14.300 28.648 1.00 85.25 355 LYS A C 1
ATOM 2831 O O . LYS A 1 355 ? -13.706 14.076 27.443 1.00 85.25 355 LYS A O 1
ATOM 2836 N N . ASN A 1 356 ? -14.821 14.673 29.295 1.00 89.31 356 ASN A N 1
ATOM 2837 C CA . ASN A 1 356 ? -16.130 14.796 28.632 1.00 89.31 356 ASN A CA 1
ATOM 2838 C C . ASN A 1 356 ? -16.064 15.665 27.363 1.00 89.31 356 ASN A C 1
ATOM 2840 O O . ASN A 1 356 ? -16.645 15.313 26.340 1.00 89.31 356 ASN A O 1
ATOM 2844 N N . GLU A 1 357 ? -15.291 16.749 27.405 1.00 89.50 357 GLU A N 1
ATOM 2845 C CA . GLU A 1 357 ? -15.110 17.695 26.300 1.00 89.50 357 GLU A CA 1
ATOM 2846 C C . GLU A 1 357 ? -14.250 17.127 25.154 1.00 89.50 357 GLU A C 1
ATOM 2848 O O . GLU A 1 357 ? -14.275 17.633 24.033 1.00 89.50 357 GLU A O 1
ATOM 2853 N N . GLU A 1 358 ? -13.481 16.072 25.424 1.00 86.69 358 GLU A N 1
ATOM 2854 C CA . GLU A 1 358 ? -12.511 15.471 24.505 1.00 86.69 358 GLU A CA 1
ATOM 2855 C C . GLU A 1 358 ? -13.047 14.205 23.827 1.00 86.69 358 GLU A C 1
ATOM 2857 O O . GLU A 1 358 ? -12.531 13.819 22.778 1.00 86.69 358 GLU A O 1
ATOM 2862 N N . ILE A 1 359 ? -14.087 13.568 24.380 1.00 89.31 359 ILE A N 1
ATOM 2863 C CA . ILE A 1 359 ? -14.611 12.284 23.884 1.00 89.31 359 ILE A CA 1
ATOM 2864 C C . ILE A 1 359 ? -14.995 12.379 22.407 1.00 89.31 359 ILE A C 1
ATOM 2866 O O . ILE A 1 359 ? -14.565 11.549 21.613 1.00 89.31 359 ILE A O 1
ATOM 2870 N N . LEU A 1 360 ? -15.735 13.412 21.993 1.00 91.12 360 LEU A N 1
ATOM 2871 C CA . LEU A 1 360 ? -16.142 13.555 20.589 1.00 91.12 360 LEU A CA 1
ATOM 2872 C C . LEU A 1 360 ? -14.944 13.731 19.646 1.00 91.12 360 LEU A C 1
ATOM 2874 O O . LEU A 1 360 ? -14.932 13.157 18.558 1.00 91.12 360 LEU A O 1
ATOM 2878 N N . ASN A 1 361 ? -13.908 14.456 20.076 1.00 83.62 361 ASN A N 1
ATOM 2879 C CA . ASN A 1 361 ? -12.670 14.582 19.306 1.00 83.62 361 ASN A CA 1
ATOM 2880 C C . ASN A 1 361 ? -11.927 13.241 19.230 1.00 83.62 361 ASN A C 1
ATOM 2882 O O . ASN A 1 361 ? -11.447 12.866 18.162 1.00 83.62 361 ASN A O 1
ATOM 2886 N N . SER A 1 362 ? -11.884 12.487 20.329 1.00 81.31 362 SER A N 1
ATOM 2887 C CA . SER A 1 362 ? -11.303 11.143 20.359 1.00 81.31 362 SER A CA 1
ATOM 2888 C C . SER A 1 362 ? -12.027 10.197 19.396 1.00 81.31 362 SER A C 1
ATOM 2890 O O . SER A 1 362 ? -11.387 9.520 18.592 1.00 81.31 362 SER A O 1
ATOM 2892 N N . LEU A 1 363 ? -13.363 10.210 19.381 1.00 86.19 363 LEU A N 1
ATOM 2893 C CA . LEU A 1 363 ? -14.153 9.409 18.443 1.00 86.19 363 LEU A CA 1
ATOM 2894 C C . LEU A 1 363 ? -13.911 9.828 16.986 1.00 86.19 363 LEU A C 1
ATOM 2896 O O . LEU A 1 363 ? -13.795 8.962 16.120 1.00 86.19 363 LEU A O 1
ATOM 2900 N N . LYS A 1 364 ? -13.783 11.133 16.724 1.00 84.94 364 LYS A N 1
ATOM 2901 C CA . LYS A 1 364 ? -13.586 11.689 15.380 1.00 84.94 364 LYS A CA 1
ATOM 2902 C C . LYS A 1 364 ? -12.205 11.420 14.796 1.00 84.94 364 LYS A C 1
ATOM 2904 O O . LYS A 1 364 ? -12.099 11.112 13.607 1.00 84.94 364 LYS A O 1
ATOM 2909 N N . TYR A 1 365 ? -11.158 11.525 15.611 1.00 73.25 365 TYR A N 1
ATOM 2910 C CA . TYR A 1 365 ? -9.772 11.499 15.133 1.00 73.25 365 TYR A CA 1
ATOM 2911 C C . TYR A 1 365 ? -8.991 10.244 15.536 1.00 73.25 365 TYR A C 1
ATOM 2913 O O . TYR A 1 365 ? -8.079 9.866 14.810 1.00 73.25 365 TYR A O 1
ATOM 2921 N N . ILE A 1 366 ? -9.349 9.573 16.637 1.00 72.88 366 ILE A N 1
ATOM 2922 C CA . ILE A 1 366 ? -8.533 8.501 17.231 1.00 72.88 366 ILE A CA 1
ATOM 2923 C C . ILE A 1 366 ? -9.212 7.130 17.131 1.00 72.88 366 ILE A C 1
ATOM 2925 O O . ILE A 1 366 ? -8.672 6.213 16.516 1.00 72.88 366 ILE A O 1
ATOM 2929 N N . ARG A 1 367 ? -10.375 6.947 17.768 1.00 74.81 367 ARG A N 1
ATOM 2930 C CA . ARG A 1 367 ? -11.063 5.648 17.839 1.00 74.81 367 ARG A CA 1
ATOM 2931 C C . ARG A 1 367 ? -12.570 5.852 18.014 1.00 74.81 367 ARG A C 1
ATOM 2933 O O . ARG A 1 367 ? -12.984 6.094 19.142 1.00 74.81 367 ARG A O 1
ATOM 2940 N N . PRO A 1 368 ? -13.403 5.702 16.967 1.00 75.44 368 PRO A N 1
ATOM 2941 C CA . PRO A 1 368 ? -13.094 5.077 15.672 1.00 75.44 368 PRO A CA 1
ATOM 2942 C C . PRO A 1 368 ? -12.094 5.807 14.763 1.00 75.44 368 PRO A C 1
ATOM 2944 O O . PRO A 1 368 ? -11.370 5.133 14.036 1.00 75.44 368 PRO A O 1
ATOM 2947 N N . GLY A 1 369 ? -12.031 7.138 14.813 1.00 76.00 369 GLY A N 1
ATOM 2948 C CA . GLY A 1 369 ? -11.212 7.940 13.903 1.00 76.00 369 GLY A CA 1
ATOM 2949 C C . GLY A 1 369 ? -11.856 8.138 12.524 1.00 76.00 369 GLY A C 1
ATOM 2950 O O . GLY A 1 369 ? -13.033 7.843 12.316 1.00 76.00 369 GLY A O 1
ATOM 2951 N N . GLY A 1 370 ? -11.088 8.667 11.564 1.00 73.25 370 GLY A N 1
ATOM 2952 C CA . GLY A 1 370 ? -11.518 8.791 10.162 1.00 73.25 370 GLY A CA 1
ATOM 2953 C C . GLY A 1 370 ? -12.681 9.760 9.915 1.00 73.25 370 GLY A C 1
ATOM 2954 O O . GLY A 1 370 ? -13.413 9.595 8.942 1.00 73.25 370 GLY A O 1
ATOM 2955 N N . GLY A 1 371 ? -12.880 10.744 10.797 1.00 79.06 371 GLY A N 1
ATOM 2956 C CA . GLY A 1 371 ? -14.003 11.678 10.709 1.00 79.06 371 GLY A CA 1
ATOM 2957 C C . GLY A 1 371 ? -15.321 11.103 11.235 1.00 79.06 371 GLY A C 1
ATOM 2958 O O . GLY A 1 371 ? -16.378 11.645 10.926 1.00 79.06 371 GLY A O 1
ATOM 2959 N N . PHE A 1 372 ? -15.278 10.008 12.001 1.00 88.88 372 PHE A N 1
ATOM 2960 C CA . PHE A 1 372 ? -16.467 9.415 12.602 1.00 88.88 372 PHE A CA 1
ATOM 2961 C C . PHE A 1 372 ? -17.183 10.406 13.528 1.00 88.88 372 PHE A C 1
ATOM 2963 O O . PHE A 1 372 ? -16.587 10.970 14.443 1.00 88.88 372 PHE A O 1
ATOM 2970 N N . GLU A 1 373 ? -18.491 10.557 13.336 1.00 94.00 373 GLU A N 1
ATOM 2971 C CA . GLU A 1 373 ? -19.352 11.323 14.232 1.00 94.00 373 GLU A CA 1
ATOM 2972 C C . GLU A 1 373 ? -20.516 10.429 14.694 1.00 94.00 373 GLU A C 1
ATOM 2974 O O . GLU A 1 373 ? -21.197 9.819 13.857 1.00 94.00 373 GLU A O 1
ATOM 2979 N N . PRO A 1 374 ? -20.740 10.288 16.013 1.00 95.31 374 PRO A N 1
ATOM 2980 C CA . PRO A 1 374 ? -21.858 9.515 16.537 1.00 95.31 374 PRO A CA 1
ATOM 2981 C C . PRO A 1 374 ? -23.180 10.197 16.163 1.00 95.31 374 PRO A C 1
ATOM 2983 O O . PRO A 1 374 ? -23.360 11.389 16.397 1.00 95.31 374 PRO A O 1
ATOM 2986 N N . ASN A 1 375 ? -24.120 9.444 15.589 1.00 96.50 375 ASN A N 1
ATOM 2987 C CA . ASN A 1 375 ? -25.453 9.943 15.215 1.00 96.50 375 ASN A CA 1
ATOM 2988 C C . ASN A 1 375 ? -26.517 9.656 16.289 1.00 96.50 375 ASN A C 1
ATOM 2990 O O . ASN A 1 375 ? -27.716 9.670 16.009 1.00 96.50 375 ASN A O 1
ATOM 2994 N N . PHE A 1 376 ? -26.058 9.366 17.501 1.00 96.31 376 PHE A N 1
ATOM 2995 C CA . PHE A 1 376 ? -26.848 9.030 18.672 1.00 96.31 376 PHE A CA 1
ATOM 2996 C C . PHE A 1 376 ? -26.354 9.822 19.885 1.00 96.31 376 PHE A C 1
ATOM 2998 O O . PHE A 1 376 ? -25.258 10.385 19.875 1.00 96.31 376 PHE A O 1
ATOM 3005 N N . THR A 1 377 ? -27.163 9.873 20.940 1.00 96.19 377 THR A N 1
ATOM 3006 C CA . THR A 1 377 ? -26.848 10.667 22.129 1.00 96.19 377 THR A CA 1
ATOM 3007 C C . THR A 1 377 ? -25.711 10.030 22.919 1.00 96.19 377 THR A C 1
ATOM 3009 O O . THR A 1 377 ? -25.825 8.887 23.359 1.00 96.19 377 THR A O 1
ATOM 3012 N N . LEU A 1 378 ? -24.639 10.788 23.142 1.00 95.44 378 LEU A N 1
ATOM 3013 C CA . LEU A 1 378 ? -23.593 10.467 24.111 1.00 95.44 378 LEU A CA 1
ATOM 3014 C C . LEU A 1 378 ? -23.775 11.325 25.359 1.00 95.44 378 LEU A C 1
ATOM 3016 O O . LEU A 1 378 ? -23.856 12.549 25.266 1.00 95.44 378 LEU A O 1
ATOM 3020 N N . PHE A 1 379 ? -23.844 10.672 26.513 1.00 96.31 379 PHE A N 1
ATOM 3021 C CA . PHE A 1 379 ? -23.940 11.320 27.815 1.00 96.31 379 PHE A CA 1
ATOM 3022 C C . PHE A 1 379 ? -22.559 11.656 28.378 1.00 96.31 379 PHE A C 1
ATOM 3024 O O . PHE A 1 379 ? -21.526 11.212 27.874 1.00 96.31 379 PHE A O 1
ATOM 3031 N N . GLU A 1 380 ? -22.553 12.423 29.465 1.00 94.94 380 GLU A N 1
ATOM 3032 C CA . GLU A 1 380 ? -21.360 12.599 30.283 1.00 94.94 380 GLU A CA 1
ATOM 3033 C C . GLU A 1 380 ? -20.891 11.264 30.867 1.00 94.94 380 GLU A C 1
ATOM 3035 O O . GLU A 1 380 ? -21.673 10.342 31.125 1.00 94.94 380 GLU A O 1
ATOM 3040 N N . LYS A 1 381 ? -19.583 11.173 31.095 1.00 95.00 381 LYS A N 1
ATOM 3041 C CA . LYS A 1 381 ? -18.961 10.005 31.696 1.00 95.00 381 LYS A CA 1
ATOM 3042 C C . LYS A 1 381 ? -19.547 9.718 33.074 1.00 95.00 381 LYS A C 1
ATOM 3044 O O . LYS A 1 381 ? -19.640 10.608 33.917 1.00 95.00 381 LYS A O 1
ATOM 3049 N N . CYS A 1 382 ? -19.852 8.450 33.326 1.00 96.12 382 CYS A N 1
ATOM 3050 C CA . CYS A 1 382 ? -20.356 7.994 34.615 1.00 96.12 382 CYS A CA 1
ATOM 3051 C C . CYS A 1 382 ? -19.696 6.683 35.065 1.00 96.12 382 CYS A C 1
ATOM 3053 O O . CYS A 1 382 ? -19.041 5.978 34.291 1.00 96.12 382 CYS A O 1
ATOM 3055 N N . GLU A 1 383 ? -19.851 6.371 36.350 1.00 96.69 383 GLU A N 1
ATOM 3056 C CA . GLU A 1 383 ? -19.528 5.057 36.900 1.00 96.69 383 GLU A CA 1
ATOM 3057 C C . GLU A 1 383 ? -20.736 4.133 36.727 1.00 96.69 383 GLU A C 1
ATOM 3059 O O . GLU A 1 383 ? -21.877 4.538 36.952 1.00 96.69 383 GLU A O 1
ATOM 3064 N N . VAL A 1 384 ? -20.497 2.890 36.315 1.00 96.94 384 VAL A N 1
ATOM 3065 C CA . VAL A 1 384 ? -21.550 1.892 36.068 1.00 96.94 384 VAL A CA 1
ATOM 3066 C C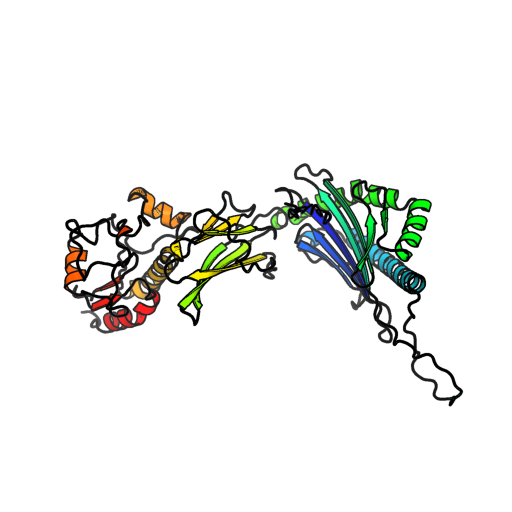 . VAL A 1 384 ? -21.536 0.761 37.100 1.00 96.94 384 VAL A C 1
ATOM 3068 O O . VAL A 1 384 ? -22.551 0.088 37.287 1.00 96.94 384 VAL A O 1
ATOM 3071 N N . ASN A 1 385 ? -20.413 0.601 37.808 1.00 97.12 385 ASN A N 1
ATOM 3072 C CA . ASN A 1 385 ? -20.205 -0.351 38.899 1.00 97.12 385 ASN A CA 1
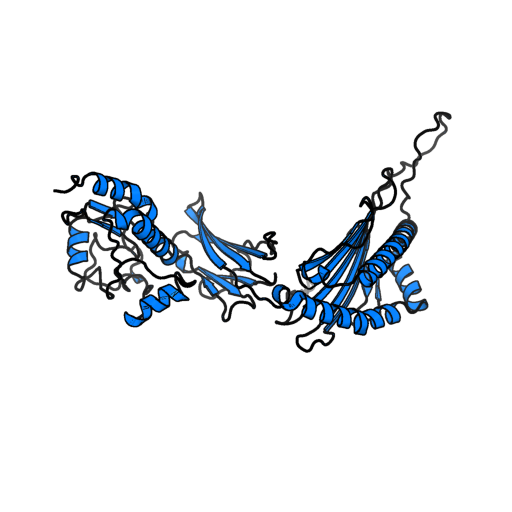ATOM 3073 C C . ASN A 1 385 ? -19.744 0.354 40.188 1.00 97.12 385 ASN A C 1
ATOM 3075 O O . ASN A 1 385 ? -19.272 1.491 40.149 1.00 97.12 385 ASN A O 1
ATOM 3079 N N . GLY A 1 386 ? -19.817 -0.356 41.319 1.00 96.31 386 GLY A N 1
ATOM 3080 C CA . GLY A 1 386 ? -19.381 0.132 42.631 1.00 96.31 386 GLY A CA 1
ATOM 3081 C C . GLY A 1 386 ? -20.375 1.062 43.332 1.00 96.31 386 GLY A C 1
ATOM 3082 O O . GLY A 1 386 ? -21.497 1.268 42.878 1.00 96.31 386 GLY A O 1
ATOM 3083 N N . GLU A 1 387 ? -19.948 1.625 44.464 1.00 96.75 387 GLU A N 1
ATOM 3084 C CA . GLU A 1 387 ? -20.772 2.457 45.354 1.00 96.75 387 GLU A CA 1
ATOM 3085 C C . GLU A 1 387 ? -21.322 3.711 44.660 1.00 96.75 387 GLU A C 1
ATOM 3087 O O . GLU A 1 387 ? -22.430 4.150 44.956 1.00 96.75 387 GLU A O 1
ATOM 3092 N N . LYS A 1 388 ? -20.572 4.268 43.703 1.00 96.75 388 LYS A N 1
ATOM 3093 C CA . LYS A 1 388 ? -20.942 5.475 42.952 1.00 96.75 388 LYS A CA 1
ATOM 3094 C C . LYS A 1 388 ? -21.599 5.178 41.602 1.00 96.75 388 LYS A C 1
ATOM 3096 O O . LYS A 1 388 ? -21.725 6.086 40.780 1.00 96.75 388 LYS A O 1
ATOM 3101 N N . ALA A 1 389 ? -22.011 3.931 41.358 1.00 97.56 389 ALA A N 1
ATOM 3102 C CA . ALA A 1 389 ? -22.688 3.560 40.123 1.00 97.56 389 ALA A CA 1
ATOM 3103 C C . ALA A 1 389 ? -23.924 4.440 39.884 1.00 97.56 389 ALA A C 1
ATOM 3105 O O . ALA A 1 389 ? -24.756 4.642 40.772 1.00 97.56 389 ALA A O 1
ATOM 3106 N N . HIS A 1 390 ? -24.062 4.943 38.660 1.00 98.06 390 HIS A N 1
ATOM 3107 C CA . HIS A 1 390 ? -25.200 5.756 38.266 1.00 98.06 390 HIS A CA 1
ATOM 3108 C C . HIS A 1 390 ? -26.510 4.954 38.438 1.00 98.06 390 HIS A C 1
ATOM 3110 O O . HIS A 1 390 ? -26.557 3.788 38.027 1.00 98.06 390 HIS A O 1
ATOM 3116 N N . PRO A 1 391 ? -27.597 5.550 38.977 1.00 97.88 391 PRO A N 1
ATOM 3117 C CA . PRO A 1 391 ? -28.820 4.820 39.334 1.00 97.88 391 PRO A CA 1
ATOM 3118 C C . PRO A 1 391 ? -29.418 3.975 38.204 1.00 97.88 391 PRO A C 1
ATOM 3120 O O . PRO A 1 391 ? -29.911 2.876 38.447 1.00 97.88 391 PRO A O 1
ATOM 3123 N N . LEU A 1 392 ? -29.314 4.453 36.958 1.00 97.06 392 LEU A N 1
ATOM 3124 C CA . LEU A 1 392 ? -29.715 3.697 35.767 1.00 97.06 392 LEU A CA 1
ATOM 3125 C C . LEU A 1 392 ? -29.012 2.333 35.678 1.00 97.06 392 LEU A C 1
ATOM 3127 O O . LEU A 1 392 ? -29.663 1.322 35.446 1.00 97.06 392 LEU A O 1
ATOM 3131 N N . PHE A 1 393 ? -27.693 2.288 35.873 1.00 97.56 393 PHE A N 1
ATOM 3132 C CA . PHE A 1 393 ? -26.931 1.045 35.765 1.00 97.56 393 PHE A CA 1
ATOM 3133 C C . PHE A 1 393 ? -27.158 0.122 36.958 1.00 97.56 393 PHE A C 1
ATOM 3135 O O . PHE A 1 393 ? -27.120 -1.093 36.788 1.00 97.56 393 PHE A O 1
ATOM 3142 N N . THR A 1 394 ? -27.454 0.662 38.140 1.00 97.25 394 THR A N 1
ATOM 3143 C CA . THR A 1 394 ? -27.934 -0.145 39.272 1.00 97.25 394 THR A CA 1
ATOM 3144 C C . THR A 1 394 ? -29.252 -0.835 38.919 1.00 97.25 394 THR A C 1
ATOM 3146 O O . THR A 1 394 ? -29.320 -2.060 38.959 1.00 97.25 394 THR A O 1
ATOM 3149 N N . PHE A 1 395 ? -30.247 -0.083 38.436 1.00 97.94 395 PHE A N 1
ATOM 3150 C CA . PHE A 1 395 ? -31.538 -0.629 38.003 1.00 97.94 395 PHE A CA 1
ATOM 3151 C C . PHE A 1 395 ? -31.405 -1.691 36.895 1.00 97.94 395 PHE A C 1
ATOM 3153 O O . PHE A 1 395 ? -32.012 -2.763 36.969 1.00 97.94 395 PHE A O 1
ATOM 3160 N N . LEU A 1 396 ? -30.586 -1.421 35.874 1.00 98.00 396 LEU A N 1
ATOM 3161 C CA . LEU A 1 396 ? -30.382 -2.335 34.749 1.00 98.00 396 LEU A CA 1
ATOM 3162 C C . LEU A 1 396 ? -29.694 -3.641 35.174 1.00 98.00 396 LEU A C 1
ATOM 3164 O O . LEU A 1 396 ? -30.127 -4.716 34.759 1.00 98.00 396 LEU A O 1
ATOM 3168 N N . ARG A 1 397 ? -28.654 -3.571 36.018 1.00 96.12 397 ARG A N 1
ATOM 3169 C CA . ARG A 1 397 ? -27.941 -4.757 36.531 1.00 96.12 397 ARG A CA 1
ATOM 3170 C C . ARG A 1 397 ? -28.772 -5.562 37.530 1.00 96.12 397 ARG A C 1
ATOM 3172 O O . ARG A 1 397 ? -28.559 -6.764 37.652 1.00 96.12 397 ARG A O 1
ATOM 3179 N N . GLU A 1 398 ? -29.693 -4.940 38.260 1.00 96.19 398 GLU A N 1
ATOM 3180 C CA . GLU A 1 398 ? -30.641 -5.654 39.127 1.00 96.19 398 GLU A CA 1
ATOM 3181 C C . GLU A 1 398 ? -31.721 -6.373 38.311 1.00 96.19 398 GLU A C 1
ATOM 3183 O O . GLU A 1 398 ? -32.046 -7.523 38.599 1.00 96.19 398 GLU A O 1
ATOM 3188 N N . SER A 1 399 ? -32.224 -5.727 37.256 1.00 97.31 399 SER A N 1
ATOM 3189 C CA . SER A 1 399 ? -33.253 -6.295 36.376 1.00 97.31 399 SER A CA 1
ATOM 3190 C C . SER A 1 399 ? -32.710 -7.413 35.481 1.00 97.31 399 SER A C 1
ATOM 3192 O O . SER A 1 399 ? -33.390 -8.405 35.229 1.00 97.31 399 SER A O 1
ATOM 3194 N N . LEU A 1 400 ? -31.476 -7.259 34.990 1.00 96.75 400 LEU A N 1
ATOM 3195 C CA . LEU A 1 400 ? -30.807 -8.186 34.078 1.00 96.75 400 LEU A CA 1
ATOM 3196 C C . LEU A 1 400 ? -29.403 -8.524 34.622 1.00 96.75 400 LEU A C 1
ATOM 3198 O O . LEU A 1 400 ? -28.399 -7.933 34.199 1.00 96.75 400 LEU A O 1
ATOM 3202 N N . PRO A 1 401 ? -29.309 -9.471 35.577 1.00 94.25 401 PRO A N 1
ATOM 3203 C CA . PRO A 1 401 ? -28.091 -9.698 36.353 1.00 94.25 401 PRO A CA 1
ATOM 3204 C C . PRO A 1 401 ? -26.924 -10.276 35.555 1.00 94.25 401 PRO A C 1
ATOM 3206 O O . PRO A 1 401 ? -25.782 -10.104 35.968 1.00 94.25 401 PRO A O 1
ATOM 3209 N N . ALA A 1 402 ? -27.182 -10.915 34.414 1.00 93.94 402 ALA A N 1
ATOM 3210 C CA . ALA A 1 402 ? -26.142 -11.445 33.543 1.00 93.94 402 ALA A CA 1
ATOM 3211 C C . ALA A 1 402 ? -26.514 -11.265 32.061 1.00 93.94 402 ALA A C 1
ATOM 3213 O O . ALA A 1 402 ? -27.706 -11.248 31.730 1.00 93.94 402 ALA A O 1
ATOM 3214 N N . PRO A 1 403 ? -25.524 -11.131 31.160 1.00 95.19 403 PRO A N 1
ATOM 3215 C CA . PRO A 1 403 ? -25.763 -11.187 29.727 1.00 95.19 403 PRO A CA 1
ATOM 3216 C C . PRO A 1 403 ? -26.401 -12.509 29.296 1.00 95.19 403 PRO A C 1
ATOM 3218 O O . PRO A 1 403 ? -26.033 -13.582 29.769 1.00 95.19 403 PRO A O 1
ATOM 3221 N N . SER A 1 404 ? -27.342 -12.425 28.361 1.00 94.00 404 SER A N 1
ATOM 3222 C CA . SER A 1 404 ? -28.066 -13.584 27.826 1.00 94.00 404 SER A CA 1
ATOM 3223 C C . SER A 1 404 ? -27.175 -14.542 27.028 1.00 94.00 404 SER A C 1
ATOM 3225 O O . SER A 1 404 ? -27.416 -15.747 27.027 1.00 94.00 404 SER A O 1
ATOM 3227 N N . ASP A 1 405 ? -26.132 -14.018 26.386 1.00 91.75 405 ASP A N 1
ATOM 3228 C CA . ASP A 1 405 ? -25.171 -14.759 25.568 1.00 91.75 405 ASP A CA 1
ATOM 3229 C C . ASP A 1 405 ? -23.914 -15.200 26.341 1.00 91.75 405 ASP A C 1
ATOM 3231 O O . ASP A 1 405 ? -23.200 -16.098 25.899 1.00 91.75 405 ASP A O 1
ATOM 3235 N N . GLU A 1 406 ? -23.654 -14.609 27.511 1.00 87.50 406 GLU A N 1
ATOM 3236 C CA . GLU A 1 406 ? -22.510 -14.945 28.367 1.00 87.50 406 GLU A CA 1
ATOM 3237 C C . GLU A 1 406 ? -22.907 -14.869 29.858 1.00 87.50 406 GLU A C 1
ATOM 3239 O O . GLU A 1 406 ? -22.558 -13.912 30.553 1.00 87.50 406 GLU A O 1
ATOM 3244 N N . PRO A 1 407 ? -23.627 -15.876 30.397 1.00 84.19 407 PRO A N 1
ATOM 3245 C CA . PRO A 1 407 ? -24.179 -15.818 31.758 1.00 84.19 407 PRO A CA 1
ATOM 3246 C C . PRO A 1 407 ? -23.131 -15.762 32.879 1.00 84.19 407 PRO A C 1
ATOM 3248 O O . PRO A 1 407 ? -23.449 -15.429 34.018 1.00 84.19 407 PRO A O 1
ATOM 3251 N N . SER A 1 408 ? -21.882 -16.116 32.569 1.00 80.00 408 SER A N 1
ATOM 3252 C CA . SER A 1 408 ? -20.738 -16.062 33.481 1.00 80.00 408 SER A CA 1
ATOM 3253 C C . SER A 1 408 ? -19.817 -14.865 33.221 1.00 80.00 408 SER A C 1
ATOM 3255 O O . SER A 1 408 ? -18.664 -14.893 33.651 1.00 80.00 408 SER A O 1
ATOM 3257 N N . ALA A 1 409 ? -20.281 -13.844 32.491 1.00 74.88 409 ALA A N 1
ATOM 3258 C CA . ALA A 1 409 ? -19.503 -12.642 32.212 1.00 74.88 409 ALA A CA 1
ATOM 3259 C C . ALA A 1 409 ? -19.194 -11.889 33.514 1.00 74.88 409 ALA A C 1
ATOM 3261 O O . ALA A 1 409 ? -20.058 -11.246 34.103 1.00 74.88 409 ALA A O 1
ATOM 3262 N N . LEU A 1 410 ? -17.942 -11.975 33.955 1.00 77.50 410 LEU A N 1
ATOM 3263 C CA . LEU A 1 410 ? -17.394 -11.257 35.101 1.00 77.50 410 LEU A CA 1
ATOM 3264 C C . LEU A 1 410 ? -15.980 -10.793 34.758 1.00 77.50 410 LEU A C 1
ATOM 3266 O O . LEU A 1 410 ? -15.278 -11.436 33.975 1.00 77.50 410 LEU A O 1
ATOM 3270 N N . MET A 1 411 ? -15.547 -9.683 35.357 1.00 73.75 411 MET A N 1
ATOM 3271 C CA . MET A 1 411 ? -14.149 -9.271 35.281 1.00 73.75 411 MET A CA 1
ATOM 3272 C C . MET A 1 411 ? -13.287 -10.334 35.973 1.00 73.75 411 MET A C 1
ATOM 3274 O O . MET A 1 411 ? -13.341 -10.485 37.191 1.00 73.75 411 MET A O 1
ATOM 3278 N N . THR A 1 412 ? -12.512 -11.094 35.199 1.00 70.12 412 THR A N 1
ATOM 3279 C CA . THR A 1 412 ? -11.729 -12.224 35.725 1.00 70.12 412 THR A CA 1
ATOM 3280 C C . THR A 1 412 ? -10.371 -11.816 36.277 1.00 70.12 412 THR A C 1
ATOM 3282 O O . THR A 1 412 ? -9.793 -12.566 37.055 1.00 70.12 412 THR A O 1
ATOM 3285 N N . ASP A 1 413 ? -9.849 -10.659 35.867 1.00 71.12 413 ASP A N 1
ATOM 3286 C CA . ASP A 1 413 ? -8.551 -10.159 36.312 1.00 71.12 413 ASP A CA 1
ATOM 3287 C C . ASP A 1 413 ? -8.748 -9.091 37.404 1.00 71.12 413 ASP A C 1
ATOM 3289 O O . ASP A 1 413 ? -9.194 -7.976 37.099 1.00 71.12 413 ASP A O 1
ATOM 3293 N N . PRO A 1 414 ? -8.417 -9.397 38.675 1.00 75.50 414 PRO A N 1
ATOM 3294 C CA . PRO A 1 414 ? -8.622 -8.481 39.791 1.00 75.50 414 PRO A CA 1
ATOM 3295 C C . PRO A 1 414 ? -7.886 -7.150 39.634 1.00 75.50 414 PRO A C 1
ATOM 3297 O O . PRO A 1 414 ? -8.324 -6.155 40.203 1.00 75.50 414 PRO A O 1
ATOM 3300 N N . LYS A 1 415 ? -6.799 -7.093 38.848 1.00 75.31 415 LYS A N 1
ATOM 3301 C CA . LYS A 1 415 ? -6.011 -5.861 38.672 1.00 75.31 415 LYS A CA 1
ATOM 3302 C C . LYS A 1 415 ? -6.771 -4.758 37.928 1.00 75.31 415 LYS A C 1
ATOM 3304 O O . LYS A 1 415 ? -6.392 -3.595 38.014 1.00 75.31 415 LYS A O 1
ATOM 3309 N N . TYR A 1 416 ? -7.821 -5.120 37.187 1.00 74.75 416 TYR A N 1
ATOM 3310 C CA . TYR A 1 416 ? -8.669 -4.174 36.459 1.00 74.75 416 TYR A CA 1
ATOM 3311 C C . TYR A 1 416 ? -9.935 -3.783 37.229 1.00 74.75 416 TYR A C 1
ATOM 3313 O O . TYR A 1 416 ? -10.696 -2.943 36.752 1.00 74.75 416 TYR A O 1
ATOM 3321 N N . ILE A 1 417 ? -10.168 -4.362 38.410 1.00 86.25 417 ILE A N 1
ATOM 3322 C CA . ILE A 1 417 ? -11.308 -4.019 39.258 1.00 86.25 417 ILE A CA 1
ATOM 3323 C C . ILE A 1 417 ? -10.908 -2.834 40.136 1.00 86.25 417 ILE A C 1
ATOM 3325 O O . ILE A 1 417 ? -10.233 -2.988 41.150 1.00 86.25 417 ILE A O 1
ATOM 3329 N N . ILE A 1 418 ? -11.327 -1.637 39.727 1.00 89.62 418 ILE A N 1
ATOM 3330 C CA . ILE A 1 418 ? -11.012 -0.377 40.423 1.00 89.62 418 ILE A CA 1
ATOM 3331 C C . ILE A 1 418 ? -12.201 0.198 41.202 1.00 89.62 418 ILE A C 1
ATOM 3333 O O . ILE A 1 418 ? -12.176 1.354 41.618 1.00 89.62 418 ILE A O 1
ATOM 3337 N N . TRP A 1 419 ? -13.261 -0.589 41.373 1.00 94.19 419 TRP A N 1
ATOM 3338 C CA . TRP A 1 419 ? -14.480 -0.191 42.069 1.00 94.19 419 TRP A CA 1
ATOM 3339 C C . TRP A 1 419 ? -14.748 -1.087 43.277 1.00 94.19 419 TRP A C 1
ATOM 3341 O O . TRP A 1 419 ? -14.262 -2.212 43.375 1.00 94.19 419 TRP A O 1
ATOM 3351 N N . SER A 1 420 ? -15.543 -0.567 44.207 1.00 93.19 420 SER A N 1
ATOM 3352 C CA . SER A 1 420 ? -16.000 -1.273 45.401 1.00 93.19 420 SER A CA 1
ATOM 3353 C C . SER A 1 420 ? -17.396 -0.762 45.782 1.00 93.19 420 SER A C 1
ATOM 3355 O O . SER A 1 420 ? -17.642 0.432 45.597 1.00 93.19 420 SER A O 1
ATOM 3357 N N . PRO A 1 421 ? -18.309 -1.612 46.290 1.00 95.00 421 PRO A N 1
ATOM 3358 C CA . PRO A 1 421 ? -18.178 -3.068 46.385 1.00 95.00 421 PRO A CA 1
ATOM 3359 C C . PRO A 1 421 ? -18.228 -3.742 45.005 1.00 95.00 421 PRO A C 1
ATOM 3361 O O . PRO A 1 421 ? -18.769 -3.188 44.051 1.00 95.00 421 PRO A O 1
ATOM 3364 N N . VAL A 1 422 ? -17.658 -4.945 44.913 1.00 92.88 422 VAL A N 1
ATOM 3365 C CA . VAL A 1 422 ? -17.727 -5.794 43.713 1.00 92.88 422 VAL A CA 1
ATOM 3366 C C . VAL A 1 422 ? -18.943 -6.708 43.827 1.00 92.88 422 VAL A C 1
ATOM 3368 O O . VAL A 1 422 ? -19.124 -7.377 44.848 1.00 92.88 422 VAL A O 1
ATOM 3371 N N . CYS A 1 423 ? -19.772 -6.762 42.788 1.00 92.00 423 CYS A N 1
ATOM 3372 C CA . CYS A 1 423 ? -20.999 -7.552 42.757 1.00 92.00 423 CYS A CA 1
ATOM 3373 C C . CYS A 1 423 ? -21.011 -8.540 41.583 1.00 92.00 423 CYS A C 1
ATOM 3375 O O . CYS A 1 423 ? -20.416 -8.317 40.533 1.00 92.00 423 CYS A O 1
ATOM 3377 N N . ARG A 1 424 ? -21.730 -9.660 41.743 1.00 90.19 424 ARG A N 1
ATOM 3378 C CA . ARG A 1 424 ? -21.813 -10.711 40.707 1.00 90.19 424 ARG A CA 1
ATOM 3379 C C . ARG A 1 424 ? -22.523 -10.267 39.424 1.00 90.19 424 ARG A C 1
ATOM 3381 O O . ARG A 1 424 ? -22.377 -10.938 38.413 1.00 90.19 424 ARG A O 1
ATOM 3388 N N . ASN A 1 425 ? -23.304 -9.194 39.488 1.00 93.38 425 ASN A N 1
ATOM 3389 C CA . ASN A 1 425 ? -24.045 -8.633 38.363 1.00 93.38 425 ASN A CA 1
ATOM 3390 C C . ASN A 1 425 ? -23.380 -7.388 37.758 1.00 93.38 425 ASN A C 1
ATOM 3392 O O . ASN A 1 425 ? -23.995 -6.735 36.909 1.00 93.38 425 ASN A O 1
ATOM 3396 N N . ASP A 1 426 ? -22.161 -7.046 38.191 1.00 94.81 426 ASP A N 1
ATOM 3397 C CA . ASP A 1 426 ? -21.380 -5.943 37.632 1.00 94.81 426 ASP A CA 1
ATOM 3398 C C . ASP A 1 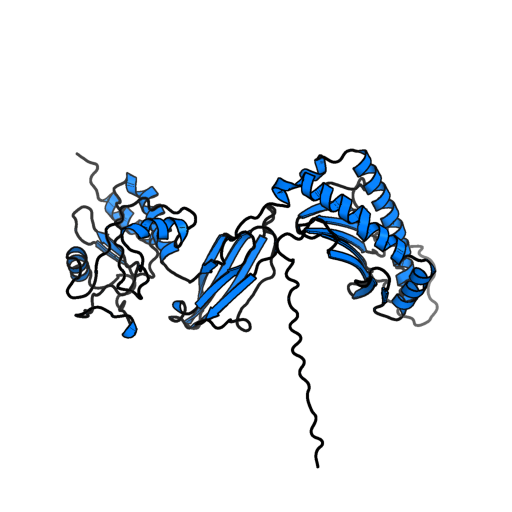426 ? -21.243 -6.069 36.112 1.00 94.81 426 ASP A C 1
ATOM 3400 O O . ASP A 1 426 ? -21.273 -7.157 35.534 1.00 94.81 426 ASP A O 1
ATOM 3404 N N . ILE A 1 427 ? -21.117 -4.928 35.443 1.00 95.00 427 ILE A N 1
ATOM 3405 C CA . ILE A 1 427 ? -20.726 -4.891 34.035 1.00 95.00 427 ILE A CA 1
ATOM 3406 C C . ILE A 1 427 ? -19.267 -5.330 33.958 1.00 95.00 427 ILE A C 1
ATOM 3408 O O . ILE A 1 427 ? -18.413 -4.767 34.640 1.00 95.00 427 ILE A O 1
ATOM 3412 N N . ALA A 1 428 ? -18.981 -6.357 33.164 1.00 89.94 428 ALA A N 1
ATOM 3413 C CA . ALA A 1 428 ? -17.678 -6.999 33.117 1.00 89.94 428 ALA A CA 1
ATOM 3414 C C . ALA A 1 428 ? -16.676 -6.239 32.240 1.00 89.94 428 ALA A C 1
ATOM 3416 O O . ALA A 1 428 ? -15.474 -6.344 32.474 1.00 89.94 428 ALA A O 1
ATOM 3417 N N . TRP A 1 429 ? -17.129 -5.504 31.216 1.00 89.62 429 TRP A N 1
ATOM 3418 C CA . TRP A 1 429 ? -16.260 -4.692 30.353 1.00 89.62 429 TRP A CA 1
ATOM 3419 C C . TRP A 1 429 ? -17.039 -3.644 29.537 1.00 89.62 429 TRP A C 1
ATOM 3421 O O . TRP A 1 429 ? -18.267 -3.672 29.476 1.00 89.62 429 TRP A O 1
ATOM 3431 N N . ASN A 1 430 ? -16.314 -2.770 28.827 1.00 86.75 430 ASN A N 1
ATOM 3432 C CA . ASN A 1 430 ? -16.878 -1.863 27.823 1.00 86.75 430 ASN A CA 1
ATOM 3433 C C . ASN A 1 430 ? -17.700 -2.603 26.752 1.00 86.75 430 ASN A C 1
ATOM 3435 O O . ASN A 1 430 ? -17.304 -3.674 26.283 1.00 86.75 430 ASN A O 1
ATOM 3439 N N . PHE A 1 431 ? -18.779 -1.953 26.301 1.00 91.00 431 PHE A N 1
ATOM 3440 C CA . PHE A 1 431 ? -19.722 -2.425 25.276 1.00 91.00 431 PHE A CA 1
ATOM 3441 C C . PHE A 1 431 ? -20.582 -3.634 25.662 1.00 91.00 431 PHE A C 1
ATOM 3443 O O . PHE A 1 431 ? -21.078 -4.333 24.779 1.00 91.00 431 PHE A O 1
ATOM 3450 N N . GLU A 1 432 ? -20.830 -3.866 26.949 1.00 94.19 432 GLU A N 1
ATOM 3451 C CA . GLU A 1 432 ? -22.080 -4.531 27.329 1.00 94.19 432 GLU A CA 1
ATOM 3452 C C . GLU A 1 432 ? -23.276 -3.625 27.041 1.00 94.19 432 GLU A C 1
ATOM 3454 O O . GLU A 1 432 ? -23.185 -2.400 27.142 1.00 94.19 432 GLU A O 1
ATOM 3459 N N . LYS A 1 433 ? -24.392 -4.231 26.642 1.00 96.31 433 LYS A N 1
ATOM 3460 C CA . LYS A 1 433 ? -25.539 -3.508 26.086 1.00 96.31 433 LYS A CA 1
ATOM 3461 C C . LYS A 1 433 ? -26.814 -3.961 26.771 1.00 96.31 433 LYS A C 1
ATOM 3463 O O . LYS A 1 433 ? -26.984 -5.148 27.043 1.00 96.31 433 LYS A O 1
ATOM 3468 N N . PHE A 1 434 ? -27.726 -3.025 26.987 1.00 98.06 434 PHE A N 1
ATOM 3469 C CA . PHE A 1 434 ? -29.056 -3.290 27.516 1.00 98.06 434 PHE A CA 1
ATOM 3470 C C . PHE A 1 434 ? -30.080 -2.840 26.481 1.00 98.06 434 PHE A C 1
ATOM 3472 O O . PHE A 1 434 ? -30.056 -1.693 26.042 1.00 98.06 434 PHE A O 1
ATOM 3479 N N . LEU A 1 435 ? -30.969 -3.747 26.090 1.00 98.00 435 LEU A N 1
ATOM 3480 C CA . LEU A 1 435 ? -32.153 -3.425 25.311 1.00 98.00 435 LEU A CA 1
ATOM 3481 C C . LEU A 1 435 ? -33.302 -3.174 26.281 1.00 98.00 435 LEU A C 1
ATOM 3483 O O . LEU A 1 435 ? -33.629 -4.038 27.097 1.00 98.00 435 LEU A O 1
ATOM 3487 N N . VAL A 1 436 ? -33.891 -1.988 26.189 1.00 97.62 436 VAL A N 1
ATOM 3488 C CA . VAL A 1 436 ? -35.013 -1.543 27.018 1.00 97.62 436 VAL A CA 1
ATOM 3489 C C . VAL A 1 436 ? -36.225 -1.359 26.114 1.00 97.62 436 VAL A C 1
ATOM 3491 O O . VAL A 1 436 ? -36.107 -0.803 25.022 1.00 97.62 436 VAL A O 1
ATOM 3494 N N . GLY A 1 437 ? -37.370 -1.879 26.548 1.00 95.50 437 GLY A N 1
ATOM 3495 C CA . GLY A 1 437 ? -38.635 -1.772 25.836 1.00 95.50 437 GLY A CA 1
ATOM 3496 C C . GLY A 1 437 ? -39.176 -0.338 25.824 1.00 95.50 437 GLY A C 1
ATOM 3497 O O . GLY A 1 437 ? -38.743 0.504 26.614 1.00 95.50 437 GLY A O 1
ATOM 3498 N N . PRO A 1 438 ? -40.146 -0.038 24.942 1.00 90.94 438 PRO A N 1
ATOM 3499 C CA . PRO A 1 438 ? -40.762 1.289 24.861 1.00 90.94 438 PRO A CA 1
ATOM 3500 C C . PRO A 1 438 ? -41.542 1.683 26.128 1.00 90.94 438 PRO A C 1
ATOM 3502 O O . PRO A 1 438 ? -41.814 2.859 26.344 1.00 90.94 438 PRO A O 1
ATOM 3505 N N . ASP A 1 439 ? -41.889 0.710 26.968 1.00 91.81 439 ASP A N 1
ATOM 3506 C CA . ASP A 1 439 ? -42.495 0.870 28.293 1.00 91.81 439 ASP A CA 1
ATOM 3507 C C . ASP A 1 439 ? -41.466 1.151 29.407 1.00 91.81 439 ASP A C 1
ATOM 3509 O O . ASP A 1 439 ? -41.837 1.324 30.568 1.00 91.81 439 ASP A O 1
ATOM 3513 N N . GLY A 1 440 ? -40.174 1.202 29.068 1.00 91.94 440 GLY A N 1
ATOM 3514 C CA . GLY A 1 440 ? -39.077 1.382 30.015 1.00 91.94 440 GLY A CA 1
ATOM 3515 C C . GLY A 1 440 ? -38.637 0.095 30.716 1.00 91.94 440 GLY A C 1
ATOM 3516 O O . GLY A 1 440 ? -37.766 0.153 31.586 1.00 91.94 440 GLY A O 1
ATOM 3517 N N . VAL A 1 441 ? -39.194 -1.066 30.355 1.00 96.00 441 VAL A N 1
ATOM 3518 C CA . VAL A 1 441 ? -38.851 -2.347 30.983 1.00 96.00 441 VAL A CA 1
ATOM 3519 C C . VAL A 1 441 ? -37.604 -2.947 30.317 1.00 96.00 441 VAL A C 1
ATOM 3521 O O . VAL A 1 441 ? -37.569 -3.089 29.093 1.00 96.00 441 VAL A O 1
ATOM 3524 N N . PRO A 1 442 ? -36.555 -3.323 31.073 1.00 97.50 442 PRO A N 1
ATOM 3525 C CA . PRO A 1 442 ? -35.387 -3.993 30.506 1.00 97.50 442 PRO A CA 1
ATOM 3526 C C . PRO A 1 442 ? -35.756 -5.356 29.902 1.00 97.50 442 PRO A C 1
ATOM 3528 O O . PRO A 1 442 ? -36.325 -6.209 30.576 1.00 97.50 442 PRO A O 1
ATOM 3531 N N . VAL A 1 443 ? -35.410 -5.570 28.631 1.00 97.12 443 VAL A N 1
ATOM 3532 C CA . VAL A 1 443 ? -35.786 -6.769 27.861 1.00 97.12 443 VAL A CA 1
ATOM 3533 C C . VAL A 1 443 ? -34.646 -7.777 27.810 1.00 97.12 443 VAL A C 1
ATOM 3535 O O . VAL A 1 443 ? -34.856 -8.974 28.015 1.00 97.12 443 VAL A O 1
ATOM 3538 N N . ARG A 1 444 ? -33.427 -7.316 27.503 1.00 97.75 444 ARG A N 1
ATOM 3539 C CA . ARG A 1 444 ? -32.266 -8.202 27.347 1.00 97.75 444 ARG A CA 1
ATOM 3540 C C . ARG A 1 444 ? -30.947 -7.474 27.576 1.00 97.75 444 ARG A C 1
ATOM 3542 O O . ARG A 1 444 ? -30.809 -6.305 27.230 1.00 97.75 444 ARG A O 1
ATOM 3549 N N . ARG A 1 445 ? -29.975 -8.188 28.147 1.00 97.69 445 ARG A N 1
ATOM 3550 C CA . ARG A 1 445 ? -28.580 -7.756 28.312 1.00 97.69 445 ARG A CA 1
ATOM 3551 C C . ARG A 1 445 ? -27.687 -8.599 27.404 1.00 97.69 445 ARG A C 1
ATOM 3553 O O . ARG A 1 445 ? -27.877 -9.816 27.329 1.00 97.69 445 ARG A O 1
ATOM 3560 N N . TYR A 1 446 ? -26.724 -7.963 26.750 1.00 96.88 446 TYR A N 1
ATOM 3561 C CA . TYR A 1 446 ? -25.781 -8.596 25.826 1.00 96.88 446 TYR A CA 1
ATOM 3562 C C . TYR A 1 446 ? -24.345 -8.323 26.260 1.00 96.88 446 TYR A C 1
ATOM 3564 O O . TYR A 1 446 ? -24.027 -7.219 26.717 1.00 96.88 446 TYR A O 1
ATOM 3572 N N . SER A 1 447 ? -23.481 -9.320 26.099 1.00 93.12 447 SER A N 1
ATOM 3573 C CA . SER A 1 447 ? -22.071 -9.223 26.452 1.00 93.12 447 SER A CA 1
ATOM 3574 C C . SER A 1 447 ? -21.322 -8.311 25.478 1.00 93.12 447 SER A C 1
ATOM 3576 O O . SER A 1 447 ? -21.786 -7.987 24.380 1.00 93.12 447 SER A O 1
ATOM 3578 N N . ARG A 1 448 ? -20.084 -7.961 25.833 1.00 87.38 448 ARG A N 1
ATOM 3579 C CA . ARG A 1 448 ? -19.161 -7.260 24.927 1.00 87.38 448 ARG A CA 1
ATOM 3580 C C . ARG A 1 448 ? -18.850 -8.047 23.645 1.00 87.38 448 ARG A C 1
ATOM 3582 O O . ARG A 1 448 ? -18.372 -7.470 22.667 1.00 87.38 448 ARG A O 1
ATOM 3589 N N . ARG A 1 449 ? -19.030 -9.374 23.658 1.00 82.50 449 ARG A N 1
ATOM 3590 C CA . ARG A 1 449 ? -18.706 -10.260 22.531 1.00 82.50 449 ARG A CA 1
ATOM 3591 C C . ARG A 1 449 ? -19.846 -10.300 21.524 1.00 82.50 449 ARG A C 1
ATOM 3593 O O . ARG A 1 449 ? -19.559 -10.371 20.328 1.00 82.50 449 ARG A O 1
ATOM 3600 N N . PHE A 1 450 ? -21.088 -10.167 21.990 1.00 88.44 450 PHE A N 1
ATOM 3601 C CA . PHE A 1 450 ? -22.256 -10.029 21.130 1.00 88.44 450 PHE A CA 1
ATOM 3602 C C . PHE A 1 450 ? -22.121 -8.777 20.260 1.00 88.44 450 PHE A C 1
ATOM 3604 O O . PHE A 1 450 ? -21.928 -7.663 20.770 1.00 88.44 450 PHE A O 1
ATOM 3611 N N . ARG A 1 451 ? -22.178 -8.956 18.936 1.00 85.81 451 ARG A N 1
ATOM 3612 C CA . ARG A 1 451 ? -22.092 -7.824 18.010 1.00 85.81 451 ARG A CA 1
ATOM 3613 C C . ARG A 1 451 ? -23.314 -6.940 18.189 1.00 85.81 451 ARG A C 1
ATOM 3615 O O . ARG A 1 451 ? -24.425 -7.443 18.326 1.00 85.81 451 ARG A O 1
ATOM 3622 N N . THR A 1 452 ? -23.119 -5.626 18.153 1.00 94.06 452 THR A N 1
ATOM 3623 C CA . THR A 1 452 ? -24.230 -4.679 18.274 1.00 94.06 452 THR A CA 1
ATOM 3624 C C . THR A 1 452 ? -25.239 -4.908 17.158 1.00 94.06 452 THR A C 1
ATOM 3626 O O . THR A 1 452 ? -26.434 -4.924 17.425 1.00 94.06 452 THR A O 1
ATOM 3629 N N . ILE A 1 453 ? -24.771 -5.122 15.923 1.00 91.31 453 ILE A N 1
ATOM 3630 C CA . ILE A 1 453 ? -25.661 -5.281 14.763 1.00 91.31 453 ILE A CA 1
ATOM 3631 C C . ILE A 1 453 ? -26.598 -6.493 14.891 1.00 91.31 453 ILE A C 1
ATOM 3633 O O . ILE A 1 453 ? -27.727 -6.442 14.415 1.00 91.31 453 ILE A O 1
ATOM 3637 N N . ASP A 1 454 ? -26.175 -7.541 15.601 1.00 94.31 454 ASP A N 1
ATOM 3638 C CA . ASP A 1 454 ? -26.951 -8.774 15.773 1.00 94.31 454 ASP A CA 1
ATOM 3639 C C . ASP A 1 454 ? -28.089 -8.619 16.804 1.00 94.31 454 ASP A C 1
ATOM 3641 O O . ASP A 1 454 ? -28.869 -9.545 17.002 1.00 94.31 454 ASP A O 1
ATOM 3645 N N . ILE A 1 455 ? -28.219 -7.446 17.444 1.00 97.00 455 ILE A N 1
ATOM 3646 C CA . ILE A 1 455 ? -29.359 -7.081 18.309 1.00 97.00 455 ILE A CA 1
ATOM 3647 C C . ILE A 1 455 ? -30.581 -6.673 17.465 1.00 97.00 455 ILE A C 1
ATOM 3649 O O . ILE A 1 455 ? -31.705 -6.642 17.967 1.00 97.00 455 ILE A O 1
ATOM 3653 N N . GLU A 1 456 ? -30.386 -6.377 16.173 1.00 96.69 456 GLU A N 1
ATOM 3654 C CA . GLU A 1 456 ? -31.443 -5.935 15.255 1.00 96.69 456 GLU A CA 1
ATOM 3655 C C . GLU A 1 456 ? -32.721 -6.795 15.308 1.00 96.69 456 GLU A C 1
ATOM 3657 O O . GLU A 1 456 ? -33.790 -6.205 15.458 1.00 96.69 456 GLU A O 1
ATOM 3662 N N . PRO A 1 457 ? -32.676 -8.144 15.284 1.00 96.69 457 PRO A N 1
ATOM 3663 C CA . PRO A 1 457 ? -33.890 -8.960 15.345 1.00 96.69 457 PRO A CA 1
ATOM 3664 C C . PRO A 1 457 ? -34.722 -8.739 16.617 1.00 96.69 457 PRO A C 1
ATOM 3666 O O . PRO A 1 457 ? -35.951 -8.745 16.563 1.00 96.69 457 PRO A O 1
ATOM 3669 N N . ASP A 1 458 ? -34.067 -8.509 17.757 1.00 96.75 458 ASP A N 1
ATOM 3670 C CA . ASP A 1 458 ? -34.747 -8.252 19.028 1.00 96.75 458 ASP A CA 1
ATOM 3671 C C . ASP A 1 458 ? -35.358 -6.847 19.067 1.00 96.75 458 ASP A C 1
ATOM 3673 O O . ASP A 1 458 ? -36.457 -6.658 19.588 1.00 96.75 458 ASP A O 1
ATOM 3677 N N . ILE A 1 459 ? -34.680 -5.864 18.465 1.00 97.00 459 ILE A N 1
ATOM 3678 C CA . ILE A 1 459 ? -35.222 -4.509 18.285 1.00 97.00 459 ILE A CA 1
ATOM 3679 C C . ILE A 1 459 ? -36.453 -4.563 17.377 1.00 97.00 459 ILE A C 1
ATOM 3681 O O . ILE A 1 459 ? -37.501 -4.025 17.724 1.00 97.00 459 ILE A O 1
ATOM 3685 N N . GLU A 1 460 ? -36.352 -5.243 16.238 1.00 95.31 460 GLU A N 1
ATOM 3686 C CA . GLU A 1 460 ? -37.440 -5.418 15.273 1.00 95.31 460 GLU A CA 1
ATOM 3687 C C . GLU A 1 460 ? -38.675 -6.062 15.907 1.00 95.31 460 GLU A C 1
ATOM 3689 O O . GLU A 1 460 ? -39.803 -5.613 15.675 1.00 95.31 460 GLU A O 1
ATOM 3694 N N . ALA A 1 461 ? -38.471 -7.072 16.757 1.00 94.69 461 ALA A N 1
ATOM 3695 C CA . ALA A 1 461 ? -39.547 -7.719 17.493 1.00 94.69 461 ALA A CA 1
ATOM 3696 C C . ALA A 1 461 ? -40.286 -6.743 18.422 1.00 94.69 461 ALA A C 1
ATOM 3698 O O . ALA A 1 461 ? -41.511 -6.815 18.513 1.00 94.69 461 ALA A O 1
ATOM 3699 N N . LEU A 1 462 ? -39.575 -5.821 19.082 1.00 94.06 462 LEU A N 1
ATOM 3700 C CA . LEU A 1 462 ? -40.175 -4.808 19.959 1.00 94.06 462 LEU A CA 1
ATOM 3701 C C . LEU A 1 462 ? -40.863 -3.688 19.172 1.00 94.06 462 LEU A C 1
ATOM 3703 O O . LEU A 1 462 ? -41.962 -3.269 19.529 1.00 94.06 462 LEU A O 1
ATOM 3707 N N . LEU A 1 463 ? -40.254 -3.230 18.076 1.00 91.88 463 LEU A N 1
ATOM 3708 C CA . LEU A 1 463 ? -40.833 -2.191 17.222 1.00 91.88 463 LEU A CA 1
ATOM 3709 C C . LEU A 1 463 ? -42.107 -2.678 16.514 1.00 91.88 463 LEU A C 1
ATOM 3711 O O . LEU A 1 463 ? -43.033 -1.900 16.312 1.00 91.88 463 LEU A O 1
ATOM 3715 N N . SER A 1 464 ? -42.184 -3.968 16.177 1.00 86.81 464 SER A N 1
ATOM 3716 C CA . SER A 1 464 ? -43.365 -4.572 15.539 1.00 86.81 464 SER A CA 1
ATOM 3717 C C . SER A 1 464 ? -44.544 -4.781 16.498 1.00 86.81 464 SER A C 1
ATOM 3719 O O . SER A 1 464 ? -45.667 -4.990 16.047 1.00 86.81 464 SER A O 1
ATOM 3721 N N . GLN A 1 465 ? -44.305 -4.739 17.812 1.00 76.00 465 GLN A N 1
ATOM 3722 C CA . GLN A 1 465 ? -45.339 -4.880 18.844 1.00 76.00 465 GLN A CA 1
ATOM 3723 C C . GLN A 1 465 ? -46.003 -3.548 19.215 1.00 76.00 465 GLN A C 1
ATOM 3725 O O . GLN A 1 465 ? -46.967 -3.543 19.981 1.00 76.00 465 GLN A O 1
ATOM 3730 N N . GLN A 1 466 ? -45.530 -2.419 18.675 1.00 61.78 466 GLN A N 1
ATOM 3731 C CA . GLN A 1 466 ? -46.206 -1.142 18.872 1.00 61.78 466 GLN A CA 1
ATOM 3732 C C . GLN A 1 466 ? -47.518 -1.111 18.070 1.00 61.78 466 GLN A C 1
ATOM 3734 O O . GLN A 1 466 ? -47.491 -1.319 16.853 1.00 61.78 466 GLN A O 1
ATOM 3739 N N . PRO A 1 467 ? -48.678 -0.845 18.704 1.00 55.19 467 PRO A N 1
ATOM 3740 C CA . PRO A 1 467 ? -49.915 -0.633 17.969 1.00 55.19 467 PRO A CA 1
ATOM 3741 C C . PRO A 1 467 ? -49.726 0.565 17.037 1.00 55.19 467 PRO A C 1
ATOM 3743 O O . PRO A 1 467 ? -49.263 1.619 17.472 1.00 55.19 467 PRO A O 1
ATOM 3746 N N . SER A 1 468 ? -50.092 0.412 15.763 1.00 47.16 468 SER A N 1
ATOM 3747 C CA . SER A 1 468 ? -50.219 1.527 14.822 1.00 47.16 468 SER A CA 1
ATOM 3748 C C . SER A 1 468 ? -51.037 2.642 15.480 1.00 47.16 468 SER A C 1
ATOM 3750 O O . SER A 1 468 ? -52.192 2.409 15.839 1.00 47.16 468 SER A O 1
ATOM 3752 N N . GLY A 1 469 ? -50.396 3.792 15.695 1.00 50.62 469 GLY A N 1
ATOM 3753 C CA . GLY A 1 469 ? -50.846 4.840 16.607 1.00 50.62 469 GLY A CA 1
ATOM 3754 C C . GLY A 1 469 ? -52.288 5.316 16.422 1.00 50.62 469 GLY A C 1
ATOM 3755 O O . GLY A 1 469 ? -52.804 5.401 15.307 1.00 50.62 469 GLY A O 1
ATOM 3756 N N . SER A 1 470 ? -52.887 5.642 17.568 1.00 31.56 470 SER A N 1
ATOM 3757 C CA . SER A 1 470 ? -53.993 6.586 17.754 1.00 31.56 470 SER A CA 1
ATOM 3758 C C . SER A 1 470 ? -53.518 8.029 17.666 1.00 31.56 470 SER A C 1
ATOM 3760 O O . SER A 1 470 ? -52.442 8.287 18.258 1.00 31.56 470 SER A O 1
#

Sequence (470 aa):
MAPRTLLLLLAAALAPTLTRAGSHSLRYFRTIVSRPGLGEPRFIIVGYVDDTQFVRYDSDAETPRMEPRAPWMEKEGPEYWEEETQRAKNNEQNYRVGLRTLLSYYNQSEGGGAAGDPVVEQVSGADGGVPAGSHTYQDTYGCEVGSDGRLLRGYEQYAYDGRDYIALNDDLTTWTAADVAAQITQRKWERDGYAERGKAYLEDTCVQWLRRYLENGKDTLLRTDPPKAHVTHHPGPKGDVTLRCWALGFYPADITLTWQREEEEQTQDMELVETRPSGDGTFQKWAALVVPSGEEHKYTCHVHHEGLPEPLTLRWGTTTRDYTEMNNLQRRLGPRGLVVLGFPCNQFGHQENAKNEEILNSLKYIRPGGGFEPNFTLFEKCEVNGEKAHPLFTFLRESLPAPSDEPSALMTDPKYIIWSPVCRNDIAWNFEKFLVGPDGVPVRRYSRRFRTIDIEPDIEALLSQQPSGS

pLDDT: mean 85.87, std 17.55, range [26.64, 98.56]

Radius of gyration: 32.95 Å; chains: 1; bounding box: 98×63×92 Å

Foldseek 3Di:
DDDPDDDDDDPPPPPPPPPPPAKKKKKKKWKWKQDQPPDGTWIKIWIDIQPATFWIFTPPDPDTWIDGPDPLCVPDDPVVRVVVRVVSVVVSVVVSVVVVLVCVLVVADDRDDDPDDPDDDDDDDDDPPDRHDIKMKMWMWIFMAGNVLATPFTWIFIDIRNHGAKIQDRVLQAMDGPDPSSVVVRVVCNVVRVSVVSVVCHRPVRSVVSVVSCVSCVVQSVDWDFWPKAWDWAQDPVQKIKIKIKTDFTPDQDKDKWKDFQNHTDPPQKDWDHWDDPVPSGIMIMIMGIGHPPRQQRMWIWMDGSSDPDIDTYGDDLQQQQQVLQQVCCVPCVVLPDADEAAAECLAVNPRVDAQVCNQVCVDCPVVHPRDGRPHHYDGHAALDAPRHDVVSVVQCVLAQAAPVCRQQAQPDVVSRPHPDDDSSGQHHPPWDWDAAPVRRTDGIHHSVDGSNVCVVVVVVRSVPDPPDD

Secondary structure (DSSP, 8-state):
--------------------TT-EEEEEEEEEE--TTSSSPEEEEEEEETTEEEEEEETTSSS---EE-SGGGGGS-HHHHHHHHHHHHHHHHHHHHHHHHHHHHTTPPP----S--------------PPPPP-EEEEEEEEEE-TTS-EEEEEEEEEETTEEEEEE-TTSS-EEESSHHHHHHHHHHHHTTHHHHHHHIIIIIHHHHHHHHHHHTHHHHS--B--EEEEEEEE-TTSEEEEEEEEEEEBSS--EEEEEETTEE--SSEEEPPPEE-SSS-EEEEEEEEEETT-GGGEEEEEE-TT-SS-EEE---HHHHHHHHHHHHHHHHGGGT---EE----TTTT---S-TTTHHHHHHHTSS-TT---SSEEPPP---SSTT--HHHHHHHHHS-S-SS-TT-----GGG---SS--TTS--STT-EEEE-TTS-EEEEE-SSS-SGGGHHHHHHHHTTS----